Protein 8B6P (pdb70)

Nearest PDB structures (foldseek):
  8b6p-assembly1_A  TM=1.003E+00  e=2.277E-71  Rhodococcus sp. (in: high G+C Gram-positive bacteria)
  8b6p-assembly2_B  TM=1.002E+00  e=4.912E-68  Rhodococcus sp. (in: high G+C Gram-positive bacteria)
  6u2m-assembly2_C  TM=1.001E+00  e=5.600E-60  Rhodococcus sp. (in: high G+C Gram-positive bacteria)
  8b6n-assembly1_A  TM=9.989E-01  e=7.715E-59  Rhodococcus sp. (in: high G+C Gram-positive bacteria)
  8b6o-assembly1_A  TM=9.960E-01  e=7.718E-58  Rhodococcus sp. (in: high G+C Gram-positive bacteria)

Foldseek 3Di:
DFQPLLLCCCLVVVCCLPPVVCVFFPDGDDPLLSCLLCVLCPHSVLRLLQLQQLLLAQAQCPPVVSQVLQVLLVVVQLPDQFAEEEEEEPCEFLAGPVRSVVCQVRGHNYDYDYQYHGYALSCNVRLPVLQQVVQVVVVVFPFCDSDQPADWDWFQFPNWIKIKGKAADDPGAAEEEEEAPPGFLSSCRSNCVSHRPPHIYIGIGFDSHRPTDRDPDSNHLVNRLRRVVRVCVRVVHAAHEYEAGESRQSSVSSVCSVRVVRYRYYYYYSYGHRHNHLVSGDPVCSVVSVSSRD/DFQPLLCCCCLVVVCCLPPVVCVFFPDDDDPLQSCLLCVLCVHSVLRLLQLVQLLLFQAQCPPVVSQVLQVLLVVVQLPDQFAEEEEEEPCEFLAGPVNLVVCCPRGHNYDYHYQYHGYALSCNVRLVVLQQVVQVVVVVLPWWWVDSDQPFDWDWFQFPNWTKIKGKAADDPIAAEEEFEAPPGALSSCRSNCVSHRPIHIYIGIGFASHRPTDRDPDSNHLVNRLRRVVRVCVRVPHAAHEYEAGASRQSSVSSVCSVRVVRYRYYYYYNYRHRHNHLVSGDPVCSVVSVSSRD

Secondary structure (DSSP, 8-state):
-TTHHHHIIIIIS-HIIIIIHHHT-SSPPPHHHHHHHHGGGSSGGGGHHHHHHHHHS-BTTBSHHHHHHHHHHHHHHHH--S-EEEEEEEE-SSS-HHHHHHHHHHSTTEEEEEEEEESS-HHHH-HHHHHHHHHHHHHHS-----------EEEEETTEEEEEEEES-SSS--EEEE--TT--GGGGTTTHHHHTTTS-EEEEPPTTSTTS---S----HHHHHHHHHHHHHHTT--SEEEEEEEHHHHHHHHHHHHSGGGEEEEEEEEE---B-SGGGS-HHHHHHHHHHT-/-TTHHHHIIIIIS-HIIIIIHHHT-SSPPPHHHHHHHHGGGSSGGG-HHHHHHHHHS-BTTBSHHHHHHHHHHHHHHHH--S-EEEEEEEE-SSS-HHHHHHHHHHSTTEEEEEEEEESS-HHHH-HHHHHHHHHHHHTTSSS-----------EEEEETTEEEEEEEES-SSS--EEEE--TT--GGGGTTTHHHHTTTS-EEEEPPTTSTTS---S----HHHHHHHHHHHHHHTT--SEEEEEEEHHHHHHHHHHHHSGGGEEEEEEEEE---B-SGGGS-GGGHHHHHHHT-

InterPro domains:
  IPR000073 Alpha/beta hydrolase fold-1 [PF00561] (34-279)
  IPR000639 Epoxide hydrolase-like [PR00412] (39-57)
  IPR000639 Epoxide hydrolase-like [PR00412] (102-115)
  IPR000639 Epoxide hydrolase-like [PR00412] (116-129)
  IPR000639 Epoxide hydrolase-like [PR00412] (267-289)
  IPR023594 Haloalkane dehalogenase, subfamily 2 [MF_01231] (2-293)
  IPR029058 Alpha/Beta hydrolase fold [G3DSA:3.40.50.1820] (1-291)
  IPR029058 Alpha/Beta hydrolase fold [SSF53474] (8-290)
  IPR050266 AB hydrolase superfamily [PTHR43798] (23-290)

Sequence (590 aa):
GGGDVGRKLIIDQNVFIEGTLPMMGVVRPLTEVEMDHYREPFLNPVDREPLWRFPNELPIAGEPANIVALVEEYMDWLHQSPVPKLLFWGTPGVLIPPAEAARLAKSLPNNCKAVDIGPGLNLLQEDNPDLIGSEIARWLSTLEIIGTGFPFDPHYVEVLGERMHYVDVGPRDGTPVLFLHGNPTSSYVWRNIIPHVAPTHRCIAPDLIGMGKSDKPDLGYFFDDHVRFMDAFIEALGLEEVVLVIHDWGSALGFHWAKRNPERVKGIAFMEFIRPIPTWDEWPEFARETFQAFRTGGGDVGRKLIIDQNVFIEGTLPMMGVVRPLTEVEMDHYREPFLNPVDREPLWRFPNELPIAGEPANIVALVEEYMDWLHQSPVPKLLFWGTPGVLIPPAEAARLAKSLPNNCKAVDIGPGLNLLQEDNPDLIGSEIARWLSTLEIGGIGTGFPFDPHYVEVLGERMHYVDVGPRDGTPVLFLHGNPTSSYVWRNIIPHVAPTHRCIAPDLIGMGKSDKPDLGYFFDDHVRFMDAFIEALGLEEVVLVIHDWGSALGFHWAKRNPERVKKGIAFMEFIRPIPTWDEWPEFARETFQAFRT

Radius of gyration: 25.8 Å; Cα contacts (8 Å, |Δi|>4): 1192; chains: 2; bounding box: 56×44×73 Å

Structure (mmCIF, N/CA/C/O backbone):
data_8B6P
#
_entry.id   8B6P
#
_cell.length_a   68.870
_cell.length_b   94.660
_cell.length_c   100.110
_cell.angle_alpha   90.000
_cell.angle_beta   90.000
_cell.angle_gamma   90.000
#
_symmetry.space_group_name_H-M   'P 21 21 21'
#
loop_
_entity.id
_entity.type
_entity.pdbx_description
1 polymer 'Haloalkane dehalogenase'
2 non-polymer 'CHLORIDE ION'
3 water water
#
loop_
_atom_site.group_PDB
_atom_site.id
_atom_site.type_symbol
_atom_site.label_atom_id
_atom_site.label_alt_id
_atom_site.label_comp_id
_atom_site.label_asym_id
_atom_site.label_entity_id
_atom_site.label_seq_id
_atom_site.pdbx_PDB_ins_code
_atom_site.Cartn_x
_atom_site.Cartn_y
_atom_site.Cartn_z
_atom_site.occupancy
_atom_site.B_iso_or_equiv
_atom_site.auth_seq_id
_atom_site.auth_comp_id
_atom_site.auth_asym_id
_atom_site.auth_atom_id
_atom_site.pdbx_PDB_model_num
ATOM 1 N N . GLY A 1 1 ? 20.93466 29.18187 31.15246 1.000 29.88727 -1 GLY A N 1
ATOM 2 C CA . GLY A 1 1 ? 20.13639 28.022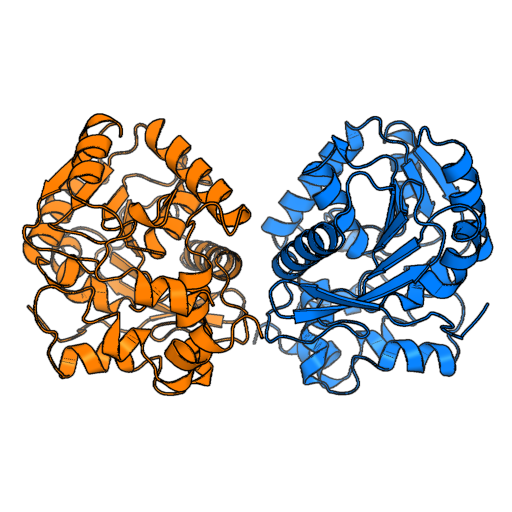80 31.51320 1.000 29.16343 -1 GLY A CA 1
ATOM 3 C C . GLY A 1 1 ? 19.74727 27.16302 30.32587 1.000 27.86053 -1 GLY A C 1
ATOM 4 O O . GLY A 1 1 ? 19.94767 27.55025 29.16755 1.000 27.28975 -1 GLY A O 1
ATOM 5 N N . GLY A 1 2 ? 19.18002 25.99571 30.61703 1.000 26.68697 0 GLY A N 1
ATOM 6 C CA . GLY A 1 2 ? 18.75685 25.07568 29.58423 1.000 25.30964 0 GLY A CA 1
ATOM 7 C C . GLY A 1 2 ? 17.84102 25.72471 28.56620 1.000 23.38998 0 GLY A C 1
ATOM 8 O O . GLY A 1 2 ? 16.89784 26.44172 28.92134 1.000 24.04427 0 GLY A O 1
ATOM 9 N N . GLY A 1 3 ? 18.12246 25.50635 27.28803 1.000 21.22436 1 GLY A N 1
ATOM 10 C CA . GLY A 1 3 ? 17.31133 26.05833 26.23956 1.000 18.94692 1 GLY A CA 1
ATOM 11 C C . GLY A 1 3 ? 17.76644 27.40338 25.71480 1.000 16.66606 1 GLY A C 1
ATOM 12 O O . GLY A 1 3 ? 17.40907 27.75395 24.59837 1.000 15.77306 1 GLY A O 1
ATOM 13 N N . ASP A 1 4 ? 18.57239 28.15463 26.46500 1.000 16.33653 2 ASP A N 1
ATOM 14 C CA . ASP A 1 4 ? 18.93216 29.50378 26.02958 1.000 16.60191 2 ASP A CA 1
ATOM 15 C C . ASP A 1 4 ? 19.64026 29.49023 24.67353 1.000 13.63677 2 ASP A C 1
ATOM 16 O O . ASP A 1 4 ? 19.31057 30.28278 23.78000 1.000 13.79464 2 ASP A O 1
ATOM 21 N N . VAL A 1 5 ? 20.64067 28.62163 24.51369 1.000 13.24783 3 VAL A N 1
ATOM 22 C CA . VAL A 1 5 ? 21.41956 28.60372 23.27727 1.000 12.50652 3 VAL A CA 1
ATOM 23 C C . VAL A 1 5 ? 20.52533 28.30857 22.07631 1.000 11.00148 3 VAL A C 1
ATOM 24 O O . VAL A 1 5 ? 20.55188 29.01810 21.06130 1.000 10.78416 3 VAL A O 1
ATOM 28 N N . GLY A 1 6 ? 19.74449 27.23655 22.16564 1.000 10.59352 4 GLY A N 1
ATOM 29 C CA . GLY A 1 6 ? 18.94310 26.82722 21.03119 1.000 9.62419 4 GLY A CA 1
ATOM 30 C C . GLY A 1 6 ? 17.83097 27.81250 20.73119 1.000 8.85495 4 GLY A C 1
ATOM 31 O O . GLY A 1 6 ? 17.48667 28.02405 19.56179 1.000 8.87686 4 GLY A O 1
ATOM 32 N N . ARG A 1 7 ? 17.23284 28.41080 21.77262 1.000 9.22305 5 ARG A N 1
ATOM 33 C CA . ARG A 1 7 ? 16.19710 29.41698 21.54340 1.000 9.22676 5 ARG A CA 1
ATOM 34 C C . ARG A 1 7 ? 16.77139 30.67582 20.91333 1.000 9.17232 5 ARG A C 1
ATOM 35 O O . ARG A 1 7 ? 16.11255 31.28984 20.06208 1.000 9.24789 5 ARG A O 1
ATOM 43 N N . LYS A 1 8 ? 17.96864 31.11015 21.32759 1.000 10.19005 6 LYS A N 1
ATOM 44 C CA . LYS A 1 8 ? 18.55732 32.27268 20.66683 1.000 11.09468 6 LYS A CA 1
ATOM 45 C C . LYS A 1 8 ? 18.68755 32.02091 19.16480 1.000 9.81928 6 LYS A C 1
ATOM 46 O O . LYS A 1 8 ? 18.36410 32.88796 18.33994 1.000 10.68080 6 LYS A O 1
ATOM 52 N N . LEU A 1 9 ? 19.14535 30.82804 18.79213 1.000 9.52727 7 LEU A N 1
ATOM 53 C CA . LEU A 1 9 ? 19.28878 30.49772 17.37669 1.000 9.41569 7 LEU A CA 1
ATOM 54 C C . LEU A 1 9 ? 17.93472 30.45329 16.66815 1.000 8.38977 7 LEU A C 1
ATOM 55 O O . LEU A 1 9 ? 17.74036 31.09915 15.63108 1.000 8.65335 7 LEU A O 1
ATOM 60 N N . ILE A 1 10 ? 16.98701 29.67576 17.18964 1.000 8.31364 8 ILE A N 1
ATOM 61 C CA . ILE A 1 10 ? 15.78629 29.38503 16.41443 1.000 7.97785 8 ILE A CA 1
ATOM 62 C C . ILE A 1 10 ? 14.72864 30.47015 16.59631 1.000 7.97918 8 ILE A C 1
ATOM 63 O O . ILE A 1 10 ? 14.06746 30.87128 15.61815 1.000 8.16763 8 ILE A O 1
ATOM 68 N N . ILE A 1 11 ? 14.51205 30.91406 17.83998 1.000 8.50529 9 ILE A N 1
ATOM 69 C CA . ILE A 1 11 ? 13.49441 31.92762 18.10528 1.000 8.95260 9 ILE A CA 1
ATOM 70 C C . ILE A 1 11 ? 14.00559 33.30734 17.73378 1.000 9.23787 9 ILE A C 1
ATOM 71 O O . ILE A 1 11 ? 13.35240 34.04951 17.00047 1.000 10.96073 9 ILE A O 1
ATOM 76 N N . ASP A 1 12 ? 15.15969 33.69542 18.27960 1.000 9.31003 10 ASP A N 1
ATOM 77 C CA . ASP A 1 12 ? 15.57889 35.07968 18.06290 1.000 10.99859 10 ASP A CA 1
ATOM 78 C C . ASP A 1 12 ? 16.15732 35.29143 16.66735 1.000 10.97211 10 ASP A C 1
ATOM 79 O O . ASP A 1 12 ? 15.85084 36.28624 16.00155 1.000 13.58856 10 ASP A O 1
ATOM 84 N N . GLN A 1 13 ? 17.01971 34.39289 16.21622 1.000 10.17670 11 GLN A N 1
ATOM 85 C CA . GLN A 1 13 ? 17.72044 34.61142 14.96185 1.000 10.67838 11 GLN A CA 1
ATOM 86 C C . GLN A 1 13 ? 17.05771 33.93047 13.77563 1.000 9.91808 11 GLN A C 1
ATOM 87 O O . GLN A 1 13 ? 17.50885 34.09437 12.63036 1.000 11.68099 11 GLN A O 1
ATOM 93 N N . ASN A 1 14 ? 16.01343 33.15250 14.01604 1.000 8.49120 12 ASN A N 1
ATOM 94 C CA . ASN A 1 14 ? 15.28558 32.46383 12.94998 1.000 7.99637 12 ASN A CA 1
ATOM 95 C C . ASN A 1 14 ? 16.16297 31.51922 12.13422 1.000 8.02155 12 ASN A C 1
ATOM 96 O O . ASN A 1 14 ? 15.93043 31.34062 10.94089 1.000 8.59100 12 ASN A O 1
ATOM 101 N N . VAL A 1 15 ? 17.12205 30.85189 12.78696 1.000 8.36061 13 VAL A N 1
ATOM 102 C CA . VAL A 1 15 ? 18.07449 30.01383 12.05524 1.000 9.26547 13 VAL A CA 1
ATOM 103 C C . VAL A 1 15 ? 17.39882 28.85037 11.33256 1.000 8.55226 13 VAL A C 1
ATOM 104 O O . VAL A 1 15 ? 17.89709 28.40676 10.28918 1.000 8.94843 13 VAL A O 1
ATOM 108 N N . PHE A 1 16 ? 16.32015 28.28297 11.88814 1.000 8.37797 14 PHE A N 1
ATOM 109 C CA . PHE A 1 16 ? 15.74750 27.12716 11.20976 1.000 8.33706 14 PHE A CA 1
ATOM 110 C C . PHE A 1 16 ? 15.25045 27.50100 9.82080 1.000 7.65951 14 PHE A C 1
ATOM 111 O O . PHE A 1 16 ? 15.32444 26.69161 8.88173 1.000 9.34256 14 PHE A O 1
ATOM 119 N N . ILE A 1 17 ? 14.71820 28.71641 9.68893 1.000 7.06246 15 ILE A N 1
ATOM 120 C CA . ILE A 1 17 ? 14.23945 29.19660 8.39307 1.000 7.24305 15 ILE A CA 1
ATOM 121 C C . ILE A 1 17 ? 15.37900 29.73413 7.53193 1.000 7.30145 15 ILE A C 1
ATOM 122 O O . ILE A 1 17 ? 15.47514 29.41749 6.33520 1.000 7.71865 15 ILE A O 1
ATOM 127 N N . GLU A 1 18 ? 16.23549 30.59378 8.11574 1.000 7.72161 16 GLU A N 1
ATOM 128 C CA . GLU A 1 18 ? 17.22385 31.29515 7.31693 1.000 8.17784 16 GLU A CA 1
ATOM 129 C C . GLU A 1 18 ? 18.44186 30.45453 6.99155 1.000 8.71589 16 GLU A C 1
ATOM 130 O O . GLU A 1 18 ? 19.17090 30.79642 6.04626 1.000 10.66065 16 GLU A O 1
ATOM 136 N N . GLY A 1 19 ? 18.69362 29.39520 7.75606 1.000 9.10214 17 GLY A N 1
ATOM 137 C CA . GLY A 1 19 ? 19.87379 28.55533 7.59376 1.000 10.02972 17 GLY A CA 1
ATOM 138 C C . GLY A 1 19 ? 19.58002 27.08266 7.41661 1.000 9.86350 17 GLY A C 1
ATOM 139 O O . GLY A 1 19 ? 20.07205 26.45541 6.46779 1.000 10.85214 17 GLY A O 1
ATOM 140 N N . THR A 1 20 ? 18.79115 26.50192 8.31441 1.000 9.72667 18 THR A N 1
ATOM 141 C CA . THR A 1 20 ? 18.62599 25.05170 8.28649 1.000 9.74355 18 THR A CA 1
ATOM 142 C C . THR A 1 20 ? 17.74002 24.59559 7.14056 1.000 8.33198 18 THR A C 1
ATOM 143 O O . THR A 1 20 ? 17.95059 23.51965 6.58137 1.000 8.87433 18 THR A O 1
ATOM 147 N N . LEU A 1 21 ? 16.74997 25.39474 6.77922 1.000 8.65407 19 LEU A N 1
ATOM 148 C CA . LEU A 1 21 ? 15.91230 25.09503 5.62221 1.000 8.15130 19 LEU A CA 1
ATOM 149 C C . LEU A 1 21 ? 16.76572 24.98224 4.36016 1.000 8.16475 19 LEU A C 1
ATOM 150 O O . LEU A 1 21 ? 16.70230 23.93161 3.69241 1.000 8.41255 19 LEU A O 1
ATOM 155 N N . PRO A 1 22 ? 17.62888 25.95436 4.02307 1.000 8.86459 20 PRO A N 1
ATOM 156 C CA . PRO A 1 22 ? 18.55875 25.74003 2.89440 1.000 10.00716 20 PRO A CA 1
ATOM 157 C C . PRO A 1 22 ? 19.43761 24.52059 3.03649 1.000 8.66569 20 PRO A C 1
ATOM 158 O O . PRO A 1 22 ? 19.73042 23.86107 2.02045 1.000 9.65066 20 PRO A O 1
ATOM 162 N N . MET A 1 23 ? 19.86746 24.19492 4.25493 1.000 9.04423 21 MET A N 1
ATOM 163 C CA A MET A 1 23 ? 20.67930 23.00309 4.47448 0.430 9.68707 21 MET A CA 1
ATOM 164 C CA B MET A 1 23 ? 20.67609 23.00024 4.49632 0.570 9.39069 21 MET A CA 1
ATOM 165 C C . MET A 1 23 ? 19.91717 21.72331 4.13607 1.000 9.64025 21 MET A C 1
ATOM 166 O O . MET A 1 23 ? 20.53350 20.66479 3.96914 1.000 12.85980 21 MET A O 1
ATOM 175 N N . GLY A 1 24 ? 18.59625 21.79584 4.04237 1.000 8.08962 22 GLY A N 1
ATOM 176 C CA . GLY A 1 24 ? 17.79375 20.63580 3.70774 1.000 7.85847 22 GLY A CA 1
ATOM 177 C C . GLY A 1 24 ? 17.45849 20.48557 2.24654 1.000 7.03783 22 GLY A C 1
ATOM 178 O O . GLY A 1 24 ? 16.73276 19.54460 1.91456 1.000 7.37366 22 GLY A O 1
ATOM 179 N N . VAL A 1 25 ? 17.95072 21.37163 1.36879 1.000 7.19217 23 VAL A N 1
ATOM 180 C CA . VAL A 1 25 ? 17.62585 21.34300 -0.05549 1.000 7.22857 23 VAL A CA 1
ATOM 181 C C . VAL A 1 25 ? 18.93006 21.32462 -0.83460 1.000 7.05174 23 VAL A C 1
ATOM 182 O O . VAL A 1 25 ? 19.81001 22.14638 -0.56418 1.000 7.14335 23 VAL A O 1
ATOM 186 N N . VAL A 1 26 ? 19.07080 20.39506 -1.78784 1.000 7.25679 24 VAL A N 1
ATOM 187 C CA . VAL A 1 26 ? 20.30899 20.35432 -2.56867 1.000 7.47894 24 VAL A CA 1
ATOM 188 C C . VAL A 1 26 ? 20.41636 21.57988 -3.46881 1.000 7.32237 24 VAL A C 1
ATOM 189 O O . VAL A 1 26 ? 21.45537 22.25516 -3.48493 1.000 7.53423 24 VAL A O 1
ATOM 193 N N . ARG A 1 27 ? 19.38521 21.85624 -4.25027 1.000 7.49649 25 ARG A N 1
ATOM 194 C CA . ARG A 1 27 ? 19.33099 23.02437 -5.10970 1.000 7.57581 25 ARG A CA 1
ATOM 195 C C . ARG A 1 27 ? 19.16424 24.30689 -4.28425 1.000 7.20063 25 ARG A C 1
ATOM 196 O O . ARG A 1 27 ? 18.76076 24.25150 -3.12043 1.000 7.75001 25 ARG A O 1
ATOM 204 N N . PRO A 1 28 ? 19.40305 25.47092 -4.89102 1.000 7.83820 26 PRO A N 1
ATOM 205 C CA . PRO A 1 28 ? 19.18270 26.73144 -4.15891 1.000 8.63984 26 PRO A CA 1
ATOM 206 C C . PRO A 1 28 ? 17.71944 27.13382 -4.21867 1.000 9.55553 26 PRO A C 1
ATOM 207 O O . PRO A 1 28 ? 17.15873 27.29510 -5.30103 1.000 13.15613 26 PRO A O 1
ATOM 211 N N . LEU A 1 29 ? 17.09995 27.32752 -3.05835 1.000 8.46459 27 LEU A N 1
ATOM 212 C CA . LEU A 1 29 ? 15.73961 27.86403 -3.04700 1.000 8.50594 27 LEU A CA 1
ATOM 213 C C . LEU A 1 29 ? 15.74492 29.28780 -3.59002 1.000 8.55367 27 LEU A C 1
ATOM 214 O O . LEU A 1 29 ? 16.67716 30.05448 -3.33669 1.000 9.25968 27 LEU A O 1
ATOM 219 N N . THR A 1 30 ? 14.71396 29.65503 -4.34017 1.000 8.29225 28 THR A N 1
ATOM 220 C CA . THR A 1 30 ? 14.63019 31.01931 -4.83994 1.000 8.65101 28 THR A CA 1
ATOM 221 C C . THR A 1 30 ? 14.14794 31.95344 -3.73600 1.000 8.12097 28 THR A C 1
ATOM 222 O O . THR A 1 30 ? 13.64962 31.50650 -2.69453 1.000 8.26967 28 THR A O 1
ATOM 226 N N . GLU A 1 31 ? 14.30818 33.26209 -3.96291 1.000 8.27431 29 GLU A N 1
ATOM 227 C CA . GLU A 1 31 ? 13.81556 34.22082 -2.98733 1.000 9.54077 29 GLU A CA 1
ATOM 228 C C . GLU A 1 31 ? 12.30800 34.09439 -2.78338 1.000 8.43863 29 GLU A C 1
ATOM 229 O O . GLU A 1 31 ? 11.82322 34.18401 -1.65013 1.000 8.69364 29 GLU A O 1
ATOM 235 N N . VAL A 1 32 ? 11.55245 33.86688 -3.86378 1.000 8.67184 30 VAL A N 1
ATOM 236 C CA . VAL A 1 32 ? 10.11386 33.66678 -3.73654 1.000 8.78261 30 VAL A CA 1
ATOM 237 C C . VAL A 1 32 ? 9.80947 32.46672 -2.84613 1.000 8.23516 30 VAL A C 1
ATOM 238 O O . VAL A 1 32 ? 8.92104 32.52772 -1.98804 1.000 8.21194 30 VAL A O 1
ATOM 242 N N . GLU A 1 33 ? 10.52083 31.35745 -3.04704 1.000 7.74038 31 GLU A N 1
ATOM 243 C CA . GLU A 1 33 ? 10.29873 30.18252 -2.21850 1.000 7.77311 31 GLU A CA 1
ATOM 244 C C . GLU A 1 33 ? 10.66306 30.46093 -0.76663 1.000 7.41981 31 GLU A C 1
ATOM 245 O O . GLU A 1 33 ? 9.89674 30.10022 0.14373 1.000 7.76651 31 GLU A O 1
ATOM 251 N N . MET A 1 34 ? 11.80272 31.10700 -0.52630 1.000 7.16771 32 MET A N 1
ATOM 252 C CA . MET A 1 34 ? 12.15976 31.47327 0.83830 1.000 7.58516 32 MET A CA 1
ATOM 253 C C . MET A 1 34 ? 11.06914 32.31094 1.48056 1.000 7.18814 32 MET A C 1
ATOM 254 O O . MET A 1 34 ? 10.72020 32.10018 2.64778 1.000 7.63839 32 MET A O 1
ATOM 259 N N . ASP A 1 35 ? 10.50867 33.26408 0.74435 1.000 7.50062 33 ASP A N 1
ATOM 260 C CA . ASP A 1 35 ? 9.47267 34.10893 1.33355 1.000 7.95950 33 ASP A CA 1
ATOM 261 C C . ASP A 1 35 ? 8.20359 33.32425 1.66294 1.000 7.93777 33 ASP A C 1
ATOM 262 O O . ASP A 1 35 ? 7.55801 33.61127 2.68011 1.000 8.14391 33 ASP A O 1
ATOM 267 N N . HIS A 1 36 ? 7.83903 32.32640 0.85097 1.000 7.93525 34 HIS A N 1
ATOM 268 C CA . HIS A 1 36 ? 6.72131 31.46016 1.23577 1.000 8.27972 34 HIS A CA 1
ATOM 269 C C . HIS A 1 36 ? 7.01513 30.69968 2.51915 1.000 7.97839 34 HIS A C 1
ATOM 270 O O . HIS A 1 36 ? 6.13454 30.55978 3.37993 1.000 10.00649 34 HIS A O 1
ATOM 277 N N . TYR A 1 37 ? 8.23483 30.20399 2.67904 1.000 7.16924 35 TYR A N 1
ATOM 278 C CA . TYR A 1 37 ? 8.58657 29.49665 3.91556 1.000 7.08056 35 TYR A CA 1
ATOM 279 C C . TYR A 1 37 ? 8.70002 30.43490 5.11648 1.000 6.74369 35 TYR A C 1
ATOM 280 O O . TYR A 1 37 ? 8.42055 30.02992 6.25366 1.000 7.09798 35 TYR A O 1
ATOM 289 N N . ARG A 1 38 ? 9.10538 31.69165 4.88086 1.000 6.69099 36 ARG A N 1
ATOM 290 C CA . ARG A 1 38 ? 9.24850 32.66299 5.96913 1.000 6.75878 36 ARG A CA 1
ATOM 291 C C . ARG A 1 38 ? 7.90725 33.14801 6.49670 1.000 6.72821 36 ARG A C 1
ATOM 292 O O . ARG A 1 38 ? 7.82198 33.57668 7.65800 1.000 7.10266 36 ARG A O 1
ATOM 300 N N . GLU A 1 39 ? 6.88753 33.18579 5.64165 1.000 7.42684 37 GLU A N 1
ATOM 301 C CA . GLU A 1 39 ? 5.67172 33.93009 5.95688 1.000 8.54547 37 GLU A CA 1
ATOM 302 C C . GLU A 1 39 ? 5.06734 33.58745 7.31538 1.000 7.42558 37 GLU A C 1
ATOM 303 O O . GLU A 1 39 ? 4.61693 34.51742 8.01622 1.000 8.01253 37 GLU A O 1
ATOM 309 N N . PRO A 1 40 ? 4.97525 32.31955 7.74216 1.000 6.43654 38 PRO A N 1
ATOM 310 C CA . PRO A 1 40 ? 4.30613 32.04988 9.02815 1.000 6.36081 38 PRO A CA 1
ATOM 311 C C . PRO A 1 40 ? 5.07419 32.52819 10.23392 1.000 6.77122 38 PRO A C 1
ATOM 312 O O . PRO A 1 40 ? 4.50872 32.54802 11.33134 1.000 7.82370 38 PRO A O 1
ATOM 316 N N . PHE A 1 41 ? 6.34442 32.89869 10.06501 1.000 6.27878 39 PHE A N 1
ATOM 317 C CA . PHE A 1 41 ? 7.25552 33.03596 11.18700 1.000 6.73220 39 PHE A CA 1
ATOM 318 C C . PHE A 1 41 ? 7.87406 34.42547 11.26099 1.000 6.33610 39 PHE A C 1
ATOM 319 O O . PHE A 1 41 ? 8.91721 34.61279 11.89868 1.000 7.32092 39 PHE A O 1
ATOM 327 N N . LEU A 1 42 ? 7.22898 35.41865 10.65106 1.000 7.10548 40 LEU A N 1
ATOM 328 C CA . LEU A 1 42 ? 7.76382 36.78363 10.69308 1.000 7.58237 40 LEU A CA 1
ATOM 329 C C . LEU A 1 42 ? 7.86837 37.30883 12.11548 1.000 8.44346 40 LEU A C 1
ATOM 330 O O . LEU A 1 42 ? 8.74836 38.13733 12.41633 1.000 9.12549 40 LEU A O 1
ATOM 335 N N . ASN A 1 43 ? 6.96035 36.88390 12.99674 1.000 8.55699 41 ASN A N 1
ATOM 336 C CA . ASN A 1 43 ? 6.99094 37.31047 14.38775 1.000 9.26758 41 ASN A CA 1
ATOM 337 C C . ASN A 1 43 ? 7.74476 36.27457 15.21925 1.000 8.68914 41 ASN A C 1
ATOM 338 O O . ASN A 1 43 ? 7.33204 35.10271 15.24211 1.000 8.95545 41 ASN A O 1
ATOM 343 N N . PRO A 1 44 ? 8.80987 36.65168 15.92838 1.000 9.50835 42 PRO A N 1
ATOM 344 C CA . PRO A 1 44 ? 9.59830 35.65665 16.67541 1.000 9.98136 42 PRO A CA 1
ATOM 345 C C . PRO A 1 44 ? 8.79675 34.78273 17.62504 1.000 10.50845 42 PRO A C 1
ATOM 346 O O . PRO A 1 44 ? 9.11831 33.58567 17.76009 1.000 11.74427 42 PRO A O 1
ATOM 350 N N . VAL A 1 45 ? 7.77352 35.32844 18.30181 1.000 11.90533 43 VAL A N 1
ATOM 351 C CA . VAL A 1 45 ? 7.02510 34.50721 19.25072 1.000 14.51851 43 VAL A CA 1
ATOM 352 C C . VAL A 1 45 ? 6.38051 33.31901 18.55994 1.000 14.19767 43 VAL A C 1
ATOM 353 O O . VAL A 1 45 ? 6.15916 32.26851 19.19530 1.000 18.29852 43 VAL A O 1
ATOM 357 N N . ASP A 1 46 ? 6.11215 33.43926 17.26309 1.000 10.13635 44 ASP A N 1
ATOM 358 C CA . ASP A 1 46 ? 5.41791 32.39270 16.54278 1.000 9.66942 44 ASP A CA 1
ATOM 359 C C . ASP A 1 46 ? 6.37910 31.25849 16.15652 1.000 8.57375 44 ASP A C 1
ATOM 360 O O . ASP A 1 46 ? 5.97353 30.30039 15.49458 1.000 9.20505 44 ASP A O 1
ATOM 365 N N . ARG A 1 47 ? 7.62984 31.33625 16.56007 1.000 8.35316 45 ARG A N 1
ATOM 366 C CA . ARG A 1 47 ? 8.61739 30.34125 16.17240 1.000 8.61412 45 ARG A CA 1
ATOM 367 C C . ARG A 1 47 ? 8.71844 29.16217 17.13567 1.000 7.40689 45 ARG A C 1
ATOM 368 O O . ARG A 1 47 ? 9.55638 28.27819 16.92155 1.000 7.20656 45 ARG A O 1
ATOM 376 N N . GLU A 1 48 ? 7.87691 29.09760 18.16259 1.000 7.68549 46 GLU A N 1
ATOM 377 C CA . GLU A 1 48 ? 7.94172 27.98749 19.10471 1.000 7.49739 46 GLU A CA 1
ATOM 378 C C . GLU A 1 48 ? 7.95782 26.61731 18.44666 1.000 6.83127 46 GLU A C 1
ATOM 379 O O . GLU A 1 48 ? 8.77326 25.77782 18.86221 1.000 6.95296 46 GLU A O 1
ATOM 385 N N . PRO A 1 49 ? 7.09458 26.30170 17.46968 1.000 6.44586 47 PRO A N 1
ATOM 386 C CA . PRO A 1 49 ? 7.14858 24.94043 16.88514 1.000 7.00337 47 PRO A CA 1
ATOM 387 C C . PRO A 1 49 ? 8.49300 24.61496 16.26640 1.000 5.95519 47 PRO A C 1
ATOM 388 O O . PRO A 1 49 ? 8.92357 23.45161 16.27941 1.000 6.73692 47 PRO A O 1
ATOM 392 N N . LEU A 1 50 ? 9.14283 25.62318 15.68587 1.000 6.16680 48 LEU A N 1
ATOM 393 C CA . LEU A 1 50 ? 10.42572 25.42225 15.01101 1.000 6.31318 48 LEU A CA 1
ATOM 394 C C . LEU A 1 50 ? 11.50808 24.98652 15.97890 1.000 6.38895 48 LEU A C 1
ATOM 395 O O . LEU A 1 50 ? 12.43991 24.27646 15.58633 1.000 6.71667 48 LEU A O 1
ATOM 400 N N . TRP A 1 51 ? 11.41856 25.42976 17.23285 1.000 5.87429 49 TRP A N 1
ATOM 401 C CA . TRP A 1 51 ? 12.35906 25.08046 18.28597 1.000 6.08535 49 TRP A CA 1
ATOM 402 C C . TRP A 1 51 ? 11.97151 23.81738 19.02614 1.000 6.04580 49 TRP A C 1
ATOM 403 O O . TRP A 1 51 ? 12.82478 22.98695 19.34322 1.000 6.69145 49 TRP A O 1
ATOM 414 N N . ARG A 1 52 ? 10.68071 23.62623 19.30210 1.000 6.24439 50 ARG A N 1
ATOM 415 C CA . ARG A 1 52 ? 10.30571 22.42568 20.03954 1.000 6.42287 50 ARG A CA 1
ATOM 416 C C . ARG A 1 52 ? 10.53764 21.17174 19.20802 1.000 5.81565 50 ARG A C 1
ATOM 417 O O . ARG A 1 52 ? 10.99650 20.15038 19.73939 1.000 6.16145 50 ARG A O 1
ATOM 425 N N . PHE A 1 53 ? 10.28672 21.23432 17.90527 1.000 5.77649 51 PHE A N 1
ATOM 426 C CA . PHE A 1 53 ? 10.48629 20.04397 17.07061 1.000 5.85818 51 PHE A CA 1
ATOM 427 C C . PHE A 1 53 ? 11.88798 19.43225 17.16822 1.000 6.24949 51 PHE A C 1
ATOM 428 O O . PHE A 1 53 ? 11.99301 18.22768 17.43296 1.000 6.58966 51 PHE A O 1
ATOM 436 N N . PRO A 1 54 ? 12.98440 20.18171 16.98822 1.000 6.04004 52 PRO A N 1
ATOM 437 C CA . PRO A 1 54 ? 14.29127 19.52187 17.07595 1.000 6.70343 52 PRO A CA 1
ATOM 438 C C . PRO A 1 54 ? 14.55989 19.01013 18.47237 1.000 6.72521 52 PRO A C 1
ATOM 439 O O . PRO A 1 54 ? 15.34675 18.07221 18.63525 1.000 7.70901 52 PRO A O 1
ATOM 443 N N . ASN A 1 55 ? 13.95051 19.62374 19.48944 1.000 6.66560 53 ASN A N 1
ATOM 444 C CA . ASN A 1 55 ? 14.04383 19.15547 20.86517 1.000 7.00604 53 ASN A CA 1
ATOM 445 C C . ASN A 1 55 ? 13.20085 17.92159 21.14574 1.000 6.64988 53 ASN A C 1
ATOM 446 O O . ASN A 1 55 ? 13.40460 17.29569 22.20303 1.000 8.09512 53 ASN A O 1
ATOM 451 N N . GLU A 1 56 ? 12.32431 17.53034 20.21840 1.000 6.56903 54 GLU A N 1
ATOM 452 C CA . GLU A 1 56 ? 11.56731 16.30210 20.29343 1.000 6.46609 54 GLU A CA 1
ATOM 453 C C . GLU A 1 56 ? 12.21044 15.16762 19.50372 1.000 6.77738 54 GLU A C 1
ATOM 454 O O . GLU A 1 56 ? 11.76074 14.02674 19.64290 1.000 7.06678 54 GLU A O 1
ATOM 460 N N . LEU A 1 57 ? 13.20795 15.44936 18.65902 1.000 6.73982 55 LEU A N 1
ATOM 461 C CA . LEU A 1 57 ? 13.77145 14.39636 17.83658 1.000 7.43898 55 LEU A CA 1
ATOM 462 C C . LEU A 1 57 ? 14.32115 13.28718 18.72765 1.000 7.48810 55 LEU A C 1
ATOM 463 O O . LEU A 1 57 ? 14.97819 13.56615 19.73487 1.000 8.05480 55 LEU A O 1
ATOM 468 N N . PRO A 1 58 ? 14.13572 12.00620 18.33367 1.000 7.92954 56 PRO A N 1
ATOM 469 C CA . PRO A 1 58 ? 14.60204 10.88945 19.16550 1.000 8.72899 56 PRO A CA 1
ATOM 470 C C . PRO A 1 58 ? 16.07370 10.62424 18.88188 1.000 10.11743 56 PRO A C 1
ATOM 471 O O . PRO A 1 58 ? 16.42689 9.84467 17.99543 1.000 12.62690 56 PRO A O 1
ATOM 475 N N . ILE A 1 59 ? 16.94237 11.27511 19.63605 1.000 10.29508 57 ILE A N 1
ATOM 476 C CA . ILE A 1 59 ? 18.38204 11.21228 19.40322 1.000 11.04171 57 ILE A CA 1
ATOM 477 C C . ILE A 1 59 ? 19.04587 10.80923 20.70514 1.000 11.82847 57 ILE A C 1
ATOM 478 O O . ILE A 1 59 ? 18.80958 11.42911 21.75118 1.000 12.10875 57 ILE A O 1
ATOM 483 N N . ALA A 1 60 ? 19.85668 9.75017 20.65296 1.000 12.93724 58 ALA A N 1
ATOM 484 C CA . ALA A 1 60 ? 20.61915 9.31338 21.82148 1.000 13.97940 58 ALA A CA 1
ATOM 485 C C . ALA A 1 60 ? 19.69873 9.00616 23.00098 1.000 13.72510 58 ALA A C 1
ATOM 486 O O . ALA A 1 60 ? 20.02317 9.24982 24.16753 1.000 15.40947 58 ALA A O 1
ATOM 488 N N . GLY A 1 61 ? 18.51823 8.47740 22.69470 1.000 12.72736 59 GLY A N 1
ATOM 489 C CA . GLY A 1 61 ? 17.59864 8.02020 23.71830 1.000 12.29592 59 GLY A CA 1
ATOM 490 C C . GLY A 1 61 ? 16.67054 9.06135 24.31399 1.000 11.36420 59 GLY A C 1
ATOM 491 O O . GLY A 1 61 ? 15.87169 8.71402 25.20640 1.000 12.08274 59 GLY A O 1
ATOM 492 N N . GLU A 1 62 ? 16.73329 10.30645 23.86382 1.000 10.58907 60 GLU A N 1
ATOM 493 C CA . GLU A 1 62 ? 15.95154 11.35789 24.49492 1.000 11.21559 60 GLU A CA 1
ATOM 494 C C . GLU A 1 62 ? 15.26533 12.21013 23.43957 1.000 9.38466 60 GLU A C 1
ATOM 495 O O . GLU A 1 62 ? 15.85480 12.46203 22.37772 1.000 9.97672 60 GLU A O 1
ATOM 501 N N . PRO A 1 63 ? 14.03732 12.69774 23.71351 1.000 8.56365 61 PRO A N 1
ATOM 502 C CA . PRO A 1 63 ? 13.23731 12.38686 24.89932 1.000 8.50763 61 PRO A CA 1
ATOM 503 C C . PRO A 1 63 ? 12.76647 10.93506 24.85434 1.000 7.68291 61 PRO A C 1
ATOM 504 O O . PRO A 1 63 ? 12.36432 10.42970 23.79661 1.000 8.17682 61 PRO A O 1
ATOM 508 N N . ALA A 1 64 ? 12.78332 10.27539 26.00764 1.000 8.40551 62 ALA A N 1
ATOM 509 C CA . ALA A 1 64 ? 12.45957 8.84902 26.05715 1.000 8.72411 62 ALA A CA 1
ATOM 510 C C . ALA A 1 64 ? 11.05273 8.55854 25.56201 1.000 8.08117 62 ALA A C 1
ATOM 511 O O . ALA A 1 64 ? 10.81770 7.51513 24.93440 1.000 8.35024 62 ALA A O 1
ATOM 513 N N . ASN A 1 65 ? 10.09597 9.44916 25.84172 1.000 7.93393 63 ASN A N 1
ATOM 514 C CA . ASN A 1 65 ? 8.73010 9.17739 25.40030 1.000 8.63872 63 ASN A CA 1
ATOM 515 C C . ASN A 1 65 ? 8.60948 9.17297 23.87936 1.000 7.72255 63 ASN A C 1
ATOM 516 O O . ASN A 1 65 ? 7.86919 8.35662 23.31262 1.000 8.46805 63 ASN A O 1
ATOM 521 N N . ILE A 1 66 ? 9.31700 10.07354 23.19321 1.000 7.42964 64 ILE A N 1
ATOM 522 C CA . ILE A 1 66 ? 9.30462 10.06883 21.73013 1.000 7.08926 64 ILE A CA 1
ATOM 523 C C . ILE A 1 66 ? 10.02055 8.83464 21.20571 1.000 7.18633 64 ILE A C 1
ATOM 524 O O . ILE A 1 66 ? 9.55381 8.19389 20.25814 1.000 7.27499 64 ILE A O 1
ATOM 529 N N . VAL A 1 67 ? 11.17384 8.49380 21.78636 1.000 7.30885 65 VAL A N 1
ATOM 530 C CA . VAL A 1 67 ? 11.88037 7.29828 21.33749 1.000 7.82245 65 VAL A CA 1
ATOM 531 C C . VAL A 1 67 ? 10.95547 6.08745 21.38266 1.000 7.65045 65 VAL A C 1
ATOM 532 O O . VAL A 1 67 ? 10.88789 5.30209 20.43126 1.000 8.21767 65 VAL A O 1
ATOM 536 N N . ALA A 1 68 ? 10.21863 5.92845 22.48391 1.000 7.81887 66 ALA A N 1
ATOM 537 C CA . ALA A 1 68 ? 9.32851 4.77508 22.61070 1.000 8.66851 66 ALA A CA 1
ATOM 538 C C . ALA A 1 68 ? 8.21052 4.81107 21.56666 1.000 8.18620 66 ALA A C 1
ATOM 539 O O . ALA A 1 68 ? 7.89401 3.78285 20.94903 1.000 8.76423 66 ALA A O 1
ATOM 541 N N . LEU A 1 69 ? 7.59661 5.98245 21.36587 1.000 7.67248 67 LEU A N 1
ATOM 542 C CA . LEU A 1 69 ? 6.51928 6.11047 20.38979 1.000 8.26687 67 LEU A CA 1
ATOM 543 C C . LEU A 1 69 ? 7.00976 5.77417 18.98454 1.000 7.37732 67 LEU A C 1
ATOM 544 O O . LEU A 1 69 ? 6.31971 5.08582 18.21093 1.000 7.71042 67 LEU A O 1
ATOM 549 N N . VAL A 1 70 ? 8.20751 6.24414 18.63778 1.000 6.79869 68 VAL A N 1
ATOM 550 C CA . VAL A 1 70 ? 8.75404 6.00036 17.30802 1.000 7.17631 68 VAL A CA 1
ATOM 551 C C . VAL A 1 70 ? 9.13653 4.54160 17.14820 1.000 7.48498 68 VAL A C 1
ATOM 552 O O . VAL A 1 70 ? 8.85325 3.93548 16.11514 1.000 7.75540 68 VAL A O 1
ATOM 556 N N . GLU A 1 71 ? 9.76062 3.95131 18.17306 1.000 7.76385 69 GLU A N 1
ATOM 557 C CA . GLU A 1 71 ? 10.03778 2.51632 18.11851 1.000 8.85146 69 GLU A CA 1
ATOM 558 C C . GLU A 1 71 ? 8.75447 1.72603 17.88963 1.000 8.89538 69 GLU A C 1
ATOM 559 O O . GLU A 1 71 ? 8.72693 0.75420 17.12266 1.000 8.95153 69 GLU A O 1
ATOM 565 N N . GLU A 1 72 ? 7.67538 2.12241 18.56395 1.000 8.10839 70 GLU A N 1
ATOM 566 C CA . GLU A 1 72 ? 6.40648 1.41180 18.42667 1.000 8.37681 70 GLU A CA 1
ATOM 567 C C . GLU A 1 72 ? 5.85412 1.50759 17.01111 1.000 7.73214 70 GLU A C 1
ATOM 568 O O . GLU A 1 72 ? 5.37178 0.50164 16.47019 1.000 8.13492 70 GLU A O 1
ATOM 574 N N . TYR A 1 73 ? 5.89050 2.69633 16.38073 1.000 7.21186 71 TYR A N 1
ATOM 575 C CA . TYR A 1 73 ? 5.35620 2.74681 15.02499 1.000 7.05365 71 TYR A CA 1
ATOM 576 C C . TYR A 1 73 ? 6.28050 2.09177 14.02010 1.000 6.69179 71 TYR A C 1
ATOM 577 O O . TYR A 1 73 ? 5.80688 1.59093 12.99551 1.000 7.16472 71 TYR A O 1
ATOM 586 N N . MET A 1 74 ? 7.58997 2.06509 14.28772 1.000 7.46207 72 MET A N 1
ATOM 587 C CA . MET A 1 74 ? 8.47612 1.33318 13.38272 1.000 7.79593 72 MET A CA 1
ATOM 588 C C . MET A 1 74 ? 8.27453 -0.17243 13.48248 1.000 7.64978 72 MET A C 1
ATOM 589 O O . MET A 1 74 ? 8.30825 -0.88236 12.46750 1.000 8.37886 72 MET A O 1
ATOM 594 N N . ASP A 1 75 ? 8.04291 -0.67344 14.69226 1.000 7.86744 73 ASP A N 1
ATOM 595 C CA . ASP A 1 75 ? 7.66787 -2.07167 14.82297 1.000 8.74311 73 ASP A CA 1
ATOM 596 C C . ASP A 1 75 ? 6.36001 -2.34086 14.08289 1.000 7.70053 73 ASP A C 1
ATOM 597 O O . ASP A 1 75 ? 6.22293 -3.35372 13.38878 1.000 8.39006 73 ASP A O 1
ATOM 602 N N . TRP A 1 76 ? 5.38413 -1.43472 14.21664 1.000 7.58362 74 TRP A N 1
ATOM 603 C CA . TRP A 1 76 ? 4.12291 -1.59927 13.50160 1.000 7.71220 74 TRP A CA 1
ATOM 604 C C . TRP A 1 76 ? 4.35682 -1.66551 11.99503 1.000 7.42023 74 TRP A C 1
ATOM 605 O O . TRP A 1 76 ? 3.82064 -2.53635 11.29096 1.000 7.77755 74 TRP A O 1
ATOM 616 N N . LEU A 1 77 ? 5.18626 -0.75865 11.48982 1.000 7.44798 75 LEU A N 1
ATOM 617 C CA . LEU A 1 77 ? 5.44411 -0.71632 10.06190 1.000 7.72278 75 LEU A CA 1
ATOM 618 C C . LEU A 1 77 ? 6.08206 -2.01542 9.56893 1.000 8.15136 75 LEU A C 1
ATOM 619 O O . LEU A 1 77 ? 5.73214 -2.52733 8.49561 1.000 8.54993 75 LEU A O 1
ATOM 624 N N . HIS A 1 78 ? 7.00985 -2.56971 10.36071 1.000 8.25419 76 HIS A N 1
ATOM 625 C CA . HIS A 1 78 ? 7.66079 -3.82309 9.99386 1.000 9.20963 76 HIS A CA 1
ATOM 626 C C . HIS A 1 78 ? 6.70081 -4.99680 9.94528 1.000 8.96920 76 HIS A C 1
ATOM 627 O O . HIS A 1 78 ? 6.99040 -5.97071 9.23919 1.000 10.03640 76 HIS A O 1
ATOM 634 N N . GLN A 1 79 ? 5.61501 -4.97278 10.72602 1.000 8.56800 77 GLN A N 1
ATOM 635 C CA . GLN A 1 79 ? 4.65819 -6.07467 10.75770 1.000 9.24429 77 GLN A CA 1
ATOM 636 C C . GLN A 1 79 ? 3.45208 -5.85152 9.86709 1.000 8.84139 77 GLN A C 1
ATOM 637 O O . GLN A 1 79 ? 2.60981 -6.74141 9.76029 1.000 10.31792 77 GLN A O 1
ATOM 643 N N . SER A 1 80 ? 3.35800 -4.69321 9.19999 1.000 8.04963 78 SER A N 1
ATOM 644 C CA . SER A 1 80 ? 2.16735 -4.38969 8.43587 1.000 8.83403 78 SER A CA 1
ATOM 645 C C . SER A 1 80 ? 2.35502 -4.81196 6.98815 1.000 8.12420 78 SER A C 1
ATOM 646 O O . SER A 1 80 ? 3.37645 -4.49984 6.38937 1.000 8.20019 78 SER A O 1
ATOM 649 N N . PRO A 1 81 ? 1.30815 -5.38857 6.38900 1.000 8.67740 79 PRO A N 1
ATOM 650 C CA . PRO A 1 81 ? 1.34109 -5.70031 4.95615 1.000 9.89832 79 PRO A CA 1
ATOM 651 C C . PRO A 1 81 ? 0.94394 -4.52161 4.07641 1.000 9.29454 79 PRO A C 1
ATOM 652 O O . PRO A 1 81 ? 0.84220 -4.69333 2.85519 1.000 10.33758 79 PRO A O 1
ATOM 656 N N . VAL A 1 82 ? 0.72605 -3.33995 4.65215 1.000 8.87173 80 VAL A N 1
ATOM 657 C CA . VAL A 1 82 ? 0.21059 -2.22199 3.85540 1.000 9.42956 80 VAL A CA 1
ATOM 658 C C . VAL A 1 82 ? 1.18348 -1.88773 2.72478 1.000 8.93361 80 VAL A C 1
ATOM 659 O O . VAL A 1 82 ? 2.41667 -1.91468 2.92306 1.000 8.57899 80 VAL A O 1
ATOM 663 N N . PRO A 1 83 ? 0.71726 -1.50729 1.53717 1.000 9.10715 81 PRO A N 1
ATOM 664 C CA . PRO A 1 83 ? 1.64668 -1.04465 0.50395 1.000 9.14257 81 PRO A CA 1
ATOM 665 C C . PRO A 1 83 ? 2.43805 0.16921 0.95439 1.000 8.55041 81 PRO A C 1
ATOM 666 O O . PRO A 1 83 ? 1.88605 1.10692 1.52955 1.000 8.58349 81 PRO A O 1
ATOM 670 N N . LYS A 1 84 ? 3.74015 0.14706 0.65521 1.000 8.23498 82 LYS A N 1
ATOM 671 C CA . LYS A 1 84 ? 4.68430 1.16699 1.08505 1.000 7.95376 82 LYS A CA 1
ATOM 672 C C . LYS A 1 84 ? 5.51033 1.64281 -0.09572 1.000 7.56193 82 LYS A C 1
ATOM 673 O O . LYS A 1 84 ? 5.95932 0.83061 -0.93091 1.000 8.99813 82 LYS A O 1
ATOM 679 N N . LEU A 1 85 ? 5.78087 2.94710 -0.13408 1.000 7.85218 83 LEU A N 1
ATOM 680 C CA . LEU A 1 85 ? 6.59325 3.56246 -1.18059 1.000 7.82534 83 LEU A CA 1
ATOM 681 C C . LEU A 1 85 ? 7.55498 4.50279 -0.47205 1.000 7.98852 83 LEU A C 1
ATOM 682 O O . LEU A 1 85 ? 7.12142 5.46965 0.16369 1.000 8.43541 83 LEU A O 1
ATOM 687 N N . LEU A 1 86 ? 8.85274 4.19548 -0.53515 1.000 8.17900 84 LEU A N 1
ATOM 688 C CA . LEU A 1 86 ? 9.89249 4.91694 0.18879 1.000 8.70051 84 LEU A CA 1
ATOM 689 C C . LEU A 1 86 ? 10.75347 5.68380 -0.80884 1.000 9.32763 84 LEU A C 1
ATOM 690 O O . LEU A 1 86 ? 11.40084 5.07922 -1.66305 1.000 11.89618 84 LEU A O 1
ATOM 695 N N . PHE A 1 87 ? 10.79713 7.00603 -0.67858 1.000 7.57197 85 PHE A N 1
ATOM 696 C CA . PHE A 1 87 ? 11.67475 7.83671 -1.48041 1.000 7.76519 85 PHE A CA 1
ATOM 697 C C . PHE A 1 87 ? 12.88747 8.20033 -0.65062 1.000 7.87782 85 PHE A C 1
ATOM 698 O O . PHE A 1 87 ? 12.75526 8.51533 0.53413 1.000 8.05917 85 PHE A O 1
ATOM 706 N N . TRP A 1 88 ? 14.05609 8.21383 -1.29040 1.000 7.86980 86 TRP A N 1
ATOM 707 C CA . TRP A 1 88 ? 15.28852 8.53069 -0.59533 1.000 7.94472 86 TRP A CA 1
ATOM 708 C C . TRP A 1 88 ? 16.21808 9.25507 -1.55327 1.000 8.38836 86 TRP A C 1
ATOM 709 O O . TRP A 1 88 ? 16.10689 9.12714 -2.77213 1.000 8.94362 86 TRP A O 1
ATOM 720 N N . GLY A 1 89 ? 17.18359 9.99152 -0.97822 1.000 8.97564 87 GLY A N 1
ATOM 721 C CA . GLY A 1 89 ? 18.21271 10.63926 -1.76118 1.000 9.81851 87 GLY A CA 1
ATOM 722 C C . GLY A 1 89 ? 19.56339 10.50918 -1.09329 1.000 8.69986 87 GLY A C 1
ATOM 723 O O . GLY A 1 89 ? 19.68922 10.01294 0.03014 1.000 9.14267 87 GLY A O 1
ATOM 724 N N . THR A 1 90 ? 20.57489 11.00897 -1.79657 1.000 9.22987 88 THR A N 1
ATOM 725 C CA . THR A 1 90 ? 21.95275 10.95519 -1.30516 1.000 9.42965 88 THR A CA 1
ATOM 726 C C . THR A 1 90 ? 22.43136 12.37272 -1.03155 1.000 9.06747 88 THR A C 1
ATOM 727 O O . THR A 1 90 ? 22.36672 13.20898 -1.94200 1.000 9.36813 88 THR A O 1
ATOM 731 N N . PRO A 1 91 ? 22.95023 12.68996 0.16891 1.000 9.08570 89 PRO A N 1
ATOM 732 C CA . PRO A 1 91 ? 23.20863 11.79230 1.29560 1.000 9.34100 89 PRO A CA 1
ATOM 733 C C . PRO A 1 91 ? 22.05100 11.63494 2.26153 1.000 8.99066 89 PRO A C 1
ATOM 734 O O . PRO A 1 91 ? 22.13515 10.85229 3.19989 1.000 9.38065 89 PRO A O 1
ATOM 738 N N . GLY A 1 92 ? 20.96899 12.37644 2.05337 1.000 8.21293 90 GLY A N 1
ATOM 739 C CA . GLY A 1 92 ? 19.89100 12.39669 3.02749 1.000 8.33578 90 GLY A CA 1
ATOM 740 C C . GLY A 1 92 ? 20.28322 13.19693 4.25910 1.000 8.17305 90 GLY A C 1
ATOM 741 O O . GLY A 1 92 ? 21.37927 13.73583 4.35328 1.000 9.28431 90 GLY A O 1
ATOM 742 N N . VAL A 1 93 ? 19.35678 13.27295 5.21472 1.000 8.35728 91 VAL A N 1
ATOM 743 C CA . VAL A 1 93 ? 19.59823 13.87969 6.52138 1.000 8.89365 91 VAL A CA 1
ATOM 744 C C . VAL A 1 93 ? 19.11470 12.92165 7.60108 1.000 9.09830 91 VAL A C 1
ATOM 745 O O . VAL A 1 93 ? 19.91005 12.34743 8.35085 1.000 11.21612 91 VAL A O 1
ATOM 749 N N . LEU A 1 94 ? 17.79917 12.70767 7.65556 1.000 8.32065 92 LEU A N 1
ATOM 750 C CA . LEU A 1 94 ? 17.21805 11.77519 8.62017 1.000 8.96196 92 LEU A CA 1
ATOM 751 C C . LEU A 1 94 ? 17.45788 10.31981 8.24813 1.000 9.56271 92 LEU A C 1
ATOM 752 O O . LEU A 1 94 ? 17.48680 9.45182 9.14423 1.000 11.20338 92 LEU A O 1
ATOM 757 N N . ILE A 1 95 ? 17.59393 10.03742 6.95265 1.000 9.99594 93 ILE A N 1
ATOM 758 C CA . ILE A 1 95 ? 17.66512 8.67476 6.42433 1.000 11.11296 93 ILE A CA 1
ATOM 759 C C . ILE A 1 95 ? 18.89093 8.56428 5.52750 1.000 11.64910 93 ILE A C 1
ATOM 760 O O . ILE A 1 95 ? 18.83479 9.01858 4.37851 1.000 13.73539 93 ILE A O 1
ATOM 765 N N . PRO A 1 96 ? 19.99025 7.95008 5.96555 1.000 11.35570 94 PRO A N 1
ATOM 766 C CA . PRO A 1 96 ? 21.11503 7.71708 5.05077 1.000 12.02384 94 PRO A CA 1
ATOM 767 C C . PRO A 1 96 ? 20.77154 6.65969 4.02076 1.000 9.78127 94 PRO A C 1
ATOM 768 O O . PRO A 1 96 ? 19.92583 5.78538 4.26801 1.000 9.88734 94 PRO A O 1
ATOM 772 N N . PRO A 1 97 ? 21.44256 6.66407 2.86947 1.000 10.09697 95 PRO A N 1
ATOM 773 C CA . PRO A 1 97 ? 21.10268 5.67669 1.83730 1.000 10.49640 95 PRO A CA 1
ATOM 774 C C . PRO A 1 97 ? 21.14305 4.23399 2.31702 1.000 9.98621 95 PRO A C 1
ATOM 775 O O . PRO A 1 97 ? 20.30521 3.43718 1.89193 1.000 10.22579 95 PRO A O 1
ATOM 779 N N . ALA A 1 98 ? 22.11555 3.85535 3.15447 1.000 10.36271 96 ALA A N 1
ATOM 780 C CA . ALA A 1 98 ? 22.17225 2.46174 3.59414 1.000 11.25289 96 ALA A CA 1
ATOM 781 C C . ALA A 1 98 ? 20.93384 2.07916 4.39475 1.000 11.54188 96 ALA A C 1
ATOM 782 O O . ALA A 1 98 ? 20.48569 0.92422 4.32333 1.000 12.15227 96 ALA A O 1
ATOM 784 N N . GLU A 1 99 ? 20.39122 3.02571 5.17355 1.000 11.02180 97 GLU A N 1
ATOM 785 C CA . GLU A 1 99 ? 19.19804 2.75454 5.96247 1.000 11.63146 97 GLU A CA 1
ATOM 786 C C . GLU A 1 99 ? 17.97835 2.67135 5.06762 1.000 10.23697 97 GLU A C 1
ATOM 787 O O . GLU A 1 99 ? 17.11525 1.81506 5.26849 1.000 10.87502 97 GLU A O 1
ATOM 793 N N . ALA A 1 100 ? 17.88531 3.55907 4.07651 1.000 10.25076 98 ALA A N 1
ATOM 794 C CA . ALA A 1 100 ? 16.78154 3.44569 3.12709 1.000 11.32291 98 ALA A CA 1
ATOM 795 C C . ALA A 1 100 ? 16.79402 2.08661 2.43831 1.000 11.55263 98 ALA A C 1
ATOM 796 O O . ALA A 1 100 ? 15.74709 1.45720 2.25270 1.000 12.57774 98 ALA A O 1
ATOM 798 N N . ALA A 1 101 ? 17.97217 1.63696 2.03000 1.000 12.09054 99 ALA A N 1
ATOM 799 C CA . ALA A 1 101 ? 18.06805 0.38517 1.30008 1.000 13.31469 99 ALA A CA 1
ATOM 800 C C . ALA A 1 101 ? 17.69160 -0.78434 2.19240 1.000 12.91511 99 ALA A C 1
ATOM 801 O O . ALA A 1 101 ? 17.00919 -1.72248 1.75746 1.000 14.69834 99 ALA A O 1
ATOM 803 N N . ARG A 1 102 ? 18.15600 -0.75544 3.43863 1.000 11.31835 100 ARG A N 1
ATOM 804 C CA . ARG A 1 102 ? 17.83734 -1.82227 4.36885 1.000 11.67362 100 ARG A CA 1
ATOM 805 C C . ARG A 1 102 ? 16.34148 -1.88854 4.62477 1.000 11.08646 100 ARG A C 1
ATOM 806 O O . ARG A 1 102 ? 15.73880 -2.95944 4.57735 1.000 12.30622 100 ARG A O 1
ATOM 814 N N . LEU A 1 103 ? 15.71731 -0.74077 4.88169 1.000 10.79901 101 LEU A N 1
ATOM 815 C CA . LEU A 1 103 ? 14.28268 -0.70735 5.13827 1.000 11.88016 101 LEU A CA 1
ATOM 816 C C . LEU A 1 103 ? 13.48574 -1.13894 3.91909 1.000 12.51693 101 LEU A C 1
ATOM 817 O O . LEU A 1 103 ? 12.47629 -1.83761 4.04999 1.000 13.13585 101 LEU A O 1
ATOM 822 N N . ALA A 1 104 ? 13.96669 -0.81668 2.72364 1.000 13.80176 102 ALA A N 1
ATOM 823 C CA . ALA A 1 104 ? 13.28807 -1.27680 1.51681 1.000 15.75361 102 ALA A CA 1
ATOM 824 C C . ALA A 1 104 ? 13.27182 -2.79765 1.42423 1.000 15.60569 102 ALA A C 1
ATOM 825 O O . ALA A 1 104 ? 12.35538 -3.37436 0.82502 1.000 16.95092 102 ALA A O 1
ATOM 827 N N . LYS A 1 105 ? 14.27806 -3.45656 1.99700 1.000 14.39738 103 LYS A N 1
ATOM 828 C CA . LYS A 1 105 ? 14.32946 -4.90849 2.01254 1.000 15.16300 103 LYS A CA 1
ATOM 829 C C . LYS A 1 105 ? 13.56490 -5.49592 3.18663 1.000 15.79591 103 LYS A C 1
ATOM 830 O O . LYS A 1 105 ? 12.90923 -6.52708 3.03397 1.000 19.54793 103 LYS A O 1
ATOM 836 N N . SER A 1 106 ? 13.55674 -4.83832 4.34120 1.000 13.61092 104 SER A N 1
ATOM 837 C CA . SER A 1 106 ? 12.99971 -5.42451 5.54627 1.000 14.23746 104 SER A CA 1
ATOM 838 C C . SER A 1 106 ? 11.52601 -5.10455 5.74982 1.000 13.16296 104 SER A 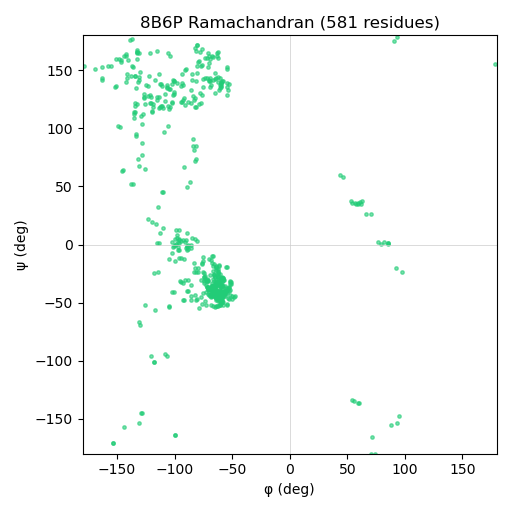C 1
ATOM 839 O O . SER A 1 106 ? 10.81776 -5.91253 6.34925 1.000 14.99052 104 SER A O 1
ATOM 842 N N . LEU A 1 107 ? 11.06032 -3.95595 5.29829 1.000 11.74797 105 LEU A N 1
ATOM 843 C CA . LEU A 1 107 ? 9.63629 -3.64754 5.45222 1.000 10.94663 105 LEU A CA 1
ATOM 844 C C . LEU A 1 107 ? 8.80793 -4.44636 4.44212 1.000 10.61469 105 LEU A C 1
ATOM 845 O O . LEU A 1 107 ? 9.14928 -4.50276 3.24571 1.000 12.05716 105 LEU A O 1
ATOM 850 N N . PRO A 1 108 ? 7.69500 -5.04366 4.86876 1.000 9.64488 106 PRO A N 1
ATOM 851 C CA . PRO A 1 108 ? 6.86858 -5.77182 3.90165 1.000 9.83778 106 PRO A CA 1
ATOM 852 C C . PRO A 1 108 ? 6.32598 -4.85557 2.81021 1.000 9.55981 106 PRO A C 1
ATOM 853 O O . PRO A 1 108 ? 6.00045 -3.69643 3.05485 1.000 9.55292 106 PRO A O 1
ATOM 857 N N . ASN A 1 109 ? 6.23760 -5.38507 1.59444 1.000 10.76456 107 ASN A N 1
ATOM 858 C CA A ASN A 1 109 ? 5.45899 -4.74242 0.53962 0.638 10.83396 107 ASN A CA 1
ATOM 859 C CA B ASN A 1 109 ? 5.48187 -4.75175 0.50382 0.362 11.16483 107 ASN A CA 1
ATOM 860 C C . ASN A 1 109 ? 5.91780 -3.31213 0.26405 1.000 10.55340 107 ASN A C 1
ATOM 861 O O . ASN A 1 109 ? 5.09809 -2.39442 0.14324 1.000 10.73885 107 ASN A O 1
ATOM 870 N N . CYS A 1 110 ? 7.23113 -3.13514 0.14442 1.000 10.79482 108 CYS A N 1
ATOM 871 C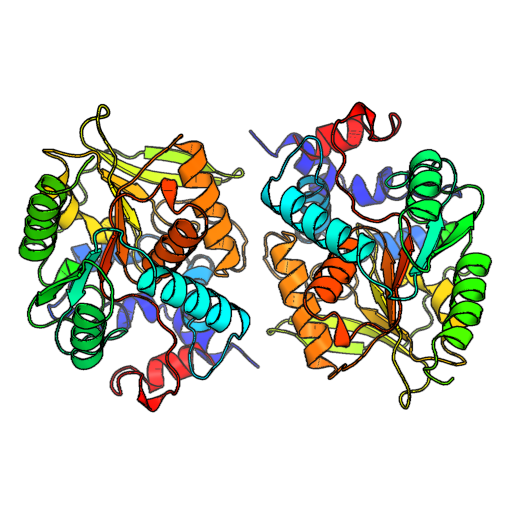 CA . CYS A 1 110 ? 7.83941 -1.81284 0.05357 1.000 11.34995 108 CYS A CA 1
ATOM 872 C C . CYS A 1 110 ? 8.61892 -1.67130 -1.24618 1.000 12.17313 108 CYS A C 1
ATOM 873 O O . CYS A 1 110 ? 9.48239 -2.49799 -1.55461 1.000 14.80850 108 CYS A O 1
ATOM 876 N N . LYS A 1 111 ? 8.31421 -0.61992 -1.99891 1.000 11.13387 109 LYS A N 1
ATOM 877 C CA . LYS A 1 111 ? 9.06315 -0.21285 -3.17911 1.000 12.16609 109 LYS A CA 1
ATOM 878 C C . LYS A 1 111 ? 9.86772 1.01332 -2.78570 1.000 11.96951 109 LYS A C 1
ATOM 879 O O . LYS A 1 111 ? 9.32831 1.92242 -2.15920 1.000 12.34722 109 LYS A O 1
ATOM 885 N N . ALA A 1 112 ? 11.14100 1.05611 -3.14334 1.000 12.44915 110 ALA A N 1
ATOM 886 C CA . ALA A 1 112 ? 11.94593 2.23664 -2.88657 1.000 13.13565 110 ALA A CA 1
ATOM 887 C C . ALA A 1 112 ? 12.35365 2.91265 -4.18193 1.000 11.98146 110 ALA A C 1
ATOM 888 O O . ALA A 1 112 ? 12.61862 2.25021 -5.18702 1.000 13.76100 110 ALA A O 1
ATOM 890 N N . VAL A 1 113 ? 12.45739 4.23751 -4.12440 1.000 11.22785 111 VAL A N 1
ATOM 891 C CA . VAL A 1 113 ? 12.74879 5.07355 -5.28201 1.000 10.76816 111 VAL A CA 1
ATOM 892 C C . VAL A 1 113 ? 13.84757 6.06190 -4.91939 1.000 10.89504 111 VAL A C 1
ATOM 893 O O . VAL A 1 113 ? 13.69083 6.85949 -3.98350 1.000 10.33082 111 VAL A O 1
ATOM 897 N N . ASP A 1 114 ? 14.94664 6.00031 -5.66667 1.000 11.32000 112 ASP A N 1
ATOM 898 C CA . ASP A 1 114 ? 16.07996 6.91278 -5.52441 1.000 12.16781 112 ASP A CA 1
ATOM 899 C C . ASP A 1 114 ? 15.77774 8.19770 -6.27513 1.000 12.01065 112 ASP A C 1
ATOM 900 O O . ASP A 1 114 ? 15.64125 8.17214 -7.49463 1.000 13.31702 112 ASP A O 1
ATOM 905 N N . ILE A 1 115 ? 15.72888 9.33495 -5.57103 1.000 10.90947 113 ILE A N 1
ATOM 906 C CA . ILE A 1 115 ? 15.43506 10.58990 -6.24386 1.000 11.15948 113 ILE A CA 1
ATOM 907 C C . ILE A 1 115 ? 16.67317 11.30035 -6.75382 1.000 11.11379 113 ILE A C 1
ATOM 908 O O . ILE A 1 115 ? 16.53901 12.35704 -7.38451 1.000 12.05875 113 ILE A O 1
ATOM 913 N N . GLY A 1 116 ? 17.85572 10.74004 -6.52924 1.000 11.21831 114 GLY A N 1
ATOM 914 C CA . GLY A 1 116 ? 19.10046 11.40664 -6.85461 1.000 11.57528 114 GLY A CA 1
ATOM 915 C C . GLY A 1 116 ? 19.63466 12.16377 -5.65512 1.000 10.22771 114 GLY A C 1
ATOM 916 O O . GLY A 1 116 ? 19.34594 11.81689 -4.50245 1.000 11.19614 114 GLY A O 1
ATOM 917 N N . PRO A 1 117 ? 20.41320 13.22379 -5.87953 1.000 10.10866 115 PRO A N 1
ATOM 918 C CA . PRO A 1 117 ? 20.91420 14.00742 -4.73914 1.000 9.89649 115 PRO A CA 1
ATOM 919 C C . PRO A 1 117 ? 19.75097 14.59738 -3.95396 1.000 9.57000 115 PRO A C 1
ATOM 920 O O . PRO A 1 117 ? 18.82709 15.18776 -4.51865 1.000 11.30023 115 PRO A O 1
ATOM 924 N N . GLY A 1 118 ? 19.82060 14.44934 -2.63642 1.000 8.62336 116 GLY A N 1
ATOM 925 C CA . GLY A 1 118 ? 18.78258 14.93904 -1.76074 1.000 8.57154 116 GLY A CA 1
ATOM 926 C C . GLY A 1 118 ? 19.28082 15.00739 -0.34197 1.000 7.69157 116 GLY A C 1
ATOM 927 O O . GLY A 1 118 ? 20.18992 14.26681 0.06105 1.000 8.33829 116 GLY A O 1
ATOM 928 N N . LEU A 1 119 ? 18.67180 15.92754 0.42041 1.000 7.15351 117 LEU A N 1
ATOM 929 C CA . LEU A 1 119 ? 19.00046 16.15760 1.81654 1.000 7.13014 117 LEU A CA 1
ATOM 930 C C . LEU A 1 119 ? 17.75416 15.83594 2.62401 1.000 7.03845 117 LEU A C 1
ATOM 931 O O . LEU A 1 119 ? 17.45187 14.65445 2.82599 1.000 7.80146 117 LEU A O 1
ATOM 936 N N . ASN A 1 120 ? 16.98498 16.84590 3.06502 1.000 6.66989 118 ASN A N 1
ATOM 937 C CA . ASN A 1 120 ? 15.74398 16.58575 3.77890 1.000 6.81036 118 ASN A CA 1
ATOM 938 C C . ASN A 1 120 ? 14.50157 16.82066 2.93355 1.000 6.29657 118 ASN A C 1
ATOM 939 O O . ASN A 1 120 ? 13.62171 15.94467 2.86963 1.000 6.56136 118 ASN A O 1
ATOM 944 N N . LEU A 1 121 ? 14.36437 17.99929 2.31226 1.000 6.40156 119 LEU A N 1
ATOM 945 C CA . LEU A 1 121 ? 13.16608 18.34368 1.53255 1.000 6.46578 119 LEU A CA 1
ATOM 946 C C . LEU A 1 121 ? 13.27904 17.75064 0.12874 1.000 6.49283 119 LEU A C 1
ATOM 947 O O . LEU A 1 121 ? 13.48220 18.44477 -0.86981 1.000 6.61401 119 LEU A O 1
ATOM 952 N N . LEU A 1 122 ? 13.14091 16.42037 0.05184 1.000 6.52199 120 LEU A N 1
ATOM 953 C CA . LEU A 1 122 ? 13.29749 15.73814 -1.22901 1.000 6.80124 120 LEU A CA 1
ATOM 954 C C . LEU A 1 122 ? 12.32614 16.27344 -2.26710 1.000 6.71504 120 LEU A C 1
ATOM 955 O O . LEU A 1 122 ? 12.62217 16.28073 -3.47057 1.000 7.14860 120 LEU A O 1
ATOM 960 N N . GLN A 1 123 ? 11.15243 16.72758 -1.80330 1.000 6.72606 121 GLN A N 1
ATOM 961 C CA . GLN A 1 123 ? 10.14291 17.28608 -2.69636 1.000 7.34149 121 GLN A CA 1
ATOM 962 C C . GLN A 1 123 ? 10.65099 18.48928 -3.46055 1.000 7.29630 121 GLN A C 1
ATOM 963 O O . GLN A 1 123 ? 10.11434 18.79776 -4.52917 1.000 8.04761 121 GLN A O 1
ATOM 969 N N . GLU A 1 124 ? 11.60178 19.23048 -2.89043 1.000 7.23357 122 GLU A N 1
ATOM 970 C CA . GLU A 1 124 ? 12.14942 20.39189 -3.58115 1.000 7.76550 122 GLU A CA 1
ATOM 971 C C . GLU A 1 124 ? 13.18816 20.01675 -4.62207 1.000 8.34128 122 GLU A C 1
ATOM 972 O O . GLU A 1 124 ? 13.39181 20.77164 -5.57157 1.000 10.40183 122 GLU A O 1
ATOM 978 N N . ASP A 1 125 ? 13.83121 18.85525 -4.49343 1.000 7.65091 123 ASP A N 1
ATOM 979 C CA . ASP A 1 125 ? 14.87737 18.46868 -5.42252 1.000 8.22736 123 ASP A CA 1
ATOM 980 C C . ASP A 1 125 ? 14.36745 17.60977 -6.56184 1.000 9.35075 123 ASP A C 1
ATOM 981 O O . ASP A 1 125 ? 14.91787 17.70998 -7.65938 1.000 12.00810 123 ASP A O 1
ATOM 986 N N . ASN A 1 126 ? 13.34952 16.78144 -6.36432 1.000 9.06551 124 ASN A N 1
ATOM 987 C CA . ASN A 1 126 ? 12.84092 15.98664 -7.48518 1.000 9.63446 124 ASN A CA 1
ATOM 988 C C . ASN A 1 126 ? 11.32557 15.80156 -7.38046 1.000 9.49402 124 ASN A C 1
ATOM 989 O O . ASN A 1 126 ? 10.82363 14.67146 -7.24000 1.000 9.78383 124 ASN A O 1
ATOM 994 N N . PRO A 1 127 ? 10.56196 16.89738 -7.45756 1.000 9.44817 125 PRO A N 1
ATOM 995 C CA . PRO A 1 127 ? 9.10331 16.77773 -7.33560 1.000 10.82363 125 PRO A CA 1
ATOM 996 C C . PRO A 1 127 ? 8.49302 15.97455 -8.44292 1.000 12.09177 125 PRO A C 1
ATOM 997 O O . PRO A 1 127 ? 7.48877 15.28810 -8.21941 1.000 12.64894 125 PRO A O 1
ATOM 1001 N N . ASP A 1 128 ? 9.04541 16.02614 -9.65064 1.000 13.48234 126 ASP A N 1
ATOM 1002 C CA . ASP A 1 128 ? 8.37237 15.31336 -10.72770 1.000 14.59249 126 ASP A CA 1
ATOM 1003 C C . ASP A 1 128 ? 8.50575 13.80640 -10.58992 1.000 12.92894 126 ASP A C 1
ATOM 1004 O O . ASP A 1 128 ? 7.55316 13.07473 -10.88534 1.000 13.59942 126 ASP A O 1
ATOM 1009 N N . LEU A 1 129 ? 9.65719 13.31262 -10.12046 1.000 11.74120 127 LEU A N 1
ATOM 1010 C CA . LEU A 1 129 ? 9.75568 11.87850 -9.88613 1.000 11.39747 127 LEU A CA 1
ATOM 1011 C C . LEU A 1 129 ? 8.87323 11.46251 -8.72179 1.000 10.97489 127 LEU A C 1
ATOM 1012 O O . LEU A 1 129 ? 8.19170 10.43491 -8.78364 1.000 10.70775 127 LEU A O 1
ATOM 1017 N N . ILE A 1 130 ? 8.90570 12.21806 -7.63105 1.000 10.08005 128 ILE A N 1
ATOM 1018 C CA . ILE A 1 130 ? 8.10827 11.84098 -6.47575 1.000 9.75558 128 ILE A CA 1
ATOM 1019 C C . ILE A 1 130 ? 6.62305 11.85235 -6.83598 1.000 10.00014 128 ILE A C 1
ATOM 1020 O O . ILE A 1 130 ? 5.88341 10.90299 -6.54823 1.000 9.99696 128 ILE A O 1
ATOM 1025 N N . GLY A 1 131 ? 6.16375 12.92938 -7.46884 1.000 10.40942 129 GLY A N 1
ATOM 1026 C CA . GLY A 1 131 ? 4.75724 13.00206 -7.81705 1.000 11.28233 129 GLY A CA 1
ATOM 1027 C C . GLY A 1 131 ? 4.35112 11.93579 -8.81771 1.000 11.44933 129 GLY A C 1
ATOM 1028 O O . GLY A 1 131 ? 3.30075 11.30681 -8.67871 1.000 11.79446 129 GLY A O 1
ATOM 1029 N N . SER A 1 132 ? 5.14234 11.76036 -9.86913 1.000 11.90974 130 SER A N 1
ATOM 1030 C CA . SER A 1 132 ? 4.75261 10.80343 -10.89830 1.000 12.19158 130 SER A CA 1
ATOM 1031 C C . SER A 1 132 ? 4.78010 9.38373 -10.35160 1.000 11.82431 130 SER A C 1
ATOM 1032 O O . SER A 1 132 ? 3.91938 8.57067 -10.69834 1.000 12.10694 130 SER A O 1
ATOM 1035 N N . GLU A 1 133 ? 5.74258 9.07258 -9.48116 1.000 11.27546 131 GLU A N 1
ATOM 1036 C CA . GLU A 1 133 ? 5.77822 7.73220 -8.90561 1.000 11.20621 131 GLU A CA 1
ATOM 1037 C C . GLU A 1 133 ? 4.63306 7.52075 -7.92203 1.000 10.69396 131 GLU A C 1
ATOM 1038 O O . GLU A 1 133 ? 4.07390 6.41992 -7.86475 1.000 10.51105 131 GLU A O 1
ATOM 1044 N N . ILE A 1 134 ? 4.27183 8.53387 -7.12544 1.000 9.70598 132 ILE A N 1
ATOM 1045 C CA . ILE A 1 134 ? 3.09760 8.37956 -6.27431 1.000 9.51532 132 ILE A CA 1
ATOM 1046 C C . ILE A 1 134 ? 1.86262 8.11546 -7.11809 1.000 9.97701 132 ILE A C 1
ATOM 1047 O O . ILE A 1 134 ? 1.06548 7.22145 -6.80755 1.000 10.00754 132 ILE A O 1
ATOM 1052 N N . ALA A 1 135 ? 1.69294 8.86190 -8.21214 1.000 10.51453 133 ALA A N 1
ATOM 1053 C CA . ALA A 1 135 ? 0.50224 8.68623 -9.03810 1.000 11.72002 133 ALA A CA 1
ATOM 1054 C C . ALA A 1 135 ? 0.44205 7.27671 -9.61547 1.000 11.55346 133 ALA A C 1
ATOM 1055 O O . ALA A 1 135 ? -0.62323 6.64532 -9.63563 1.000 12.00932 133 ALA A O 1
ATOM 1057 N N . ARG A 1 136 ? 1.57789 6.76393 -10.09137 1.000 12.13593 134 ARG A N 1
ATOM 1058 C CA . ARG A 1 136 ? 1.60248 5.41266 -10.64921 1.000 14.00565 134 ARG A CA 1
ATOM 1059 C C . ARG A 1 136 ? 1.29320 4.38746 -9.57159 1.000 11.95589 134 ARG A C 1
ATOM 1060 O O . ARG A 1 136 ? 0.51490 3.45173 -9.79315 1.000 12.94562 134 ARG A O 1
ATOM 1068 N N . TRP A 1 137 ? 1.88496 4.55942 -8.38894 1.000 11.33243 135 TRP A N 1
ATOM 1069 C CA . TRP A 1 137 ? 1.66656 3.63418 -7.28649 1.000 11.07830 135 TRP A CA 1
ATOM 1070 C C . TRP A 1 137 ? 0.21020 3.64343 -6.83507 1.000 10.54666 135 TRP A C 1
ATOM 1071 O O . TRP A 1 137 ? -0.36574 2.57419 -6.58588 1.000 11.38273 135 TRP A O 1
ATOM 1082 N N . LEU A 1 138 ? -0.42055 4.82740 -6.76214 1.000 10.58304 136 LEU A N 1
ATOM 1083 C CA . LEU A 1 138 ? -1.82829 4.88213 -6.38165 1.000 11.30383 136 LEU A CA 1
ATOM 1084 C C . LEU A 1 138 ? -2.66723 4.07999 -7.33889 1.000 13.23476 136 LEU A C 1
ATOM 1085 O O . LEU A 1 138 ? -3.65869 3.47005 -6.93513 1.000 13.16496 136 LEU A O 1
ATOM 1090 N N . SER A 1 139 ? -2.30551 4.09151 -8.62337 1.000 15.11953 137 SER A N 1
ATOM 1091 C CA . SER A 1 139 ? -3.10500 3.38782 -9.61363 1.000 17.96218 137 SER A CA 1
ATOM 1092 C C . SER A 1 139 ? -3.09008 1.87615 -9.39461 1.000 19.56349 137 SER A C 1
ATOM 1093 O O . SER A 1 139 ? -3.96800 1.19267 -9.92321 1.000 20.54328 137 SER A O 1
ATOM 1096 N N . THR A 1 140 ? -2.13134 1.34856 -8.61327 1.000 20.25899 138 THR A N 1
ATOM 1097 C CA . THR A 1 140 ? -1.97984 -0.07067 -8.27411 1.000 21.79323 138 THR A CA 1
ATOM 1098 C C . THR A 1 140 ? -2.68251 -0.48098 -6.98514 1.000 21.81545 138 THR A C 1
ATOM 1099 O O . THR A 1 140 ? -2.81331 -1.68228 -6.73715 1.000 23.81821 138 THR A O 1
ATOM 1103 N N . LEU A 1 141 ? -3.13433 0.46491 -6.16484 1.000 19.40902 139 LEU A N 1
ATOM 1104 C CA . LEU A 1 141 ? -3.69165 0.13802 -4.85775 1.000 20.10080 139 LEU A CA 1
ATOM 1105 C C . LEU A 1 141 ? -5.14591 -0.32477 -4.97202 1.000 24.28878 139 LEU A C 1
ATOM 1106 O O . LEU A 1 141 ? -5.87919 0.05887 -5.88378 1.000 24.35385 139 LEU A O 1
ATOM 1111 N N . GLU A 1 142 ? -5.57529 -1.12957 -4.00538 1.000 28.27205 140 GLU A N 1
ATOM 1112 C CA . GLU A 1 142 ? -6.94179 -1.65850 -4.02801 1.000 33.35949 140 GLU A CA 1
ATOM 1113 C C . GLU A 1 142 ? -7.87106 -0.72438 -3.24517 1.000 32.97118 140 GLU A C 1
ATOM 1114 O O . GLU A 1 142 ? -8.41040 -1.05160 -2.18556 1.000 33.82941 140 GLU A O 1
ATOM 1120 N N . ILE A 1 143 ? -8.03403 0.47723 -3.80214 1.000 31.21771 141 ILE A N 1
ATOM 1121 C CA . ILE A 1 143 ? -8.84683 1.54024 -3.21761 1.000 30.01779 141 ILE A CA 1
ATOM 1122 C C . ILE A 1 143 ? -9.94593 1.91421 -4.21354 1.000 32.15524 141 ILE A C 1
ATOM 1123 O O . ILE A 1 143 ? -9.93445 1.43802 -5.35016 1.000 32.72942 141 ILE A O 1
ATOM 1128 N N . ILE A 1 159 ? 10.78777 24.15737 -11.62599 1.000 19.24289 157 ILE A N 1
ATOM 1129 C CA . ILE A 1 159 ? 10.07256 23.82618 -10.40425 1.000 16.69272 157 ILE A CA 1
ATOM 1130 C C . ILE A 1 159 ? 9.21179 25.01947 -9.97566 1.000 14.51342 157 ILE A C 1
ATOM 1131 O O . ILE A 1 159 ? 9.70847 26.13983 -9.80557 1.000 15.03420 157 ILE A O 1
ATOM 1136 N N . GLY A 1 160 ? 7.90631 24.79639 -9.85590 1.000 13.94347 158 GLY A N 1
ATOM 1137 C CA . GLY A 1 160 ? 6.99819 25.91063 -9.60262 1.000 13.34973 158 GLY A CA 1
ATOM 1138 C C . GLY A 1 160 ? 7.19531 26.56057 -8.23739 1.000 11.44781 158 GLY A C 1
ATOM 1139 O O . GLY A 1 160 ? 7.41027 25.89255 -7.22269 1.000 12.94333 158 GLY A O 1
ATOM 1140 N N . THR A 1 161 ? 7.07193 27.88961 -8.21204 1.000 12.03871 159 THR A N 1
ATOM 1141 C CA . THR A 1 161 ? 7.16203 28.61298 -6.95199 1.000 11.71296 159 THR A CA 1
ATOM 1142 C C . THR A 1 161 ? 5.82287 29.09266 -6.41923 1.000 11.84394 159 THR A C 1
ATOM 1143 O O . THR A 1 161 ? 5.76339 29.53446 -5.26503 1.000 11.16367 159 THR A O 1
ATOM 1147 N N . GLY A 1 162 ? 4.77121 29.04159 -7.22431 1.000 13.19984 160 GLY A N 1
ATOM 1148 C CA . GLY A 1 162 ? 3.48004 29.49421 -6.76664 1.000 13.01360 160 GLY A CA 1
ATOM 1149 C C . GLY A 1 162 ? 2.73596 28.44621 -5.95737 1.000 12.81611 160 GLY A C 1
ATOM 1150 O O . GLY A 1 162 ? 3.11421 27.26978 -5.82545 1.000 12.94751 160 GLY A O 1
ATOM 1151 N N . PHE A 1 163 ? 1.65866 28.91166 -5.34752 1.000 13.13184 161 PHE A N 1
ATOM 1152 C CA . PHE A 1 163 ? 0.79742 28.09887 -4.49587 1.000 12.78280 161 PHE A CA 1
ATOM 1153 C C . PHE A 1 163 ? -0.64634 28.34648 -4.92992 1.000 13.35666 161 PHE A C 1
ATOM 1154 O O . PHE A 1 163 ? -1.41201 29.06582 -4.26636 1.000 14.30482 161 PHE A O 1
ATOM 1162 N N . PRO A 1 164 ? -1.04490 27.80097 -6.08242 1.000 13.94926 162 PRO A N 1
ATOM 1163 C CA . PRO A 1 164 ? -2.30104 28.21608 -6.71581 1.000 14.03823 162 PRO A CA 1
ATOM 1164 C C . PRO A 1 164 ? -3.48248 27.40307 -6.23601 1.000 13.74489 162 PRO A C 1
ATOM 1165 O O . PRO A 1 164 ? -4.25779 26.86482 -7.03779 1.000 15.91231 162 PRO A O 1
ATOM 1169 N N . PHE A 1 165 ? -3.63381 27.26501 -4.92218 1.000 12.26702 163 PHE A N 1
ATOM 1170 C CA . PHE A 1 165 ? -4.71436 26.45621 -4.40297 1.000 12.03972 163 PHE A CA 1
ATOM 1171 C C . PHE A 1 165 ? -5.73342 27.32090 -3.69406 1.000 12.50272 163 PHE A C 1
ATOM 1172 O O . PHE A 1 165 ? -5.37067 28.22105 -2.93674 1.000 14.83261 163 PHE A O 1
ATOM 1180 N N . ASP A 1 166 ? -7.00103 27.01007 -3.93147 1.000 12.73907 164 ASP A N 1
ATOM 1181 C CA . ASP A 1 166 ? -8.08031 27.57077 -3.13495 1.000 13.16396 164 ASP A CA 1
ATOM 1182 C C . ASP A 1 166 ? -7.85597 27.31519 -1.64926 1.000 11.38162 164 ASP A C 1
ATOM 1183 O O . ASP A 1 166 ? -7.46880 26.20410 -1.25834 1.000 10.14271 164 ASP A O 1
ATOM 1188 N N . PRO A 1 167 ? -8.07005 28.31037 -0.80146 1.000 12.34553 165 PRO A N 1
ATOM 1189 C CA . PRO A 1 167 ? -7.91828 28.08505 0.63515 1.000 11.38770 165 PRO A CA 1
ATOM 1190 C C . PRO A 1 167 ? -9.06798 27.26481 1.18694 1.000 9.37054 165 PRO A C 1
ATOM 1191 O O . PRO A 1 167 ? -10.22531 27.46270 0.81376 1.000 10.70299 165 PRO A O 1
ATOM 1195 N N . HIS A 1 168 ? -8.73809 26.39721 2.13856 1.000 7.47565 166 HIS A N 1
ATOM 1196 C CA . HIS A 1 168 ? -9.74233 25.72769 2.94618 1.000 7.23072 166 HIS A CA 1
ATOM 1197 C C . HIS A 1 168 ? -9.36048 25.84878 4.39938 1.000 7.39745 166 HIS A C 1
ATOM 1198 O O . HIS A 1 168 ? -8.17714 25.85902 4.73870 1.000 7.65870 166 HIS A O 1
ATOM 1205 N N . TYR A 1 169 ? -10.36585 25.98930 5.24723 1.000 7.44358 167 TYR A N 1
ATOM 1206 C CA . TYR A 1 169 ? -10.16795 26.13981 6.67001 1.000 7.20491 167 TYR A CA 1
ATOM 1207 C C . TYR A 1 169 ? -11.21252 25.29844 7.37973 1.000 7.37696 167 TYR A C 1
ATOM 1208 O O . TYR A 1 169 ? -12.36371 25.21128 6.93345 1.000 7.83701 167 TYR A O 1
ATOM 1217 N N . VAL A 1 170 ? -10.82752 24.72868 8.51993 1.000 7.20973 168 VAL A N 1
ATOM 1218 C CA . VAL A 1 170 ? -11.72946 23.91859 9.32071 1.000 7.09374 168 VAL A CA 1
ATOM 1219 C C . VAL A 1 170 ? -11.43521 24.18968 10.79152 1.000 7.15973 168 VAL A C 1
ATOM 1220 O O . VAL A 1 170 ? -10.26814 24.33127 11.18082 1.000 6.98407 168 VAL A O 1
ATOM 1224 N N . GLU A 1 171 ? -12.48879 24.28109 11.60962 1.000 7.38192 169 GLU A N 1
ATOM 1225 C CA . GLU A 1 171 ? -12.30315 24.42829 13.03819 1.000 7.96666 169 GLU A CA 1
ATOM 1226 C C . GLU A 1 171 ? -11.95166 23.08116 13.64569 1.000 7.80848 169 GLU A C 1
ATOM 1227 O O . GLU A 1 171 ? -12.64084 22.08161 13.40154 1.000 9.28978 169 GLU A O 1
ATOM 1233 N N . VAL A 1 172 ? -10.88758 23.06261 14.44451 1.000 7.51309 170 VAL A N 1
ATOM 1234 C CA . VAL A 1 172 ? -10.33924 21.84342 15.02374 1.000 7.51058 170 VAL A CA 1
ATOM 1235 C C . VAL A 1 172 ? -10.04034 22.14710 16.48715 1.000 7.40350 170 VAL A C 1
ATOM 1236 O O . VAL A 1 172 ? -9.14608 22.94597 16.78743 1.000 7.67422 170 VAL A O 1
ATOM 1240 N N . LEU A 1 173 ? -10.82783 21.57224 17.39571 1.000 8.36848 171 LEU A N 1
ATOM 1241 C CA . LEU A 1 173 ? -10.60259 21.81795 18.82148 1.000 9.35025 171 LEU A CA 1
ATOM 1242 C C . LEU A 1 173 ? -10.59165 23.30433 19.13117 1.000 9.65438 171 LEU A C 1
ATOM 1243 O O . LEU A 1 173 ? -9.86688 23.76745 20.00766 1.000 11.43845 171 LEU A O 1
ATOM 1248 N N . GLY A 1 174 ? -11.42702 24.06103 18.42215 1.000 9.78213 172 GLY A N 1
ATOM 1249 C CA . GLY A 1 174 ? -11.52843 25.49346 18.66073 1.000 10.90053 172 GLY A CA 1
ATOM 1250 C C . GLY A 1 174 ? -10.52022 26.36179 17.93388 1.000 10.15275 172 GLY A C 1
ATOM 1251 O O . GLY A 1 174 ? -10.54070 27.58366 18.10042 1.000 11.85844 172 GLY A O 1
ATOM 1252 N N . GLU A 1 175 ? -9.63470 25.76945 17.14649 1.000 8.66342 173 GLU A N 1
ATOM 1253 C CA . GLU A 1 175 ? -8.59762 26.48153 16.40513 1.000 8.58294 173 GLU A CA 1
ATOM 1254 C C . GLU A 1 175 ? -8.81768 26.27926 14.91182 1.000 8.22274 173 GLU A C 1
ATOM 1255 O O . GLU A 1 175 ? -9.11756 25.16636 14.45705 1.000 10.08034 173 GLU A O 1
ATOM 1261 N N . ARG A 1 176 ? -8.57864 27.31148 14.12988 1.000 7.72639 174 ARG A N 1
ATOM 1262 C CA . ARG A 1 176 ? -8.74316 27.18557 12.69988 1.000 7.72113 174 ARG A CA 1
ATOM 1263 C C . ARG A 1 176 ? -7.48507 26.59152 12.08023 1.000 7.27751 174 ARG A C 1
ATOM 1264 O O . ARG A 1 176 ? -6.37067 27.07028 12.32813 1.000 8.57341 174 ARG A O 1
ATOM 1272 N N . MET A 1 177 ? -7.64229 25.53326 11.29689 1.000 6.64193 175 MET A N 1
ATOM 1273 C CA . MET A 1 177 ? -6.55676 24.94623 10.52544 1.000 6.41941 175 MET A CA 1
ATOM 1274 C C . MET A 1 177 ? -6.77515 25.13721 9.04181 1.000 6.21050 175 MET A C 1
ATOM 1275 O O . MET A 1 177 ? -7.89674 24.98678 8.54174 1.000 7.43315 175 MET A O 1
ATOM 1280 N N . HIS A 1 178 ? -5.68708 25.47169 8.33507 1.000 6.06237 176 HIS A N 1
ATOM 1281 C CA . HIS A 1 178 ? -5.68389 25.64334 6.89590 1.000 6.14696 176 HIS A CA 1
ATOM 1282 C C . HIS A 1 178 ? -5.26853 24.35177 6.21789 1.000 5.90890 176 HIS A C 1
ATOM 1283 O O . HIS A 1 178 ? -4.41363 23.61102 6.73690 1.000 6.42353 176 HIS A O 1
ATOM 1290 N N . TYR A 1 179 ? -5.82948 24.10498 5.03034 1.000 6.09331 177 TYR A N 1
ATOM 1291 C CA . TYR A 1 179 ? -5.42226 22.93609 4.26180 1.000 6.37262 177 TYR A CA 1
ATOM 1292 C C . TYR A 1 179 ? -5.69964 23.16968 2.78662 1.000 6.56503 177 TYR A C 1
ATOM 1293 O O . TYR A 1 179 ? -6.60999 23.92965 2.41339 1.000 7.90961 177 TYR A O 1
ATOM 1302 N N . VAL A 1 180 ? -4.92174 22.49158 1.95215 1.000 6.32846 178 VAL A N 1
ATOM 1303 C CA . VAL A 1 180 ? -5.25413 22.29436 0.55267 1.000 6.96848 178 VAL A CA 1
ATOM 1304 C C . VAL A 1 180 ? -6.23140 21.14350 0.44177 1.000 6.95859 178 VAL A C 1
ATOM 1305 O O . VAL A 1 180 ? -6.09764 20.13126 1.13367 1.000 7.40691 178 VAL A O 1
ATOM 1309 N N . ASP A 1 181 ? -7.21551 21.28191 -0.44986 1.000 7.80176 179 ASP A N 1
ATOM 1310 C CA . ASP A 1 181 ? -8.17943 20.20053 -0.72911 1.000 8.59222 179 ASP A CA 1
ATOM 1311 C C . ASP A 1 181 ? -8.56371 20.31505 -2.19612 1.000 8.85976 179 ASP A C 1
ATOM 1312 O O . ASP A 1 181 ? -9.32675 21.21608 -2.55337 1.000 10.33536 179 ASP A O 1
ATOM 1317 N N . VAL A 1 182 ? -7.97639 19.46490 -3.03867 1.000 9.03418 180 VAL A N 1
ATOM 1318 C CA . VAL A 1 182 ? -8.23142 19.49610 -4.47010 1.000 9.65728 180 VAL A CA 1
ATOM 1319 C C . VAL A 1 182 ? -8.49494 18.08198 -4.95230 1.000 10.16613 180 VAL A C 1
ATOM 1320 O O . VAL A 1 182 ? -8.09794 17.11264 -4.32603 1.000 11.29474 180 VAL A O 1
ATOM 1324 N N . GLY A 1 183 ? -9.13140 17.96831 -6.10334 1.000 11.52515 181 GLY A N 1
ATOM 1325 C CA . GLY A 1 183 ? -9.43271 16.67399 -6.67350 1.000 11.62530 181 GLY A CA 1
ATOM 1326 C C . GLY A 1 183 ? -10.80555 16.14639 -6.29282 1.000 12.26052 181 GLY A C 1
ATOM 1327 O O . GLY A 1 183 ? -11.57179 16.78869 -5.56494 1.000 13.47474 181 GLY A O 1
ATOM 1328 N N . PRO A 1 184 ? -11.14928 14.97021 -6.81150 1.000 11.77864 182 PRO A N 1
ATOM 1329 C CA . PRO A 1 184 ? -12.53435 14.49529 -6.75499 1.000 11.30442 182 PRO A CA 1
ATOM 1330 C C . PRO A 1 184 ? -12.90010 13.88905 -5.40682 1.000 9.98140 182 PRO A C 1
ATOM 1331 O O . PRO A 1 184 ? -12.08762 13.21845 -4.76361 1.000 10.11019 182 PRO A O 1
ATOM 1335 N N . ARG A 1 185 ? -14.17205 14.05942 -5.02019 1.000 10.29180 183 ARG A N 1
ATOM 1336 C CA . ARG A 1 185 ? -14.70367 13.57073 -3.74744 1.000 11.24544 183 ARG A CA 1
ATOM 1337 C C . ARG A 1 185 ? -15.25676 12.15189 -3.79002 1.000 11.59341 183 ARG A C 1
ATOM 1338 O O . ARG A 1 185 ? -15.86805 11.71801 -2.80443 1.000 14.61530 183 ARG A O 1
ATOM 1346 N N . ASP A 1 186 ? -15.04656 11.40394 -4.86014 1.000 10.70431 184 ASP A N 1
ATOM 1347 C CA . ASP A 1 186 ? -15.71706 10.11695 -4.95721 1.000 11.85521 184 ASP A CA 1
ATOM 1348 C C . ASP A 1 186 ? -14.73237 8.95387 -4.91940 1.000 10.95292 184 ASP A C 1
ATOM 1349 O O . ASP A 1 186 ? -14.97578 7.89537 -5.51258 1.000 12.38880 184 ASP A O 1
ATOM 1354 N N . GLY A 1 187 ? -13.63019 9.10447 -4.19045 1.000 9.93964 185 GLY A N 1
ATOM 1355 C CA . GLY A 1 187 ? -12.67698 8.02684 -4.04974 1.000 9.95579 185 GLY A CA 1
ATOM 1356 C C . GLY A 1 187 ? -12.05585 7.99514 -2.67122 1.000 9.79702 185 GLY A C 1
ATOM 1357 O O . GLY A 1 187 ? -12.63548 8.48145 -1.69834 1.000 10.54331 185 GLY A O 1
ATOM 1358 N N . THR A 1 188 ? -10.88389 7.38787 -2.58200 1.000 9.29960 186 THR A N 1
ATOM 1359 C CA . THR A 1 188 ? -10.10995 7.37422 -1.35763 1.000 9.11045 186 THR A CA 1
ATOM 1360 C C . THR A 1 188 ? -9.14874 8.55751 -1.39151 1.000 8.51408 186 THR A C 1
ATOM 1361 O O . THR A 1 188 ? -8.37035 8.69337 -2.35673 1.000 8.65691 186 THR A O 1
ATOM 1365 N N . PRO A 1 189 ? -9.16810 9.43135 -0.39280 1.000 8.05258 187 PRO A N 1
ATOM 1366 C CA . PRO A 1 189 ? -8.29821 10.60601 -0.41421 1.000 8.39485 187 PRO A CA 1
ATOM 1367 C C . PRO A 1 189 ? -6.86934 10.28070 -0.01109 1.000 7.40961 187 PRO A C 1
ATOM 1368 O O . PRO A 1 189 ? -6.58605 9.30888 0.68516 1.000 7.93119 187 PRO A O 1
ATOM 1372 N N . VAL A 1 190 ? -5.98928 11.16984 -0.45719 1.000 7.23194 188 VAL A N 1
ATOM 1373 C CA . VAL A 1 190 ? -4.55690 11.10636 -0.19362 1.000 6.99543 188 VAL A CA 1
ATOM 1374 C C . VAL A 1 190 ? -4.21999 12.27679 0.72814 1.000 6.74647 188 VAL A C 1
ATOM 1375 O O . VAL A 1 190 ? -4.43822 13.43597 0.36356 1.000 7.52036 188 VAL A O 1
ATOM 1379 N N . LEU A 1 191 ? -3.71186 11.96426 1.92182 1.000 6.52587 189 LEU A N 1
ATOM 1380 C CA . LEU A 1 191 ? -3.42965 12.93275 2.97654 1.000 6.16430 189 LEU A CA 1
ATOM 1381 C C . LEU A 1 191 ? -1.92492 13.15982 3.03899 1.000 5.62191 189 LEU A C 1
ATOM 1382 O O . LEU A 1 191 ? -1.16596 12.21474 3.32450 1.000 6.46392 189 LEU A O 1
ATOM 1387 N N . PHE A 1 192 ? -1.50142 14.39879 2.75783 1.000 5.90584 190 PHE A N 1
ATOM 1388 C CA . PHE A 1 192 ? -0.09371 14.78193 2.68497 1.000 5.68667 190 PHE A CA 1
ATOM 1389 C C . PHE A 1 192 ? 0.27818 15.52082 3.96181 1.000 5.70698 190 PHE A C 1
ATOM 1390 O O . PHE A 1 192 ? -0.34437 16.54935 4.27362 1.000 6.31027 190 PHE A O 1
ATOM 1398 N N . LEU A 1 193 ? 1.29259 15.03528 4.69558 1.000 5.65338 191 LEU A N 1
ATOM 1399 C CA . LEU A 1 193 ? 1.66894 15.62190 5.99372 1.000 5.49960 191 LEU A CA 1
ATOM 1400 C C . LEU A 1 193 ? 3.10702 16.11937 5.94147 1.000 5.24312 191 LEU A C 1
ATOM 1401 O O . LEU A 1 193 ? 4.05341 15.33364 5.80013 1.000 5.65758 191 LEU A O 1
ATOM 1406 N N . HIS A 1 194 ? 3.27229 17.43592 6.06263 1.000 5.61957 192 HIS A N 1
ATOM 1407 C CA . HIS A 1 194 ? 4.56551 18.10291 6.11607 1.000 5.53129 192 HIS A CA 1
ATOM 1408 C C . HIS A 1 194 ? 5.16950 18.01518 7.51641 1.000 5.19771 192 HIS A C 1
ATOM 1409 O O . HIS A 1 194 ? 4.51267 17.64197 8.48405 1.000 6.00096 192 HIS A O 1
ATOM 1416 N N . GLY A 1 195 ? 6.44399 18.45806 7.61942 1.000 5.56756 193 GLY A N 1
ATOM 1417 C CA . GLY A 1 195 ? 7.15454 18.51334 8.87407 1.000 5.98020 193 GLY A CA 1
ATOM 1418 C C . GLY A 1 195 ? 7.78745 19.87183 9.11945 1.000 5.59129 193 GLY A C 1
ATOM 1419 O O . GLY A 1 195 ? 7.21362 20.93058 8.79330 1.000 5.84132 193 GLY A O 1
ATOM 1420 N N . ASN A 1 196 ? 8.95540 19.86111 9.76204 1.000 5.73753 194 ASN A N 1
ATOM 1421 C CA . ASN A 1 196 ? 9.58396 21.09741 10.24435 1.000 5.72524 194 ASN A CA 1
ATOM 1422 C C . ASN A 1 196 ? 10.68016 21.51885 9.27529 1.000 6.52562 194 ASN A C 1
ATOM 1423 O O . ASN A 1 196 ? 11.51757 20.68161 8.93158 1.000 7.57385 194 ASN A O 1
ATOM 1428 N N . PRO A 1 197 ? 10.74750 22.78880 8.81619 1.000 6.60915 195 PRO A N 1
ATOM 1429 C CA . PRO A 1 197 ? 9.95866 23.96474 9.18445 1.000 7.04045 195 PRO A CA 1
ATOM 1430 C C . PRO A 1 197 ? 9.03171 24.37674 8.04034 1.000 6.82402 195 PRO A C 1
ATOM 1431 O O . PRO A 1 197 ? 8.94298 25.55976 7.69276 1.000 7.45817 195 PRO A O 1
ATOM 1435 N N . THR A 1 198 ? 8.35140 23.40358 7.43368 1.000 6.18956 196 THR A N 1
ATOM 1436 C CA . THR A 1 198 ? 7.62932 23.62597 6.19937 1.000 6.08327 196 THR A CA 1
ATOM 1437 C C . THR A 1 198 ? 6.13322 23.82412 6.46401 1.000 5.72015 196 THR A C 1
ATOM 1438 O O . THR A 1 198 ? 5.72191 24.14606 7.58230 1.000 6.18861 196 THR A O 1
ATOM 1442 N N . SER A 1 199 ? 5.32848 23.70622 5.41850 1.000 6.26504 197 SER A N 1
ATOM 1443 C CA . SER A 1 199 ? 3.87783 23.75262 5.45996 1.000 6.05073 197 SER A CA 1
ATOM 1444 C C . SER A 1 199 ? 3.40270 22.95481 4.26722 1.000 6.13395 197 SER A C 1
ATOM 1445 O O . SER A 1 199 ? 4.20325 22.31355 3.57635 1.000 6.10272 197 SER A O 1
ATOM 1448 N N . SER A 1 200 ? 2.10085 23.01123 3.99254 1.000 5.72559 198 SER A N 1
ATOM 1449 C CA . SER A 1 200 ? 1.59196 22.41570 2.76303 1.000 6.73482 198 SER A CA 1
ATOM 1450 C C . SER A 1 200 ? 2.27887 22.92659 1.50169 1.000 5.85157 198 SER A C 1
ATOM 1451 O O . SER A 1 200 ? 2.22645 22.24290 0.46911 1.000 6.58591 198 SER A O 1
ATOM 1454 N N . TYR A 1 201 ? 2.94067 24.08831 1.56907 1.000 6.04328 199 TYR A N 1
ATOM 1455 C CA . TYR A 1 201 ? 3.73398 24.58248 0.44534 1.000 6.16000 199 TYR A CA 1
ATOM 1456 C C . TYR A 1 201 ? 4.71664 23.53387 -0.07409 1.000 5.83297 199 TYR A C 1
ATOM 1457 O O . TYR A 1 201 ? 5.00588 23.50260 -1.27634 1.000 6.49476 199 TYR A O 1
ATOM 1466 N N . VAL A 1 202 ? 5.26706 22.69114 0.81189 1.000 6.11915 200 VAL A N 1
ATOM 1467 C CA . VAL A 1 202 ? 6.26355 21.70907 0.39305 1.000 6.45763 200 VAL A CA 1
ATOM 1468 C C . VAL A 1 202 ? 5.69509 20.68636 -0.57461 1.000 6.24203 200 VAL A C 1
ATOM 1469 O O . VAL A 1 202 ? 6.46639 20.02529 -1.29288 1.000 7.09590 200 VAL A O 1
ATOM 1473 N N . TRP A 1 203 ? 4.36342 20.54368 -0.62053 1.000 6.07569 201 TRP A N 1
ATOM 1474 C CA . TRP A 1 203 ? 3.70150 19.58218 -1.48616 1.000 6.63019 201 TRP A CA 1
ATOM 1475 C C . TRP A 1 203 ? 3.20491 20.19416 -2.78908 1.000 7.01923 201 TRP A C 1
ATOM 1476 O O . TRP A 1 203 ? 2.58808 19.49563 -3.59992 1.000 7.91609 201 TRP A O 1
ATOM 1487 N N . ARG A 1 204 ? 3.45663 21.47945 -3.01711 1.000 6.86276 202 ARG A N 1
ATOM 1488 C CA . ARG A 1 204 ? 2.79968 22.20711 -4.10862 1.000 7.41902 202 ARG A CA 1
ATOM 1489 C C . ARG A 1 204 ? 3.07799 21.62536 -5.48221 1.000 7.80541 202 ARG A C 1
ATOM 1490 O O . ARG A 1 204 ? 2.23722 21.75622 -6.37271 1.000 8.49490 202 ARG A O 1
ATOM 1498 N N . ASN A 1 205 ? 4.24125 21.01936 -5.69220 1.000 7.85657 203 ASN A N 1
ATOM 1499 C CA . ASN A 1 205 ? 4.59303 20.46544 -7.00060 1.000 8.46479 203 ASN A CA 1
ATOM 1500 C C . ASN A 1 205 ? 4.40832 18.96237 -7.06622 1.000 8.68112 203 ASN A C 1
ATOM 1501 O O . ASN A 1 205 ? 4.62329 18.36467 -8.12671 1.000 11.05633 203 ASN A O 1
ATOM 1506 N N . ILE A 1 206 ? 4.00012 18.35526 -5.95632 1.000 8.52800 204 ILE A N 1
ATOM 1507 C CA . ILE A 1 206 ? 3.65888 16.93630 -5.91403 1.000 8.53377 204 ILE A CA 1
ATOM 1508 C C . ILE A 1 206 ? 2.16546 16.72839 -6.17813 1.000 8.22229 204 ILE A C 1
ATOM 1509 O O . ILE A 1 206 ? 1.77548 15.89350 -6.99922 1.000 8.89051 204 ILE A O 1
ATOM 1514 N N . ILE A 1 207 ? 1.33050 17.50759 -5.49881 1.000 8.34551 205 ILE A N 1
ATOM 1515 C CA . ILE A 1 207 ? -0.13173 17.45093 -5.60577 1.000 8.49372 205 ILE A CA 1
ATOM 1516 C C . ILE A 1 207 ? -0.62244 17.44271 -7.05027 1.000 9.13509 205 ILE A C 1
ATOM 1517 O O . ILE A 1 207 ? -1.50597 16.63874 -7.36655 1.000 9.23358 205 ILE A O 1
ATOM 1522 N N . PRO A 1 208 ? -0.11020 18.27967 -7.96305 1.000 9.46259 206 PRO A N 1
ATOM 1523 C CA . PRO A 1 208 ? -0.66628 18.27979 -9.32743 1.000 10.75853 206 PRO A CA 1
ATOM 1524 C C . PRO A 1 208 ? -0.49971 16.96420 -10.06687 1.000 10.77934 206 PRO A C 1
ATOM 1525 O O . PRO A 1 208 ? -1.24688 16.72643 -11.02406 1.000 11.96368 206 PRO A O 1
ATOM 1529 N N . HIS A 1 209 ? 0.44356 16.09589 -9.67944 1.000 10.28574 207 HIS A N 1
ATOM 1530 C CA . HIS A 1 209 ? 0.51859 14.78114 -10.30379 1.000 10.88805 207 HIS A CA 1
ATOM 1531 C C . HIS A 1 209 ? -0.58129 13.84163 -9.84292 1.000 10.94234 207 HIS A C 1
ATOM 1532 O O . HIS A 1 209 ? -0.87377 12.85684 -10.54091 1.000 11.63619 207 HIS A O 1
ATOM 1539 N N . VAL A 1 210 ? -1.12653 14.08222 -8.65647 1.000 10.03502 208 VAL A N 1
ATOM 1540 C CA . VAL A 1 210 ? -2.05240 13.17215 -7.99637 1.000 9.99721 208 VAL A CA 1
ATOM 1541 C C . VAL A 1 210 ? -3.49924 13.60955 -8.16021 1.000 10.31729 208 VAL A C 1
ATOM 1542 O O . VAL A 1 210 ? -4.37605 12.77301 -8.39840 1.000 11.12584 208 VAL A O 1
ATOM 1546 N N . ALA A 1 211 ? -3.74653 14.92043 -8.05964 1.000 9.87634 209 ALA A N 1
ATOM 1547 C CA . ALA A 1 211 ? -5.07850 15.50216 -8.11837 1.000 11.05243 209 ALA A CA 1
ATOM 1548 C C . ALA A 1 211 ? -5.91253 15.06533 -9.32315 1.000 11.83369 209 ALA A C 1
ATOM 1549 O O . ALA A 1 211 ? -7.13454 14.98526 -9.18615 1.000 12.35117 209 ALA A O 1
ATOM 1551 N N . PRO A 1 212 ? -5.34347 14.78989 -10.50713 1.000 12.76124 210 PRO A N 1
ATOM 1552 C CA . PRO A 1 212 ? -6.19610 14.33458 -11.61860 1.000 13.79389 210 PRO A CA 1
ATOM 1553 C C . PRO A 1 212 ? -6.97322 13.06087 -11.31497 1.000 14.09942 210 PRO A C 1
ATOM 1554 O O . PRO A 1 212 ? -8.04284 12.85516 -11.90334 1.000 15.54253 210 PRO A O 1
ATOM 1558 N N . THR A 1 213 ? -6.45742 12.18561 -10.45733 1.000 13.41023 211 THR A N 1
ATOM 1559 C CA . THR A 1 213 ? -7.09366 10.91417 -10.15926 1.000 12.99302 211 THR A CA 1
ATOM 1560 C C . THR A 1 213 ? -7.58603 10.77732 -8.72481 1.000 11.93388 211 THR A C 1
ATOM 1561 O O . THR A 1 213 ? -8.48178 9.95740 -8.48870 1.000 12.61593 211 THR A O 1
ATOM 1565 N N . HIS A 1 214 ? -7.01694 11.52508 -7.76396 1.000 10.68995 212 HIS A N 1
ATOM 1566 C CA . HIS A 1 214 ? -7.32151 11.33073 -6.35194 1.000 10.29169 212 HIS A CA 1
ATOM 1567 C C . HIS A 1 214 ? -7.39749 12.66752 -5.62997 1.000 9.67383 212 HIS A C 1
ATOM 1568 O O . HIS A 1 214 ? -6.59812 13.56303 -5.91210 1.000 11.04030 212 HIS A O 1
ATOM 1575 N N . ARG A 1 215 ? -8.31599 12.76617 -4.67642 1.000 9.57192 213 ARG A N 1
ATOM 1576 C CA . ARG A 1 215 ? -8.37522 13.91453 -3.79057 1.000 8.82120 213 ARG A CA 1
ATOM 1577 C C . ARG A 1 215 ? -7.07409 14.02433 -3.01349 1.000 8.27720 213 ARG A C 1
ATOM 1578 O O . ARG A 1 215 ? -6.55826 13.02507 -2.50041 1.000 9.03345 213 ARG A O 1
ATOM 1586 N N . CYS A 1 216 ? -6.55034 15.25130 -2.94554 1.000 7.85806 214 CYS A N 1
ATOM 1587 C CA . CYS A 1 216 ? -5.33289 15.57629 -2.21212 1.000 7.37630 214 CYS A CA 1
ATOM 1588 C C . CYS A 1 216 ? -5.72230 16.51474 -1.08836 1.000 6.99335 214 CYS A C 1
ATOM 1589 O O . CYS A 1 216 ? -6.27415 17.59483 -1.33550 1.000 7.94079 214 CYS A O 1
ATOM 1592 N N . ILE A 1 217 ? -5.37497 16.13438 0.14142 1.000 6.79098 215 ILE A N 1
ATOM 1593 C CA . ILE A 1 217 ? -5.64178 16.93537 1.32561 1.000 6.58222 215 ILE A CA 1
ATOM 1594 C C . ILE A 1 217 ? -4.29225 17.19827 1.97341 1.000 6.34433 215 ILE A C 1
ATOM 1595 O O . ILE A 1 217 ? -3.57394 16.24926 2.29977 1.000 6.81067 215 ILE A O 1
ATOM 1600 N N . ALA A 1 218 ? -3.92328 18.47113 2.14789 1.000 6.58938 216 ALA A N 1
ATOM 1601 C CA . ALA A 1 218 ? -2.60487 18.80952 2.69045 1.000 6.22209 216 ALA A CA 1
ATOM 1602 C C . ALA A 1 218 ? -2.77424 19.86750 3.76528 1.000 6.19737 216 ALA A C 1
ATOM 1603 O O . ALA A 1 218 ? -2.80016 21.06909 3.46117 1.000 6.05608 216 ALA A O 1
ATOM 1605 N N . PRO A 1 219 ? -2.89109 19.46162 5.02994 1.000 5.69352 217 PRO A N 1
ATOM 1606 C CA . PRO A 1 219 ? -3.04160 20.44097 6.10463 1.000 5.88090 217 PRO A CA 1
ATOM 1607 C C . PRO A 1 219 ? -1.73097 21.11266 6.46144 1.000 5.54994 217 PRO A C 1
ATOM 1608 O O . PRO A 1 219 ? -0.64180 20.54599 6.34185 1.000 6.48039 217 PRO A O 1
ATOM 1612 N N . ASP A 1 220 ? -1.85770 22.32176 6.98964 1.000 5.39470 218 ASP A N 1
ATOM 1613 C CA . ASP A 1 220 ? -0.79197 23.00027 7.72190 1.000 5.39454 218 ASP A CA 1
ATOM 1614 C C . ASP A 1 220 ? -0.90577 22.59963 9.18709 1.000 5.53319 218 ASP A C 1
ATOM 1615 O O . ASP A 1 220 ? -1.96601 22.78098 9.80197 1.000 5.73043 218 ASP A O 1
ATOM 1620 N N . LEU A 1 221 ? 0.16911 22.03803 9.74292 1.000 5.20964 219 LEU A N 1
ATOM 1621 C CA . LEU A 1 221 ? 0.17642 21.66141 11.15125 1.000 5.45441 219 LEU A CA 1
ATOM 1622 C C . LEU A 1 221 ? -0.18768 22.85546 12.02463 1.000 5.50246 219 LEU A C 1
ATOM 1623 O O . LEU A 1 221 ? 0.04875 24.01523 11.67084 1.000 5.61708 219 LEU A O 1
ATOM 1628 N N . ILE A 1 222 ? -0.78264 22.56606 13.18639 1.000 5.58198 220 ILE A N 1
ATOM 1629 C CA . ILE A 1 222 ? -1.09372 23.63646 14.11906 1.000 5.64332 220 ILE A CA 1
ATOM 1630 C C . ILE A 1 222 ? 0.15664 24.47178 14.39510 1.000 6.06986 220 ILE A C 1
ATOM 1631 O O . ILE A 1 222 ? 1.25521 23.93741 14.56127 1.000 6.04691 220 ILE A O 1
ATOM 1636 N N . GLY A 1 223 ? -0.01054 25.79677 14.44791 1.000 5.85371 221 GLY A N 1
ATOM 1637 C CA . GLY A 1 223 ? 1.10263 26.68801 14.63947 1.000 6.40935 221 GLY A CA 1
ATOM 1638 C C . GLY A 1 223 ? 1.97169 26.91490 13.43147 1.000 6.07560 221 GLY A C 1
ATOM 1639 O O . GLY A 1 223 ? 2.97121 27.64418 13.54160 1.000 6.92008 221 GLY A O 1
ATOM 1640 N N . MET A 1 224 ? 1.63171 26.33476 12.28607 1.000 5.79749 222 MET A N 1
ATOM 1641 C CA . MET A 1 224 ? 2.44892 26.40187 11.10452 1.000 6.01382 222 MET A CA 1
ATOM 1642 C C . MET A 1 224 ? 1.63172 26.81132 9.88756 1.000 5.87222 222 MET A C 1
ATOM 1643 O O . MET A 1 224 ? 0.38954 26.78874 9.90679 1.000 6.18619 222 MET A O 1
ATOM 1648 N N . GLY A 1 225 ? 2.32819 27.20607 8.81652 1.000 5.94246 223 GLY A N 1
ATOM 1649 C CA . GLY A 1 225 ? 1.60712 27.60792 7.62729 1.000 6.49463 223 GLY A CA 1
ATOM 1650 C C . GLY A 1 225 ? 0.58180 28.68227 7.91334 1.000 6.09791 223 GLY A C 1
ATOM 1651 O O . GLY A 1 225 ? 0.86461 29.66528 8.61647 1.000 6.42008 223 GLY A O 1
ATOM 1652 N N . LYS A 1 226 ? -0.62639 28.49758 7.37615 1.000 6.14079 224 LYS A N 1
ATOM 1653 C CA . LYS A 1 226 ? -1.74007 29.41706 7.56767 1.000 6.60612 224 LYS A CA 1
ATOM 1654 C C . LYS A 1 226 ? -2.67855 28.95028 8.67294 1.000 6.16694 224 LYS A C 1
ATOM 1655 O O . LYS A 1 226 ? -3.75024 29.54510 8.85055 1.000 6.81684 224 LYS A O 1
ATOM 1661 N N . SER A 1 227 ? -2.31978 27.90852 9.42427 1.000 5.60321 225 SER A N 1
ATOM 1662 C CA . SER A 1 227 ? -3.12026 27.48585 10.55862 1.000 6.27211 225 SER A CA 1
ATOM 1663 C C . SER A 1 227 ? -2.95708 28.46121 11.71480 1.000 6.07917 225 SER A C 1
ATOM 1664 O O . SER A 1 227 ? -1.99971 29.23277 11.79362 1.000 6.48994 225 SER A O 1
ATOM 1667 N N . ASP A 1 228 ? -3.91333 28.42115 12.63771 1.000 6.07226 226 ASP A N 1
ATOM 1668 C CA . ASP A 1 228 ? -3.86491 29.25141 13.82114 1.000 6.45250 226 ASP A CA 1
ATOM 1669 C C . ASP A 1 228 ? -2.65771 28.89650 14.69209 1.000 6.35260 226 ASP A C 1
ATOM 1670 O O . ASP A 1 228 ? -2.03975 27.83266 14.56927 1.000 6.61277 226 ASP A O 1
ATOM 1675 N N . LYS A 1 229 ? -2.36129 29.81707 15.61139 1.000 6.52129 227 LYS A N 1
ATOM 1676 C CA . LYS A 1 229 ? -1.15448 29.81487 16.43853 1.000 7.35805 227 LYS A CA 1
ATOM 1677 C C . LYS A 1 229 ? -1.51651 29.89105 17.91657 1.000 8.06632 227 LYS A C 1
ATOM 1678 O O . LYS A 1 229 ? -1.21028 30.86992 18.60659 1.000 10.46149 227 LYS A O 1
ATOM 1684 N N . PRO A 1 230 ? -2.18149 28.87873 18.44628 1.000 7.68129 228 PRO A N 1
ATOM 1685 C CA . PRO A 1 230 ? -2.51457 28.88097 19.87362 1.000 8.99930 228 PRO A CA 1
ATOM 1686 C C . PRO A 1 230 ? -1.26064 28.86719 20.74456 1.000 8.70241 228 PRO A C 1
ATOM 1687 O O . PRO A 1 230 ? -0.15207 28.52216 20.32245 1.000 8.98925 228 PRO A O 1
ATOM 1691 N N . ASP A 1 231 ? -1.46001 29.23972 22.00266 1.000 9.54276 229 ASP A N 1
ATOM 1692 C CA . ASP A 1 231 ? -0.38552 29.24007 22.99580 1.000 11.46175 229 ASP A CA 1
ATOM 1693 C C . ASP A 1 231 ? -0.19299 27.82285 23.52834 1.000 11.86237 229 ASP A C 1
ATOM 1694 O O . ASP A 1 231 ? -0.67847 27.45320 24.60290 1.000 15.47066 229 ASP A O 1
ATOM 1699 N N . LEU A 1 232 ? 0.59262 27.04266 22.79357 1.000 9.05706 230 LEU A N 1
ATOM 1700 C CA . LEU A 1 232 ? 0.92632 25.67204 23.14193 1.000 8.58405 230 LEU A CA 1
ATOM 1701 C C . LEU A 1 232 ? 2.43755 25.56953 23.26966 1.000 8.39834 230 LEU A C 1
ATOM 1702 O O . LEU A 1 232 ? 3.18711 26.41693 22.76770 1.000 9.22639 230 LEU A O 1
ATOM 1707 N N . GLY A 1 233 ? 2.89656 24.47046 23.88156 1.000 7.97106 231 GLY A N 1
ATOM 1708 C CA . GLY A 1 233 ? 4.31706 24.16821 23.81208 1.000 8.39950 231 GLY A CA 1
ATOM 1709 C C . GLY A 1 233 ? 4.75044 23.59396 22.47534 1.000 6.99447 231 GLY A C 1
ATOM 1710 O O . GLY A 1 233 ? 5.95277 23.55671 22.18077 1.000 7.67174 231 GLY A O 1
ATOM 1711 N N . TYR A 1 234 ? 3.79499 23.13044 21.65434 1.000 6.67142 232 TYR A N 1
ATOM 1712 C CA . TYR A 1 234 ? 4.08583 22.53433 20.35817 1.000 6.53603 232 TYR A CA 1
ATOM 1713 C C . TYR A 1 234 ? 4.95773 21.28634 20.49503 1.000 5.92524 232 TYR A C 1
ATOM 1714 O O . TYR A 1 234 ? 5.77447 20.96010 19.62595 1.000 6.40610 232 TYR A O 1
ATOM 1723 N N . PHE A 1 235 ? 4.70109 20.53121 21.56430 1.000 6.33755 233 PHE A N 1
ATOM 1724 C CA . PHE A 1 235 ? 5.23175 19.18356 21.66514 1.000 6.29804 233 PHE A CA 1
ATOM 1725 C C . PHE A 1 235 ? 4.57933 18.29607 20.61479 1.000 5.90592 233 PHE A C 1
ATOM 1726 O O . PHE A 1 235 ? 3.50333 18.59810 20.08465 1.000 6.35618 233 PHE A O 1
ATOM 1734 N N . PHE A 1 236 ? 5.20729 17.15573 20.34020 1.000 6.27317 234 PHE A N 1
ATOM 1735 C CA . PHE A 1 236 ? 4.57823 16.18672 19.44789 1.000 6.19574 234 PHE A CA 1
ATOM 1736 C C . PHE A 1 236 ? 3.16009 15.84488 19.90113 1.000 5.87129 234 PHE A C 1
ATOM 1737 O O . PHE A 1 236 ? 2.26648 15.72257 19.06816 1.000 5.95188 234 PHE A O 1
ATOM 1745 N N . ASP A 1 237 ? 2.92427 15.74596 21.22225 1.000 6.33316 235 ASP A N 1
ATOM 1746 C CA . ASP A 1 237 ? 1.56518 15.47344 21.70098 1.000 6.32260 235 ASP A CA 1
ATOM 1747 C C . ASP A 1 237 ? 0.55624 16.48148 21.15848 1.000 5.79810 235 ASP A C 1
ATOM 1748 O O . ASP A 1 237 ? -0.60135 16.12405 20.89293 1.000 6.06359 235 ASP A O 1
ATOM 1753 N N . ASP A 1 238 ? 0.93265 17.76005 21.08819 1.000 5.61987 236 ASP A N 1
ATOM 1754 C CA . ASP A 1 238 ? 0.02506 18.76798 20.55012 1.000 5.81376 236 ASP A CA 1
ATOM 1755 C C . ASP A 1 238 ? -0.29177 18.48548 19.08778 1.000 5.41646 236 ASP A C 1
ATOM 1756 O O . ASP A 1 238 ? -1.44561 18.55675 18.65082 1.000 5.79587 236 ASP A O 1
ATOM 1761 N N . HIS A 1 239 ? 0.73000 18.18058 18.29502 1.000 5.36054 237 HIS A N 1
ATOM 1762 C CA . HIS A 1 239 ? 0.50319 17.88496 16.88992 1.000 5.41278 237 HIS A CA 1
ATOM 1763 C C . HIS A 1 239 ? -0.34606 16.65195 16.69769 1.000 5.49986 237 HIS A C 1
ATOM 1764 O O . HIS A 1 239 ? -1.19964 16.62580 15.80657 1.000 5.87396 237 HIS A O 1
ATOM 1771 N N . VAL A 1 240 ? -0.11841 15.60973 17.51015 1.000 5.64814 238 VAL A N 1
ATOM 1772 C CA . VAL A 1 240 ? -0.93816 14.40639 17.43203 1.000 5.96949 238 VAL A CA 1
ATOM 1773 C C . VAL A 1 240 ? -2.40317 14.75288 17.65599 1.000 5.77716 238 VAL A C 1
ATOM 1774 O O . VAL A 1 240 ? -3.29412 14.31447 16.91476 1.000 6.20163 238 VAL A O 1
ATOM 1778 N N . ARG A 1 241 ? -2.66007 15.50027 18.71814 1.000 5.96848 239 ARG A N 1
ATOM 1779 C CA . ARG A 1 241 ? -4.02253 15.83164 19.09332 1.000 6.65973 239 ARG A CA 1
ATOM 1780 C C . ARG A 1 241 ? -4.72458 16.61109 17.98332 1.000 6.03179 239 ARG A C 1
ATOM 1781 O O . ARG A 1 241 ? -5.87127 16.29731 17.59912 1.000 6.26773 239 ARG A O 1
ATOM 1789 N N . PHE A 1 242 ? -4.06268 17.63965 17.45475 1.000 5.87700 240 PHE A N 1
ATOM 1790 C CA . PHE A 1 242 ? -4.67879 18.44541 16.41303 1.000 5.65706 240 PHE A CA 1
ATOM 1791 C C . PHE A 1 242 ? -4.81619 17.69202 15.09935 1.000 6.12310 240 PHE A C 1
ATOM 1792 O O . PHE A 1 242 ? -5.81835 17.86876 14.39837 1.000 6.30293 240 PHE A O 1
ATOM 1800 N N . MET A 1 243 ? -3.83181 16.86589 14.72414 1.000 5.97589 241 MET A N 1
ATOM 1801 C CA . MET A 1 243 ? -3.98287 16.13734 13.47364 1.000 6.31577 241 MET A CA 1
ATOM 1802 C C . MET A 1 243 ? -5.05271 15.05818 13.58235 1.000 5.84887 241 MET A C 1
ATOM 1803 O O . MET A 1 243 ? -5.81966 14.84656 12.63409 1.000 6.18572 241 MET A O 1
ATOM 1808 N N . ASP A 1 244 ? -5.14926 14.37386 14.73460 1.000 6.31537 242 ASP A N 1
ATOM 1809 C CA . ASP A 1 244 ? -6.22757 13.40180 14.89095 1.000 6.47766 242 ASP A CA 1
ATOM 1810 C C . ASP A 1 244 ? -7.56298 14.10468 14.69210 1.000 6.48272 242 ASP A C 1
ATOM 1811 O O . ASP A 1 244 ? -8.47172 13.59757 14.01350 1.000 6.65180 242 ASP A O 1
ATOM 1816 N N . ALA A 1 245 ? -7.70832 15.28089 15.31324 1.000 6.56590 243 ALA A N 1
ATOM 1817 C CA . ALA A 1 245 ? -8.96529 16.00668 15.25775 1.000 6.81999 243 ALA A CA 1
ATOM 1818 C C . ALA A 1 245 ? -9.21769 16.61455 13.88090 1.000 6.94415 243 ALA A C 1
ATOM 1819 O O . ALA A 1 245 ? -10.37802 16.73714 13.47663 1.000 7.23488 243 ALA A O 1
ATOM 1821 N N . PHE A 1 246 ? -8.16839 17.00669 13.15385 1.000 6.33647 244 PHE A N 1
ATOM 1822 C CA . PHE A 1 246 ? -8.32684 17.47415 11.78280 1.000 6.41177 244 PHE A CA 1
ATOM 1823 C C . PHE A 1 246 ? -8.92831 16.37344 10.91234 1.000 6.42219 244 PHE A C 1
ATOM 1824 O O . PHE A 1 246 ? -9.88877 16.59660 10.15484 1.000 6.65116 244 PHE A O 1
ATOM 1832 N N . ILE A 1 247 ? -8.35514 15.16988 11.01111 1.000 6.09443 245 ILE A N 1
ATOM 1833 C CA . ILE A 1 247 ? -8.83223 14.04592 10.21458 1.000 6.67625 245 ILE A CA 1
ATOM 1834 C C . ILE A 1 247 ? -10.29583 13.76881 10.50373 1.000 6.69739 245 ILE A C 1
ATOM 1835 O O . ILE A 1 247 ? -11.09510 13.55328 9.58357 1.000 7.42416 245 ILE A O 1
ATOM 1840 N N . GLU A 1 248 ? -10.67189 13.77993 11.78306 1.000 6.71516 246 GLU A N 1
ATOM 1841 C CA . GLU A 1 248 ? -12.06766 13.55147 12.12559 1.000 7.84988 246 GLU A CA 1
ATOM 1842 C C . GLU A 1 248 ? -12.96653 14.70763 11.66910 1.000 7.48627 246 GLU A C 1
ATOM 1843 O O . GLU A 1 248 ? -14.11491 14.47600 11.27708 1.000 8.78841 246 GLU A O 1
ATOM 1849 N N . ALA A 1 249 ? -12.48397 15.94860 11.72663 1.000 7.92822 247 ALA A N 1
ATOM 1850 C CA . ALA A 1 249 ? -13.30344 17.08391 11.31676 1.000 8.51721 247 ALA A CA 1
ATOM 1851 C C . ALA A 1 249 ? -13.61058 17.04820 9.83399 1.000 8.42128 247 ALA A C 1
ATOM 1852 O O . ALA A 1 249 ? -14.62610 17.60273 9.40963 1.000 9.55978 247 ALA A O 1
ATOM 1854 N N . LEU A 1 250 ? -12.75888 16.42382 9.03559 1.000 7.84445 248 LEU A N 1
ATOM 1855 C CA . LEU A 1 250 ? -13.00158 16.21602 7.61519 1.000 8.36545 248 LEU A CA 1
ATOM 1856 C C . LEU A 1 250 ? -13.81347 14.95168 7.35711 1.000 8.67353 248 LEU A C 1
ATOM 1857 O O . LEU A 1 250 ? -14.15008 14.66721 6.19817 1.000 9.98255 248 LEU A O 1
ATOM 1862 N N . GLY A 1 251 ? -14.13964 14.19128 8.40037 1.000 8.78834 249 GLY A N 1
ATOM 1863 C CA . GLY A 1 251 ? -14.93403 12.98454 8.20748 1.000 9.69134 249 GLY A CA 1
ATOM 1864 C C . GLY A 1 251 ? -14.21826 11.91867 7.41323 1.000 9.72151 249 GLY A C 1
ATOM 1865 O O . GLY A 1 251 ? -14.87321 11.08900 6.78581 1.000 10.75360 249 GLY A O 1
ATOM 1866 N N . LEU A 1 252 ? -12.89399 11.89886 7.43838 1.000 9.13273 250 LEU A N 1
ATOM 1867 C CA . LEU A 1 252 ? -12.18614 10.90771 6.65528 1.000 9.39563 250 LEU A CA 1
ATOM 1868 C C . LEU A 1 252 ? -12.40278 9.52162 7.24477 1.000 9.33906 250 LEU A C 1
ATOM 1869 O O . LEU A 1 252 ? -12.45554 9.33840 8.46164 1.000 10.19818 250 LEU A O 1
ATOM 1874 N N . GLU A 1 253 ? -12.50444 8.54654 6.35285 1.000 9.82298 251 GLU A N 1
ATOM 1875 C CA . GLU A 1 253 ? -12.62663 7.14694 6.72987 1.000 10.70007 251 GLU A CA 1
ATOM 1876 C C . GLU A 1 253 ? -11.29380 6.49474 6.41254 1.000 9.73711 251 GLU A C 1
ATOM 1877 O O . GLU A 1 253 ? -10.35725 6.60035 7.21904 1.000 10.90215 251 GLU A O 1
ATOM 1883 N N . GLU A 1 254 ? -11.13878 5.86564 5.26554 1.000 9.82003 252 GLU A N 1
ATOM 1884 C CA . GLU A 1 254 ? -9.86994 5.31196 4.83577 1.000 10.09497 252 GLU A CA 1
ATOM 1885 C C . GLU A 1 254 ? -9.10901 6.34988 4.02228 1.000 8.97169 252 GLU A C 1
ATOM 1886 O O . GLU A 1 254 ? -9.69509 7.21842 3.37138 1.000 9.41223 252 GLU A O 1
ATOM 1892 N N . VAL A 1 255 ? -7.78600 6.26127 4.08360 1.000 8.43554 253 VAL A N 1
ATOM 1893 C CA . VAL A 1 255 ? -6.90341 7.222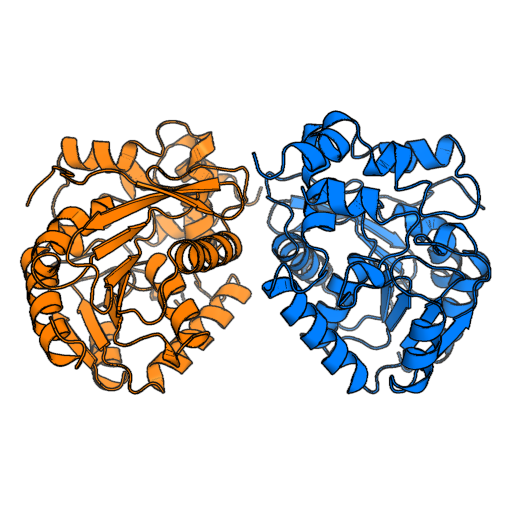66 3.43678 1.000 8.12169 253 VAL A CA 1
ATOM 1894 C C . VAL A 1 255 ? -5.66991 6.50770 2.89661 1.000 7.73109 253 VAL A C 1
ATOM 1895 O O . VAL A 1 255 ? -5.31526 5.40180 3.32541 1.000 8.43399 253 VAL A O 1
ATOM 1899 N N . VAL A 1 256 ? -4.98305 7.18582 1.97920 1.000 7.26016 254 VAL A N 1
ATOM 1900 C CA . VAL A 1 256 ? -3.58377 6.90097 1.65764 1.000 7.03030 254 VAL A CA 1
ATOM 1901 C C . VAL A 1 256 ? -2.75971 8.03525 2.25688 1.000 6.80308 254 VAL A C 1
ATOM 1902 O O . VAL A 1 256 ? -3.16428 9.19844 2.14767 1.000 7.91801 254 VAL A O 1
ATOM 1906 N N . LEU A 1 257 ? -1.64067 7.70928 2.91117 1.000 6.34827 255 LEU A N 1
ATOM 1907 C CA . LEU A 1 257 ? -0.77752 8.72046 3.52395 1.000 6.61538 255 LEU A CA 1
ATOM 1908 C C . LEU A 1 257 ? 0.42339 8.99754 2.63371 1.000 6.10872 255 LEU A C 1
ATOM 1909 O O . LEU A 1 257 ? 1.02825 8.06677 2.08717 1.000 7.14120 255 LEU A O 1
ATOM 1914 N N . VAL A 1 258 ? 0.80847 10.27270 2.54390 1.000 5.88535 256 VAL A N 1
ATOM 1915 C CA . VAL A 1 258 ? 2.06649 10.71572 1.91373 1.000 5.84722 256 VAL A CA 1
ATOM 1916 C C . VAL A 1 258 ? 2.73305 11.63294 2.92401 1.000 5.79092 256 VAL A C 1
ATOM 1917 O O . VAL A 1 258 ? 2.18490 12.69818 3.24249 1.000 6.15276 256 VAL A O 1
ATOM 1921 N N . ILE A 1 259 ? 3.85372 11.18898 3.50689 1.000 5.71214 257 ILE A N 1
ATOM 1922 C CA . ILE A 1 259 ? 4.32980 11.80791 4.73635 1.000 5.48122 257 ILE A CA 1
ATOM 1923 C C . ILE A 1 259 ? 5.84162 12.04765 4.70478 1.000 5.61094 257 ILE A C 1
ATOM 1924 O O . ILE A 1 259 ? 6.60384 11.31526 4.06208 1.000 6.48023 257 ILE A O 1
ATOM 1929 N N . HIS A 1 260 ? 6.26764 13.06330 5.46911 1.000 5.51793 258 HIS A N 1
ATOM 1930 C CA . HIS A 1 260 ? 7.63796 13.54769 5.43743 1.000 5.88220 258 HIS A CA 1
ATOM 1931 C C . HIS A 1 260 ? 8.00905 14.12010 6.79734 1.000 5.39037 258 HIS A C 1
ATOM 1932 O O . HIS A 1 260 ? 7.23322 14.88830 7.37983 1.000 5.57209 258 HIS A O 1
ATOM 1939 N N . ASP A 1 261 ? 9.21538 13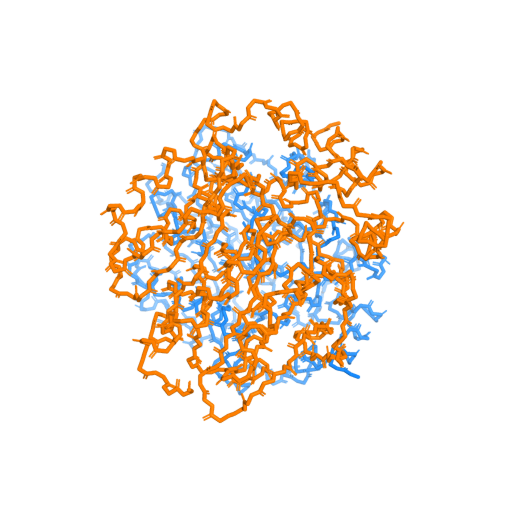.80498 7.28438 1.000 6.00104 259 ASP A N 1
ATOM 1940 C CA . ASP A 1 261 ? 9.80899 14.55108 8.41593 1.000 5.87121 259 ASP A CA 1
ATOM 1941 C C . ASP A 1 261 ? 8.86012 14.39894 9.61167 1.000 5.48517 259 ASP A C 1
ATOM 1942 O O . ASP A 1 261 ? 8.35731 13.28399 9.84655 1.000 5.81571 259 ASP A O 1
ATOM 1947 N N . TRP A 1 262 ? 8.56869 15.44368 10.37529 1.000 5.48604 260 TRP A N 1
ATOM 1948 C CA . TRP A 1 262 ? 7.65733 15.26118 11.49504 1.000 5.40998 260 TRP A CA 1
ATOM 1949 C C . TRP A 1 262 ? 6.26124 14.82541 11.05468 1.000 5.17996 260 TRP A C 1
ATOM 1950 O O . TRP A 1 262 ? 5.54337 14.19523 11.83734 1.000 5.87756 260 TRP A O 1
ATOM 1961 N N . GLY A 1 263 ? 5.86066 15.12875 9.81326 1.000 5.41408 261 GLY A N 1
ATOM 1962 C CA . GLY A 1 263 ? 4.62321 14.59457 9.28524 1.000 5.79488 261 GLY A CA 1
ATOM 1963 C C . GLY A 1 263 ? 4.61167 13.08565 9.19830 1.000 5.34481 261 GLY A C 1
ATOM 1964 O O . GLY A 1 263 ? 3.55024 12.45390 9.27577 1.000 6.27735 261 GLY A O 1
ATOM 1965 N N . SER A 1 264 ? 5.77632 12.48372 8.99847 1.000 5.69509 262 SER A N 1
ATOM 1966 C CA . SER A 1 264 ? 5.87696 11.03199 9.01703 1.000 6.03325 262 SER A CA 1
ATOM 1967 C C . SER A 1 264 ? 5.65598 10.45835 10.40034 1.000 5.82686 262 SER A C 1
ATOM 1968 O O . SER A 1 264 ? 5.04671 9.39196 10.52817 1.000 5.88473 262 SER A O 1
ATOM 1971 N N . ALA A 1 265 ? 6.16278 11.11317 11.45014 1.000 5.74017 263 ALA A N 1
ATOM 1972 C CA . ALA A 1 265 ? 5.86085 10.63880 12.79134 1.000 5.86347 263 ALA A CA 1
ATOM 1973 C C . ALA A 1 265 ? 4.35836 10.69618 13.03133 1.000 5.53588 263 ALA A C 1
ATOM 1974 O O . ALA A 1 265 ? 3.76975 9.74829 13.55955 1.000 6.04237 263 ALA A O 1
ATOM 1976 N N . LEU A 1 266 ? 3.71216 11.79101 12.61825 1.000 5.40861 264 LEU A N 1
ATOM 1977 C CA . LEU A 1 266 ? 2.25660 11.86783 12.74271 1.000 5.97993 264 LEU A CA 1
ATOM 1978 C C . LEU A 1 266 ? 1.58762 10.75027 11.95421 1.000 5.63469 264 LEU A C 1
ATOM 1979 O O . LEU A 1 266 ? 0.66828 10.08515 12.45141 1.000 5.84108 264 LEU A O 1
ATOM 1984 N N . GLY A 1 267 ? 1.99100 10.55751 10.69969 1.000 5.71896 265 GLY A N 1
ATOM 1985 C CA . GLY A 1 267 ? 1.29834 9.58279 9.87213 1.000 6.25741 265 GLY A CA 1
ATOM 1986 C C . GLY A 1 267 ? 1.49250 8.15235 10.33750 1.000 5.48032 265 GLY A C 1
ATOM 1987 O O . GLY A 1 267 ? 0.52735 7.37721 10.38986 1.000 6.11714 265 GLY A O 1
ATOM 1988 N N . PHE A 1 268 ? 2.72280 7.78164 10.68395 1.000 5.82393 266 PHE A N 1
ATOM 1989 C CA . PHE A 1 268 ? 2.96768 6.42202 11.15196 1.000 5.79618 266 PHE A CA 1
ATOM 1990 C C . PHE A 1 268 ? 2.27480 6.16839 12.48960 1.000 5.85101 266 PHE A C 1
ATOM 1991 O O . PHE A 1 268 ? 1.74634 5.07737 12.72774 1.000 6.36401 266 PHE A O 1
ATOM 1999 N N . HIS A 1 269 ? 2.29189 7.14445 13.39650 1.000 5.77392 267 HIS A N 1
ATOM 2000 C CA . HIS A 1 269 ? 1.62250 6.98080 14.67505 1.000 6.16508 267 HIS A CA 1
ATOM 2001 C C . HIS A 1 269 ? 0.11143 6.85867 14.49278 1.000 6.18151 267 HIS A C 1
ATOM 2002 O O . HIS A 1 269 ? -0.55059 6.07499 15.19428 1.000 6.83642 267 HIS A O 1
ATOM 2009 N N . TRP A 1 270 ? -0.44548 7.61271 13.54902 1.000 5.82000 268 TRP A N 1
ATOM 2010 C CA . TRP A 1 270 ? -1.87600 7.50481 13.26539 1.000 6.60448 268 TRP A CA 1
ATOM 2011 C C . TRP A 1 270 ? -2.18983 6.15289 12.64361 1.000 6.22330 268 TRP A C 1
ATOM 2012 O O . TRP A 1 270 ? -3.19402 5.52219 12.99795 1.000 6.58938 268 TRP A O 1
ATOM 2023 N N . ALA A 1 271 ? -1.33703 5.69068 11.71856 1.000 6.25729 269 ALA A N 1
ATOM 2024 C CA . ALA A 1 271 ? -1.54794 4.38544 11.08428 1.000 7.00980 269 ALA A CA 1
ATOM 2025 C C . ALA A 1 271 ? -1.51175 3.25301 12.10717 1.000 6.84380 269 ALA A C 1
ATOM 2026 O O . ALA A 1 271 ? -2.36305 2.35430 12.07008 1.000 7.75838 269 ALA A O 1
ATOM 2028 N N . LYS A 1 272 ? -0.55873 3.28636 13.04150 1.000 6.80471 270 LYS A N 1
ATOM 2029 C CA . LYS A 1 272 ? -0.48125 2.25707 14.07348 1.000 7.64751 270 LYS A CA 1
ATOM 2030 C C . LYS A 1 272 ? -1.79049 2.18485 14.84848 1.000 7.66712 270 LYS A C 1
ATOM 2031 O O . LYS A 1 272 ? -2.26848 1.10179 15.20845 1.000 8.48596 270 LYS A O 1
ATOM 2037 N N . ARG A 1 273 ? -2.38297 3.34981 15.14363 1.000 7.29971 271 ARG A N 1
ATOM 2038 C CA . ARG A 1 273 ? -3.59555 3.42624 15.93726 1.000 8.38753 271 ARG A CA 1
ATOM 2039 C C . ARG A 1 273 ? -4.86653 3.20834 15.12625 1.000 8.76355 271 ARG A C 1
ATOM 2040 O O . ARG A 1 273 ? -5.91943 2.95659 15.71998 1.000 11.12772 271 ARG A O 1
ATOM 2048 N N . ASN A 1 274 ? -4.78750 3.29208 13.80900 1.000 8.06643 272 ASN A N 1
ATOM 2049 C CA . ASN A 1 274 ? -5.93503 3.21038 12.91717 1.000 8.48276 272 ASN A CA 1
ATOM 2050 C C . ASN A 1 274 ? -5.61841 2.35413 11.70427 1.000 8.17560 272 ASN A C 1
ATOM 2051 O O . ASN A 1 274 ? -5.77461 2.80363 10.56009 1.000 8.61431 272 ASN A O 1
ATOM 2056 N N . PRO A 1 275 ? -5.12393 1.13155 11.90791 1.000 8.97002 273 PRO A N 1
ATOM 2057 C CA . PRO A 1 275 ? -4.50784 0.40936 10.78444 1.000 9.06490 273 PRO A CA 1
ATOM 2058 C C . PRO A 1 275 ? -5.50114 0.06095 9.69334 1.000 9.14249 273 PRO A C 1
ATOM 2059 O O . PRO A 1 275 ? -5.12947 0.00557 8.51735 1.000 10.36324 273 PRO A O 1
ATOM 2063 N N . GLU A 1 276 ? -6.76195 -0.17662 10.05157 1.000 9.95259 274 GLU A N 1
ATOM 2064 C CA . GLU A 1 276 ? -7.77098 -0.52178 9.06558 1.000 10.98278 274 GLU A CA 1
ATOM 2065 C C . GLU A 1 276 ? -8.09204 0.62563 8.12849 1.000 10.72126 274 GLU A C 1
ATOM 2066 O O . GLU A 1 276 ? -8.71048 0.41755 7.07409 1.000 13.10481 274 GLU A O 1
ATOM 2072 N N . ARG A 1 277 ? -7.70240 1.84171 8.49101 1.000 9.28016 275 ARG A N 1
ATOM 2073 C CA . ARG A 1 277 ? -8.02398 3.02063 7.71154 1.000 9.40542 275 ARG A CA 1
ATOM 2074 C C . ARG A 1 277 ? -6.88842 3.46919 6.81895 1.000 10.02754 275 ARG A C 1
ATOM 2075 O O . ARG A 1 277 ? -7.02932 4.48670 6.13571 1.000 13.59474 275 ARG A O 1
ATOM 2083 N N . VAL A 1 278 ? -5.75327 2.77346 6.81964 1.000 9.01581 276 VAL A N 1
ATOM 2084 C CA . VAL A 1 278 ? -4.61983 3.16799 6.00583 1.000 8.71266 276 VAL A CA 1
ATOM 2085 C C . VAL A 1 278 ? -4.43866 2.16059 4.88047 1.000 8.78210 276 VAL A C 1
ATOM 2086 O O . VAL A 1 278 ? -4.15183 0.98639 5.13167 1.000 10.05002 276 VAL A O 1
ATOM 2090 N N . LYS A 1 279 ? -4.57232 2.63692 3.63550 1.000 8.21239 277 LYS A N 1
ATOM 2091 C CA . LYS A 1 279 ? -4.54042 1.78435 2.44674 1.000 9.03424 277 LYS A CA 1
ATOM 2092 C C . LYS A 1 279 ? -3.20889 1.84341 1.70615 1.000 8.17083 277 LYS A C 1
ATOM 2093 O O . LYS A 1 279 ? -2.97950 1.07011 0.77097 1.000 9.49250 277 LYS A O 1
ATOM 2099 N N . GLY A 1 280 ? -2.31749 2.73032 2.11515 1.000 7.76238 278 GLY A N 1
ATOM 2100 C CA . GLY A 1 280 ? -0.98078 2.82478 1.54923 1.000 7.97134 278 GLY A CA 1
ATOM 2101 C C . GLY A 1 280 ? -0.23815 3.92013 2.27916 1.000 7.14266 278 GLY A C 1
ATOM 2102 O O . GLY A 1 280 ? -0.86349 4.86497 2.79377 1.000 7.40752 278 GLY A O 1
ATOM 2103 N N . ILE A 1 281 ? 1.08801 3.83026 2.32399 1.000 7.06703 279 ILE A N 1
ATOM 2104 C CA . ILE A 1 281 ? 1.92686 4.87609 2.89494 1.000 6.82448 279 ILE A CA 1
ATOM 2105 C C . ILE A 1 281 ? 3.09439 5.13204 1.96486 1.000 6.87597 279 ILE A C 1
ATOM 2106 O O . ILE A 1 281 ? 3.90477 4.22647 1.72801 1.000 7.45054 279 ILE A O 1
ATOM 2111 N N . ALA A 1 282 ? 3.19247 6.36941 1.46442 1.000 6.74333 280 ALA A N 1
ATOM 2112 C CA . ALA A 1 282 ? 4.38992 6.84253 0.78156 1.000 7.26068 280 ALA A CA 1
ATOM 2113 C C . ALA A 1 282 ? 5.10662 7.76013 1.75899 1.000 6.37665 280 ALA A C 1
ATOM 2114 O O . ALA A 1 282 ? 4.48040 8.60905 2.39905 1.000 7.30638 280 ALA A O 1
ATOM 2116 N N . PHE A 1 283 ? 6.42313 7.58411 1.89524 1.000 6.52959 281 PHE A N 1
ATOM 2117 C CA . PHE A 1 283 ? 7.14828 8.27854 2.94808 1.000 6.67973 281 PHE A CA 1
ATOM 2118 C C . PHE A 1 283 ? 8.56564 8.57128 2.47321 1.000 6.43147 281 PHE A C 1
ATOM 2119 O O . PHE A 1 283 ? 9.08966 7.93967 1.55182 1.000 7.28495 281 PHE A O 1
ATOM 2127 N N . MET A 1 284 ? 9.17219 9.54271 3.13542 1.000 6.45540 282 MET A N 1
ATOM 2128 C CA . MET A 1 284 ? 10.45622 10.07151 2.73668 1.000 6.95675 282 MET A CA 1
ATOM 2129 C C . MET A 1 284 ? 11.04974 10.83242 3.89681 1.000 6.30154 282 MET A C 1
ATOM 2130 O O . MET A 1 284 ? 10.31192 11.53325 4.58358 1.000 6.37428 282 MET A O 1
ATOM 2135 N N . GLU A 1 285 ? 12.37056 10.73386 4.08986 1.000 6.69035 283 GLU A N 1
ATOM 2136 C CA . GLU A 1 285 ? 13.06207 11.55781 5.07254 1.000 6.66198 283 GLU A CA 1
ATOM 2137 C C . GLU A 1 285 ? 12.25768 11.60474 6.36934 1.000 6.44961 283 GLU A C 1
ATOM 2138 O O . GLU A 1 285 ? 11.81214 12.65560 6.83561 1.000 6.36785 283 GLU A O 1
ATOM 2144 N N . PHE A 1 286 ? 12.06267 10.40998 6.93685 1.000 7.09426 284 PHE A N 1
ATOM 2145 C CA . PHE A 1 286 ? 11.11089 10.17299 7.99332 1.000 7.15506 284 PHE A CA 1
ATOM 2146 C C . PHE A 1 286 ? 11.82026 10.00538 9.32136 1.000 7.86947 284 PHE A C 1
ATOM 2147 O O . PHE A 1 286 ? 13.03096 9.80969 9.38739 1.000 9.25310 284 PHE A O 1
ATOM 2155 N N . ILE A 1 287 ? 11.04804 10.09818 10.40069 1.000 8.60335 285 ILE A N 1
ATOM 2156 C CA . ILE A 1 287 ? 11.57748 10.03412 11.76015 1.000 9.87986 285 ILE A CA 1
ATOM 2157 C C . ILE A 1 287 ? 11.70041 8.58429 12.20912 1.000 9.41716 285 ILE A C 1
ATOM 2158 O O . ILE A 1 287 ? 10.70781 7.84579 12.27505 1.000 8.45869 285 ILE A O 1
ATOM 2163 N N . ARG A 1 288 ? 12.91874 8.20596 12.55367 1.000 10.95324 286 ARG A N 1
ATOM 2164 C CA . ARG A 1 288 ? 13.25545 6.94001 13.18713 1.000 11.91210 286 ARG A CA 1
ATOM 2165 C C . ARG A 1 288 ? 14.17522 7.25920 14.35155 1.000 11.00779 286 ARG A C 1
ATOM 2166 O O . ARG A 1 288 ? 14.71631 8.36244 14.44173 1.000 11.65670 286 ARG A O 1
ATOM 2174 N N . PRO A 1 289 ? 14.40413 6.32336 15.26780 1.000 10.76318 287 PRO A N 1
ATOM 2175 C CA . PRO A 1 289 ? 15.31645 6.63272 16.37876 1.000 11.35832 287 PRO A CA 1
ATOM 2176 C C . PRO A 1 289 ? 16.75253 6.74472 15.86990 1.000 11.91081 287 PRO A C 1
ATOM 2177 O O . PRO A 1 289 ? 17.20770 5.93921 15.06172 1.000 13.50081 287 PRO A O 1
ATOM 2181 N N . ILE A 1 290 ? 17.45611 7.77151 16.33024 1.000 12.17742 288 ILE A N 1
ATOM 2182 C CA . ILE A 1 290 ? 18.85145 7.99861 15.96432 1.000 13.81409 288 ILE A CA 1
ATOM 2183 C C . ILE A 1 290 ? 19.64487 7.61130 17.19890 1.000 14.49711 288 ILE A C 1
ATOM 2184 O O . ILE A 1 290 ? 19.65790 8.35813 18.18268 1.000 15.17233 288 ILE A O 1
ATOM 2189 N N . PRO A 1 291 ? 20.26072 6.43613 17.22013 1.000 17.00883 289 PRO A N 1
ATOM 2190 C CA . PRO A 1 291 ? 20.81699 5.92516 18.48897 1.000 18.37277 289 PRO A CA 1
ATOM 2191 C C . PRO A 1 291 ? 21.94683 6.75946 19.08355 1.000 16.97008 289 PRO A C 1
ATOM 2192 O O . PRO A 1 291 ? 22.07641 6.81518 20.31268 1.000 17.44469 289 PRO A O 1
ATOM 2196 N N . THR A 1 292 ? 22.78879 7.38354 18.26326 1.000 16.15564 290 THR A N 1
ATOM 2197 C CA . THR A 1 292 ? 23.88120 8.20840 18.76470 1.000 16.91635 290 THR A CA 1
ATOM 2198 C C . THR A 1 292 ? 24.03759 9.42947 17.86470 1.000 15.74732 290 THR A C 1
ATOM 2199 O O . THR A 1 292 ? 23.55466 9.44826 16.73026 1.000 15.69088 290 THR A O 1
ATOM 2203 N N . TRP A 1 293 ? 24.72349 10.46029 18.37125 1.000 15.88441 291 TRP A N 1
ATOM 2204 C CA . TRP A 1 293 ? 24.99816 11.62825 17.53517 1.000 16.46925 291 TRP A CA 1
ATOM 2205 C C . TRP A 1 293 ? 25.85496 11.29576 16.31905 1.000 18.36714 291 TRP A C 1
ATOM 2206 O O . TRP A 1 293 ? 25.80608 12.03590 15.32859 1.000 18.19364 291 TRP A O 1
ATOM 2217 N N . ASP A 1 294 ? 26.62520 10.20315 16.37023 1.000 21.38713 292 ASP A N 1
ATOM 2218 C CA . ASP A 1 294 ? 27.41933 9.78967 15.21354 1.000 26.12240 292 ASP A CA 1
ATOM 2219 C C . ASP A 1 294 ? 26.54493 9.45730 14.01307 1.000 26.07373 292 ASP A C 1
ATOM 2220 O O . ASP A 1 294 ? 27.00400 9.56637 12.86952 1.000 27.01421 292 ASP A O 1
ATOM 2225 N N . GLU A 1 295 ? 25.29687 9.04038 14.24746 1.000 25.49831 293 GLU A N 1
ATOM 2226 C CA . GLU A 1 295 ? 24.34936 8.68294 13.19448 1.000 26.32483 293 GLU A CA 1
ATOM 2227 C C . GLU A 1 295 ? 23.58961 9.88160 12.64708 1.000 23.35368 293 GLU A C 1
ATOM 2228 O O . GLU A 1 295 ? 22.75214 9.70901 11.75415 1.000 24.71382 293 GLU A O 1
ATOM 2234 N N . TRP A 1 296 ? 23.84843 11.07707 13.16226 1.000 18.79677 294 TRP A N 1
ATOM 2235 C CA . TRP A 1 296 ? 23.38034 12.34519 12.62341 1.000 16.78978 294 TRP A CA 1
ATOM 2236 C C . TRP A 1 296 ? 24.46206 12.92573 11.70866 1.000 16.56074 294 TRP A C 1
ATOM 2237 O O . TRP A 1 296 ? 25.64509 12.87100 12.04298 1.000 17.48854 294 TRP A O 1
ATOM 2248 N N . PRO A 1 297 ? 24.13805 13.45356 10.52902 1.000 16.58219 295 PRO A N 1
ATOM 2249 C CA . PRO A 1 297 ? 25.20175 13.88489 9.60154 1.000 16.76618 295 PRO A CA 1
ATOM 2250 C C . PRO A 1 297 ? 26.11301 14.95018 10.18833 1.000 16.04864 295 PRO A C 1
ATOM 2251 O O . PRO A 1 297 ? 25.66374 15.90661 10.80492 1.000 15.67381 295 PRO A O 1
ATOM 2255 N N . GLU A 1 298 ? 27.41399 14.81046 9.92806 1.000 17.15259 296 GLU A N 1
ATOM 2256 C CA . GLU A 1 298 ? 28.37644 15.75068 10.49320 1.000 18.19324 296 GLU A CA 1
ATOM 2257 C C . GLU A 1 298 ? 28.08042 17.20433 10.12178 1.000 16.50778 296 GLU A C 1
ATOM 2258 O O . GLU A 1 298 ? 28.19020 18.09540 10.97488 1.000 17.41737 296 GLU A O 1
ATOM 2264 N N . PHE A 1 299 ? 27.68582 17.47396 8.86459 1.000 14.60129 297 PHE A N 1
ATOM 2265 C CA . PHE A 1 299 ? 27.44838 18.86417 8.46764 1.000 14.18204 297 PHE A CA 1
ATOM 2266 C C . PHE A 1 299 ? 26.33323 19.50662 9.27975 1.000 14.23223 297 PHE A C 1
ATOM 2267 O O . PHE A 1 299 ? 26.21788 20.73447 9.29275 1.000 15.70254 297 PHE A O 1
ATOM 2275 N N . ALA A 1 300 ? 25.48631 18.70133 9.93276 1.000 14.12783 298 ALA A N 1
ATOM 2276 C CA . ALA A 1 300 ? 24.34167 19.19084 10.69217 1.000 14.33079 298 ALA A CA 1
ATOM 2277 C C . ALA A 1 300 ? 24.46518 18.91093 12.18589 1.000 13.51102 298 ALA A C 1
ATOM 2278 O O . ALA A 1 300 ? 23.55347 19.24041 12.94902 1.000 13.63034 298 ALA A O 1
ATOM 2280 N N . ARG A 1 301 ?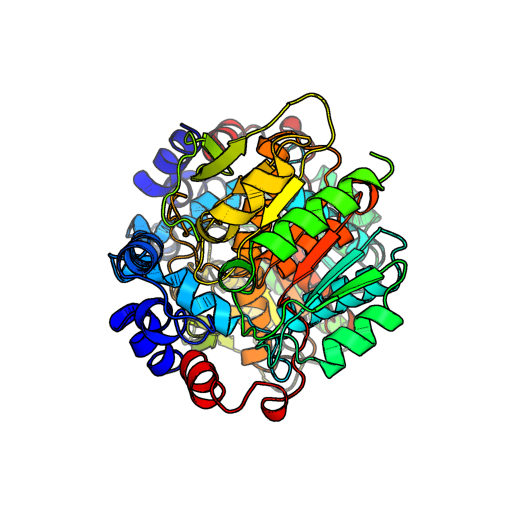 25.56255 18.30113 12.63431 1.000 13.29984 299 ARG A N 1
ATOM 2281 C CA . ARG A 1 301 ? 25.63322 17.82210 14.00445 1.000 14.00999 299 ARG A CA 1
ATOM 2282 C C . ARG A 1 301 ? 25.76484 18.96531 15.00205 1.000 14.74651 299 ARG A C 1
ATOM 2283 O O . ARG A 1 301 ? 24.99582 19.04299 15.96364 1.000 14.38375 299 ARG A O 1
ATOM 2291 N N . GLU A 1 302 ? 26.72716 19.86595 14.80648 1.000 16.91715 300 GLU A N 1
ATOM 2292 C CA . GLU A 1 302 ? 26.86049 20.94977 15.77488 1.000 19.65962 300 GLU A CA 1
ATOM 2293 C C . GLU A 1 302 ? 25.61045 21.81363 15.79873 1.000 17.24571 300 GLU A C 1
ATOM 2294 O O . GLU A 1 302 ? 25.20573 22.29284 16.86252 1.000 17.66873 300 GLU A O 1
ATOM 2300 N N . THR A 1 303 ? 24.95740 21.98118 14.64618 1.000 16.67765 301 THR A N 1
ATOM 2301 C CA . THR A 1 303 ? 23.74257 22.78211 14.58960 1.000 15.92248 301 THR A CA 1
ATOM 2302 C C . THR A 1 303 ? 22.64662 22.16100 15.45898 1.000 12.73197 301 THR A C 1
ATOM 2303 O O . THR A 1 303 ? 22.05649 22.83478 16.31653 1.000 12.33872 301 THR A O 1
ATOM 2307 N N . PHE A 1 304 ? 22.35721 20.86825 15.24778 1.000 11.53499 302 PHE A N 1
ATOM 2308 C CA . PHE A 1 304 ? 21.26242 20.25047 15.99397 1.000 10.40728 302 PHE A CA 1
ATOM 2309 C C . PHE A 1 304 ? 21.60834 20.04131 17.46311 1.000 10.28073 302 PHE A C 1
ATOM 2310 O O . PHE A 1 304 ? 20.71855 20.10192 18.32428 1.000 10.01705 302 PHE A O 1
ATOM 2318 N N . GLN A 1 305 ? 22.88616 19.83111 17.78294 1.000 10.77623 303 GLN A N 1
ATOM 2319 C CA . GLN A 1 305 ? 23.29204 19.81455 19.18222 1.000 11.40591 303 GLN A CA 1
ATOM 2320 C C . GLN A 1 305 ? 23.03072 21.16362 19.84209 1.000 11.14149 303 GLN A C 1
ATOM 2321 O O . GLN A 1 305 ? 22.52515 21.20766 20.96765 1.000 11.35744 303 GLN A O 1
ATOM 2327 N N . ALA A 1 306 ? 23.32902 22.26724 19.13878 1.000 11.49904 304 ALA A N 1
ATOM 2328 C CA . ALA A 1 306 ? 23.08452 23.60097 19.69221 1.000 11.60017 304 ALA A CA 1
ATOM 2329 C C . ALA A 1 306 ? 21.58973 23.86317 19.83800 1.000 10.22980 304 ALA A C 1
ATOM 2330 O O . ALA A 1 306 ? 21.14531 24.45046 20.82928 1.000 10.39272 304 ALA A O 1
ATOM 2332 N N . PHE A 1 307 ? 20.79278 23.40316 18.86936 1.000 9.34893 305 PHE A N 1
ATOM 2333 C CA . PHE A 1 307 ? 19.34711 23.57631 18.97124 1.000 9.08829 305 PHE A CA 1
ATOM 2334 C C . PHE A 1 307 ? 18.78940 22.95490 20.24977 1.000 8.84389 305 PHE A C 1
ATOM 2335 O O . PHE A 1 307 ? 17.76823 23.42088 20.78595 1.000 8.69105 305 PHE A O 1
ATOM 2343 N N . ARG A 1 308 ? 19.43160 21.88803 20.73484 1.000 8.86249 306 ARG A N 1
ATOM 2344 C CA . ARG A 1 308 ? 18.99306 21.11674 21.88642 1.000 9.42039 306 ARG A CA 1
ATOM 2345 C C . ARG A 1 308 ? 19.73096 21.50968 23.16067 1.000 10.46379 306 ARG A C 1
ATOM 2346 O O . ARG A 1 308 ? 19.60818 20.81412 24.16986 1.000 12.46867 306 ARG A O 1
ATOM 2354 N N . THR A 1 309 ? 20.44974 22.63181 23.13876 1.000 10.98654 307 THR A N 1
ATOM 2355 C CA . THR A 1 309 ? 21.16671 23.16246 24.29183 1.000 12.45084 307 THR A CA 1
ATOM 2356 C C . THR A 1 309 ? 20.44351 24.32782 24.93762 1.000 13.33550 307 THR A C 1
ATOM 2357 O O . THR A 1 309 ? 19.79978 25.13278 24.23167 1.000 12.69311 307 THR A O 1
ATOM 2362 N N . GLY B 1 1 ? -18.12979 31.69729 19.17927 1.000 30.64961 -1 GLY B N 1
ATOM 2363 C CA . GLY B 1 1 ? -17.86668 30.32357 18.78791 1.000 29.87870 -1 GLY B CA 1
ATOM 2364 C C . GLY B 1 1 ? -17.57350 29.40395 19.95869 1.000 28.23247 -1 GLY B C 1
ATOM 2365 O O . GLY B 1 1 ? -17.71246 29.80125 21.12207 1.000 27.55413 -1 GLY B O 1
ATOM 2366 N N . GLY B 1 2 ? -17.16319 28.17424 19.64157 1.000 26.68736 0 GLY B N 1
ATOM 2367 C CA . GLY B 1 2 ? -16.82750 27.17299 20.63645 1.000 25.34392 0 GLY B CA 1
ATOM 2368 C C . GLY B 1 2 ? -15.79626 27.66009 21.62963 1.000 23.29007 0 GLY B C 1
ATOM 2369 O O . GLY B 1 2 ? -14.73490 28.17805 21.25785 1.000 24.48366 0 GLY B O 1
ATOM 2370 N N . GLY B 1 3 ? -16.10674 27.50443 22.90587 1.000 19.93034 1 GLY B N 1
ATOM 2371 C CA . GLY B 1 3 ? -15.23380 27.93167 23.96891 1.000 17.48875 1 GLY B CA 1
ATOM 2372 C C . GLY B 1 3 ? -15.55564 29.29300 24.56783 1.000 15.35102 1 GLY B C 1
ATOM 2373 O O . GLY B 1 3 ? -15.20461 29.53381 25.71691 1.000 14.03524 1 GLY B O 1
ATOM 2374 N N . ASP B 1 4 ? -16.23944 30.17873 23.83907 1.000 15.54265 2 ASP B N 1
ATOM 2375 C CA . ASP B 1 4 ? -16.45016 31.54346 24.34889 1.000 15.60314 2 ASP B CA 1
ATOM 2376 C C . ASP B 1 4 ? -17.18834 31.57555 25.69286 1.000 13.55538 2 ASP B C 1
ATOM 2377 O O . ASP B 1 4 ? -16.78161 32.28918 26.62314 1.000 13.10311 2 ASP B O 1
ATOM 2382 N N . VAL B 1 5 ? -18.28932 30.82317 25.81038 1.000 13.33372 3 VAL B N 1
ATOM 2383 C CA . VAL B 1 5 ? -19.08994 30.84251 27.03570 1.000 12.66952 3 VAL B CA 1
ATOM 2384 C C . VAL B 1 5 ? -18.26819 30.37766 28.23707 1.000 10.78271 3 VAL B C 1
ATOM 2385 O O . VAL B 1 5 ? -18.22361 31.03024 29.29130 1.000 11.14671 3 VAL B O 1
ATOM 2389 N N . GLY B 1 6 ? -17.63246 29.21681 28.10802 1.000 10.09425 4 GLY B N 1
ATOM 2390 C CA . GLY B 1 6 ? -16.88299 28.67939 29.23088 1.000 9.58300 4 GLY B CA 1
ATOM 2391 C C . GLY B 1 6 ? -15.66108 29.51719 29.57991 1.000 8.90058 4 GLY B C 1
ATOM 2392 O O . GLY B 1 6 ? -15.29548 29.63800 30.75166 1.000 9.01830 4 GLY B O 1
ATOM 2393 N N . ARG B 1 7 ? -14.99076 30.07767 28.56812 1.000 8.99546 5 ARG B N 1
ATOM 2394 C CA . ARG B 1 7 ? -13.83157 30.92009 28.84366 1.000 9.18846 5 ARG B CA 1
ATOM 2395 C C . ARG B 1 7 ? -14.23221 32.21447 29.53452 1.000 9.29480 5 ARG B C 1
ATOM 2396 O O . ARG B 1 7 ? -13.52752 32.68426 30.43577 1.000 9.25129 5 ARG B O 1
ATOM 2404 N N . LYS B 1 8 ? -15.36646 32.79676 29.14733 1.000 9.39779 6 LYS B N 1
ATOM 2405 C CA . LYS B 1 8 ? -15.80159 33.99697 29.85533 1.000 10.66167 6 LYS B CA 1
ATOM 2406 C C . LYS B 1 8 ? -16.00729 33.69952 31.33938 1.000 9.77460 6 LYS B C 1
ATOM 2407 O O . LYS B 1 8 ? -15.59761 34.48537 32.20341 1.000 10.80365 6 LYS B O 1
ATOM 2413 N N . LEU B 1 9 ? -16.62562 32.55545 31.65387 1.000 9.28147 7 LEU B N 1
ATOM 2414 C CA . LEU B 1 9 ? -16.83210 32.20455 33.04895 1.000 9.04922 7 LEU B CA 1
ATOM 2415 C C . LEU B 1 9 ? -15.50628 31.98234 33.77670 1.000 8.30509 7 LEU B C 1
ATOM 2416 O O . LEU B 1 9 ? -15.27166 32.55241 34.84854 1.000 8.52672 7 LEU B O 1
ATOM 2421 N N . ILE B 1 10 ? -14.64799 31.12205 33.22979 1.000 8.04451 8 ILE B N 1
ATOM 2422 C CA . ILE B 1 10 ? -13.48785 30.65486 33.98048 1.000 7.99166 8 ILE B CA 1
ATOM 2423 C C . ILE B 1 10 ? -12.30720 31.61065 33.85721 1.000 8.08504 8 ILE B C 1
ATOM 2424 O O . ILE B 1 10 ? -11.64545 31.91525 34.85755 1.000 8.47614 8 ILE B O 1
ATOM 2429 N N . ILE B 1 11 ? -11.98654 32.03565 32.63071 1.000 8.40408 9 ILE B N 1
ATOM 2430 C CA . ILE B 1 11 ? -10.83405 32.90980 32.42350 1.000 8.68686 9 ILE B CA 1
ATOM 2431 C C . ILE B 1 11 ? -11.14152 34.33386 32.85806 1.000 9.09252 9 ILE B C 1
ATOM 2432 O O . ILE B 1 11 ? -10.37731 34.94285 33.61057 1.000 10.60576 9 ILE B O 1
ATOM 2437 N N . ASP B 1 12 ? -12.25227 34.89797 32.36733 1.000 9.34416 10 ASP B N 1
ATOM 2438 C CA . ASP B 1 12 ? -12.48217 36.32151 32.63044 1.000 10.61854 10 ASP B CA 1
ATOM 2439 C C . ASP B 1 12 ? -13.09405 36.55518 34.00355 1.000 10.92303 10 ASP B C 1
ATOM 2440 O O . ASP B 1 12 ? -12.66437 37.45475 34.72219 1.000 13.24270 10 ASP B O 1
ATOM 2445 N N . GLN B 1 13 ? -14.07886 35.74855 34.39750 1.000 10.14302 11 GLN B N 1
ATOM 2446 C CA . GLN B 1 13 ? -14.80587 35.98489 35.63239 1.000 10.62096 11 GLN B CA 1
ATOM 2447 C C . GLN B 1 13 ? -14.30709 35.18298 36.82134 1.000 9.88592 11 GLN B C 1
ATOM 2448 O O . GLN B 1 13 ? -14.79732 35.37751 37.93565 1.000 11.41259 11 GLN B O 1
ATOM 2454 N N . ASN B 1 14 ? -13.34685 34.29107 36.60908 1.000 8.44876 12 ASN B N 1
ATOM 2455 C CA . ASN B 1 14 ? -12.74465 33.47133 37.66883 1.000 8.74185 12 ASN B CA 1
ATOM 2456 C C . ASN B 1 14 ? -13.74398 32.59399 38.41151 1.000 8.13296 12 ASN B C 1
ATOM 2457 O O . ASN B 1 14 ? -13.58591 32.33851 39.61513 1.000 8.71471 12 ASN B O 1
ATOM 2462 N N . VAL B 1 15 ? -14.76073 32.09732 37.70086 1.000 8.78656 13 VAL B N 1
ATOM 2463 C CA . VAL B 1 15 ? -15.80099 31.30095 38.35303 1.000 9.12810 13 VAL B CA 1
ATOM 2464 C C . VAL B 1 15 ? -15.26912 30.01192 38.97369 1.000 8.82883 13 VAL B C 1
ATOM 2465 O O . VAL B 1 15 ? -15.82826 29.54971 39.97077 1.000 9.00326 13 VAL B O 1
ATOM 2469 N N . PHE B 1 16 ? -14.23420 29.38301 38.40323 1.000 8.62497 14 PHE B N 1
ATOM 2470 C CA . PHE B 1 16 ? -13.79472 28.12735 39.01013 1.000 8.16016 14 PHE B CA 1
ATOM 2471 C C . PHE B 1 16 ? -13.25688 28.34974 40.41152 1.000 7.85852 14 PHE B C 1
ATOM 2472 O O . PHE B 1 16 ? -13.42372 27.50340 41.29060 1.000 8.45761 14 PHE B O 1
ATOM 2480 N N . ILE B 1 17 ? -12.58305 29.48529 40.63979 1.000 7.17512 15 ILE B N 1
ATOM 2481 C CA . ILE B 1 17 ? -12.06156 29.80934 41.96321 1.000 7.15678 15 ILE B CA 1
ATOM 2482 C C . ILE B 1 17 ? -13.15437 30.38561 42.86983 1.000 7.13857 15 ILE B C 1
ATOM 2483 O O . ILE B 1 17 ? -13.26880 30.00359 44.04142 1.000 7.50052 15 ILE B O 1
ATOM 2488 N N . GLU B 1 18 ? -13.94103 31.32986 42.36823 1.000 7.50041 16 GLU B N 1
ATOM 2489 C CA . GLU B 1 18 ? -14.87454 32.03107 43.23879 1.000 7.92942 16 GLU B CA 1
ATOM 2490 C C . GLU B 1 18 ? -16.16658 31.26457 43.45189 1.000 8.06072 16 GLU B C 1
ATOM 2491 O O . GLU B 1 18 ? -16.84169 31.48992 44.45759 1.000 8.84574 16 GLU B O 1
ATOM 2497 N N . GLY B 1 19 ? -16.52780 30.38218 42.53717 1.000 7.84664 17 GLY B N 1
ATOM 2498 C CA . GLY B 1 19 ? -17.78948 29.66779 42.56246 1.000 8.57194 17 GLY B CA 1
ATOM 2499 C C . GLY B 1 19 ? -17.62596 28.17358 42.71255 1.000 8.09811 17 GLY B C 1
ATOM 2500 O O . GLY B 1 19 ? -18.17520 27.55635 43.64089 1.000 8.43487 17 GLY B O 1
ATOM 2501 N N . THR B 1 20 ? -16.86386 27.56475 41.80078 1.000 7.70481 18 THR B N 1
ATOM 2502 C CA . THR B 1 20 ? -16.80887 26.10452 41.78783 1.000 8.18705 18 THR B CA 1
ATOM 2503 C C . THR B 1 20 ? -16.01470 25.54817 42.96250 1.000 7.49858 18 THR B C 1
ATOM 2504 O O . THR B 1 20 ? -16.37501 24.49864 43.50612 1.000 7.77996 18 THR B O 1
ATOM 2508 N N . LEU B 1 21 ? -14.95716 26.25758 43.38557 1.000 7.26419 19 LEU B N 1
ATOM 2509 C CA . LEU B 1 21 ? -14.18271 25.83537 44.54719 1.000 7.29682 19 LEU B CA 1
ATOM 2510 C C . LEU B 1 21 ? -15.06660 25.78764 45.80001 1.000 6.79629 19 LEU B C 1
ATOM 2511 O O . LEU B 1 21 ? -15.15118 24.72628 46.44795 1.000 7.35486 19 LEU B O 1
ATOM 2516 N N . PRO B 1 22 ? -15.81482 26.84415 46.14679 1.000 6.86625 20 PRO B N 1
ATOM 2517 C CA . PRO B 1 22 ? -16.75532 26.71234 47.26869 1.000 7.74838 20 PRO B CA 1
ATOM 2518 C C . PRO B 1 22 ? -17.79252 25.61182 47.06608 1.000 7.44848 20 PRO B C 1
ATOM 2519 O O . PRO B 1 22 ? -18.17757 24.93358 48.03905 1.000 7.78972 20 PRO B O 1
ATOM 2523 N N . MET B 1 23 ? -18.23840 25.40152 45.82679 1.000 7.37216 21 MET B N 1
ATOM 2524 C CA A MET B 1 23 ? -19.17443 24.32809 45.53632 0.475 8.44170 21 MET B CA 1
ATOM 2525 C CA B MET B 1 23 ? -19.17575 24.32714 45.53125 0.525 8.60908 21 MET B CA 1
ATOM 2526 C C . MET B 1 23 ? -18.59441 22.95020 45.82171 1.000 8.79601 21 MET B C 1
ATOM 2527 O O . MET B 1 23 ? -19.34752 21.97842 45.94694 1.000 10.95295 21 MET B O 1
ATOM 2536 N N . GLY B 1 24 ? -17.27787 22.83876 45.91821 1.000 7.70223 22 GLY B N 1
ATOM 2537 C CA . GLY B 1 24 ? -16.62846 21.58812 46.23396 1.000 8.31998 22 GLY B CA 1
ATOM 2538 C C . GLY B 1 24 ? -16.25623 21.36671 47.68330 1.000 7.43792 22 GLY B C 1
ATOM 2539 O O . GLY B 1 24 ? -15.63604 20.33694 47.99126 1.000 7.77366 22 GLY B O 1
ATOM 2540 N N . VAL B 1 25 ? -16.63215 22.27459 48.57528 1.000 6.97386 23 VAL B N 1
ATOM 2541 C CA . VAL B 1 25 ? -16.31533 22.19606 49.99671 1.000 7.86507 23 VAL B CA 1
ATOM 2542 C C . VAL B 1 25 ? -17.61536 22.32238 50.77202 1.000 7.37990 23 VAL B C 1
ATOM 2543 O O . VAL B 1 25 ? -18.38505 23.25954 50.53288 1.000 7.34261 23 VAL B O 1
ATOM 2547 N N . VAL B 1 26 ? -17.90619 21.37639 51.68121 1.000 7.41640 24 VAL B N 1
ATOM 2548 C CA . VAL B 1 26 ? -19.14010 21.47060 52.45124 1.000 8.36732 24 VAL B CA 1
ATOM 2549 C C . VAL B 1 26 ? -19.10412 22.67857 53.38772 1.000 7.92778 24 VAL B C 1
ATOM 2550 O O . VAL B 1 26 ? -20.03917 23.49426 53.40842 1.000 8.19633 24 VAL B O 1
ATOM 2554 N N . ARG B 1 27 ? -18.05603 22.78905 54.20283 1.000 8.28764 25 ARG B N 1
ATOM 2555 C CA . ARG B 1 27 ? -17.92203 23.93981 55.07613 1.000 8.69125 25 ARG B CA 1
ATOM 2556 C C . ARG B 1 27 ? -17.56069 25.18946 54.27486 1.000 8.23215 25 ARG B C 1
ATOM 2557 O O . ARG B 1 27 ? -17.05519 25.10093 53.15147 1.000 8.05935 25 ARG B O 1
ATOM 2565 N N . PRO B 1 28 ? -17.79626 26.37505 54.84416 1.000 8.31189 26 PRO B N 1
ATOM 2566 C CA . PRO B 1 28 ? -17.32451 27.60827 54.17975 1.000 8.44347 26 PRO B CA 1
ATOM 2567 C C . PRO B 1 28 ? -15.82550 27.80423 54.38522 1.000 8.35174 26 PRO B C 1
ATOM 2568 O O . PRO B 1 28 ? -15.35300 27.93716 55.51099 1.000 10.23587 26 PRO B O 1
ATOM 2572 N N . LEU B 1 29 ? -15.07066 27.88913 53.29507 1.000 7.72913 27 LEU B N 1
ATOM 2573 C CA . LEU B 1 29 ? -13.66316 28.27206 53.40979 1.000 8.04096 27 LEU B CA 1
ATOM 2574 C C . LEU B 1 29 ? -13.56522 29.69546 53.94244 1.000 8.22585 27 LEU B C 1
ATOM 2575 O O . LEU B 1 29 ? -14.37376 30.56117 53.58362 1.000 8.94827 27 LEU B O 1
ATOM 2580 N N . THR B 1 30 ? -12.54887 29.93727 54.77788 1.000 8.00245 28 THR B N 1
ATOM 2581 C CA . THR B 1 30 ? -12.33203 31.26393 55.31285 1.000 8.40755 28 THR B CA 1
ATOM 2582 C C . THR B 1 30 ? -11.70324 32.15841 54.25151 1.000 7.82076 28 THR B C 1
ATOM 2583 O O . THR B 1 30 ? -11.21568 31.70029 53.21096 1.000 8.19001 28 THR B O 1
ATOM 2587 N N . GLU B 1 31 ? -11.67116 33.46170 54.53199 1.000 8.71990 29 GLU B N 1
ATOM 2588 C CA . GLU B 1 31 ? -11.03074 34.36917 53.59062 1.000 9.67939 29 GLU B CA 1
ATOM 2589 C C . GLU B 1 31 ? -9.54391 34.05009 53.42732 1.000 9.03955 29 GLU B C 1
ATOM 2590 O O . GLU B 1 31 ? -9.01817 34.12784 52.31052 1.000 9.66809 29 GLU B O 1
ATOM 2596 N N . VAL B 1 32 ? -8.84875 33.71121 54.52312 1.000 9.50620 30 VAL B N 1
ATOM 2597 C CA . VAL B 1 32 ? -7.43639 33.32018 54.40610 1.000 9.39969 30 VAL B CA 1
ATOM 2598 C C . VAL B 1 32 ? -7.28839 32.10716 53.48740 1.000 8.12579 30 VAL B C 1
ATOM 2599 O O . VAL B 1 32 ? -6.38269 32.05948 52.63697 1.000 8.80583 30 VAL B O 1
ATOM 2603 N N . GLU B 1 33 ? -8.15246 31.10569 53.65418 1.000 8.22907 31 GLU B N 1
ATOM 2604 C CA . GLU B 1 33 ? -8.08584 29.91989 52.80565 1.000 7.96101 31 GLU B CA 1
ATOM 2605 C C . GLU B 1 33 ? -8.36496 30.27528 51.35802 1.000 7.41939 31 GLU B C 1
ATOM 2606 O O . GLU B 1 33 ? -7.64209 29.85233 50.44980 1.000 7.41823 31 GLU B O 1
ATOM 2612 N N . MET B 1 34 ? -9.43471 31.04180 51.11785 1.000 7.58373 32 MET B N 1
ATOM 2613 C CA . MET B 1 34 ? -9.73679 31.46520 49.75437 1.000 8.12954 32 MET B CA 1
ATOM 2614 C C . MET B 1 34 ? -8.56278 32.21326 49.13620 1.000 7.89911 32 MET B C 1
ATOM 2615 O O . MET B 1 34 ? -8.25264 32.01906 47.95986 1.000 7.70358 32 MET B O 1
ATOM 2620 N N . ASP B 1 35 ? -7.90846 33.08305 49.90931 1.000 8.19579 33 ASP B N 1
ATOM 2621 C CA . ASP B 1 35 ? -6.78273 33.82405 49.35650 1.000 8.06760 33 ASP B CA 1
ATOM 2622 C C . ASP B 1 35 ? -5.62698 32.90408 48.97940 1.000 7.99641 33 ASP B C 1
ATOM 2623 O O . ASP B 1 35 ? -4.94590 33.16180 47.98097 1.000 8.35360 33 ASP B O 1
ATOM 2628 N N . HIS B 1 36 ? -5.37934 31.84841 49.75711 1.000 7.51987 34 HIS B N 1
ATOM 2629 C CA . HIS B 1 36 ? -4.37765 30.86342 49.34163 1.000 7.38114 34 HIS B CA 1
ATOM 2630 C C . HIS B 1 36 ? -4.74061 30.20298 48.01790 1.000 7.43982 34 HIS B C 1
ATOM 2631 O O . HIS B 1 36 ? -3.85470 29.94965 47.18790 1.000 9.19484 34 HIS B O 1
ATOM 2638 N N . TYR B 1 37 ? -6.02469 29.89701 47.80338 1.000 6.89714 35 TYR B N 1
ATOM 2639 C CA . TYR B 1 37 ? -6.43793 29.28696 46.55031 1.000 6.75368 35 TYR B CA 1
ATOM 2640 C C . TYR B 1 37 ? -6.45291 30.29944 45.40236 1.000 6.18474 35 TYR B C 1
ATOM 2641 O O . TYR B 1 37 ? -6.23562 29.92018 44.24244 1.000 6.73201 35 TYR B O 1
ATOM 2650 N N . ARG B 1 38 ? -6.74313 31.56152 45.69157 1.000 6.75451 36 ARG B N 1
ATOM 2651 C CA . ARG B 1 38 ? -6.77961 32.59396 44.65730 1.000 7.13348 36 ARG B CA 1
ATOM 2652 C C . ARG B 1 38 ? -5.38576 32.95533 44.14965 1.000 6.83565 36 ARG B C 1
ATOM 2653 O O . ARG B 1 38 ? -5.25543 33.39692 42.99967 1.000 7.25549 36 ARG B O 1
ATOM 2661 N N . GLU B 1 39 ? -4.37468 32.86153 45.00649 1.000 7.39052 37 GLU B N 1
ATOM 2662 C CA . GLU B 1 39 ? -3.09516 33.51986 44.74236 1.000 7.98064 37 GLU B CA 1
ATOM 2663 C C . GLU B 1 39 ? -2.49138 33.14387 43.38821 1.000 7.38299 37 GLU B C 1
ATOM 2664 O O . GLU B 1 39 ? -1.98694 34.03513 42.69698 1.000 8.19910 37 GLU B O 1
ATOM 2670 N N . PRO B 1 40 ? -2.52281 31.88234 42.93184 1.000 7.01365 38 PRO B N 1
ATOM 2671 C CA . PRO B 1 40 ? -1.87889 31.56842 41.64209 1.000 7.19249 38 PRO B CA 1
ATOM 2672 C C . PRO B 1 40 ? -2.55564 32.20331 40.45165 1.000 7.25289 38 PRO B C 1
ATOM 2673 O O . PRO B 1 40 ? -1.94560 32.27648 39.37703 1.000 8.01754 38 PRO B O 1
ATOM 2677 N N . PHE B 1 41 ? -3.80078 32.63100 40.60728 1.000 6.91600 39 PHE B N 1
ATOM 2678 C CA . PHE B 1 41 ? -4.67328 32.93809 39.48036 1.000 7.04461 39 PHE B CA 1
ATOM 2679 C C . PHE B 1 41 ? -5.13662 34.38839 39.49063 1.000 7.24738 39 PHE B C 1
ATOM 2680 O O . PHE B 1 41 ? -6.11831 34.71966 38.82394 1.000 7.56305 39 PHE B O 1
ATOM 2688 N N . LEU B 1 42 ? -4.43312 35.26181 40.20429 1.000 7.70840 40 LEU B N 1
ATOM 2689 C CA . LEU B 1 42 ? -4.82100 36.66253 40.19831 1.000 7.98369 40 LEU B CA 1
ATOM 2690 C C . LEU B 1 42 ? -4.89165 37.23515 38.78876 1.000 7.98704 40 LEU B C 1
ATOM 2691 O O . LEU B 1 42 ? -5.75078 38.07942 38.50452 1.000 8.66716 40 LEU B O 1
ATOM 2696 N N . ASN B 1 43 ? -3.98265 36.82804 37.90577 1.000 8.67487 41 ASN B N 1
ATOM 2697 C CA . ASN B 1 43 ? -3.94967 37.31046 36.53606 1.000 9.28022 41 ASN B CA 1
ATOM 2698 C C . ASN B 1 43 ? -4.71862 36.37231 35.61500 1.000 8.91104 41 ASN B C 1
ATOM 2699 O O . ASN B 1 43 ? -4.39322 35.17876 35.55279 1.000 8.98635 41 ASN B O 1
ATOM 2704 N N . PRO B 1 44 ? -5.73440 36.85308 34.89583 1.000 9.47481 42 PRO B N 1
ATOM 2705 C CA . PRO B 1 44 ? -6.49774 35.96944 33.99352 1.000 10.75831 42 PRO B CA 1
ATOM 2706 C C . PRO B 1 44 ? -5.65358 35.15922 33.01873 1.000 12.17241 42 PRO B C 1
ATOM 2707 O O . PRO B 1 44 ? -6.05140 34.03910 32.66546 1.000 13.72646 42 PRO B O 1
ATOM 2711 N N . VAL B 1 45 ? -4.50667 35.67239 32.56132 1.000 14.18511 43 VAL B N 1
ATOM 2712 C CA . VAL B 1 45 ? -3.70380 34.90229 31.61342 1.000 17.48500 43 VAL B CA 1
ATOM 2713 C C . VAL B 1 45 ? -3.11726 33.64618 32.22206 1.000 16.39945 43 VAL B C 1
ATOM 2714 O O . VAL B 1 45 ? -2.55759 32.81899 31.49988 1.000 18.66643 43 VAL B O 1
ATOM 2718 N N . ASP B 1 46 ? -3.21243 33.48995 33.53076 1.000 12.45984 44 ASP B N 1
ATOM 2719 C CA . ASP B 1 46 ? -2.73603 32.29540 34.20384 1.000 11.14461 44 ASP B CA 1
ATOM 2720 C C . ASP B 1 46 ? -3.85066 31.30214 34.48169 1.000 9.77059 44 ASP B C 1
ATOM 2721 O O . ASP B 1 46 ? -3.59771 30.26268 35.10382 1.000 10.23164 44 ASP B O 1
ATOM 2726 N N . ARG B 1 47 ? -5.06053 31.55933 33.99371 1.000 9.65942 45 ARG B N 1
ATOM 2727 C CA . ARG B 1 47 ? -6.17124 30.68583 34.31784 1.000 8.58065 45 ARG B CA 1
ATOM 2728 C C . ARG B 1 47 ? -6.42094 29.57346 33.30867 1.000 7.76895 45 ARG B C 1
ATOM 2729 O O . ARG B 1 47 ? -7.38750 28.81230 33.48083 1.000 7.72534 45 ARG B O 1
ATOM 2737 N N . GLU B 1 48 ? -5.58534 29.44344 32.28169 1.000 7.85806 46 GLU B N 1
ATOM 2738 C CA . GLU B 1 48 ? -5.80605 28.38430 31.29846 1.000 7.53875 46 GLU B CA 1
ATOM 2739 C C . GLU B 1 48 ? -6.02253 26.98985 31.90178 1.000 6.66682 46 GLU B C 1
ATOM 2740 O O . GLU B 1 48 ? -6.93552 26.28176 31.43199 1.000 6.94285 46 GLU B O 1
ATOM 2746 N N . PRO B 1 49 ? -5.24274 26.52522 32.89861 1.000 6.88676 47 PRO B N 1
ATOM 2747 C CA . PRO B 1 49 ? -5.48239 25.15652 33.39753 1.000 6.90550 47 PRO B CA 1
ATOM 2748 C C . PRO B 1 49 ? -6.86228 25.00348 33.99397 1.000 6.02856 47 PRO B C 1
ATOM 2749 O O . PRO B 1 49 ? -7.45056 23.91503 33.93968 1.000 6.74884 47 PRO B O 1
ATOM 2753 N N . LEU B 1 50 ? -7.38630 26.07281 34.60290 1.000 6.09413 48 LEU B N 1
ATOM 2754 C CA . LEU B 1 50 ? -8.68689 26.01159 35.25410 1.000 6.76562 48 LEU B CA 1
ATOM 2755 C C . LEU B 1 50 ? -9.80229 25.73709 34.26510 1.000 6.36654 48 LEU B C 1
ATOM 2756 O O . LEU B 1 50 ? -10.81924 25.14845 34.63916 1.000 7.13761 48 LEU B O 1
ATOM 2761 N N . TRP B 1 51 ? -9.64751 26.22201 33.03031 1.000 6.37055 49 TRP B N 1
ATOM 2762 C CA . TRP B 1 51 ? -10.60955 26.03143 31.96027 1.000 7.02330 49 TRP B CA 1
ATOM 2763 C C . TRP B 1 51 ? -10.33852 24.75448 31.15831 1.000 6.82256 49 TRP B C 1
ATOM 2764 O O . TRP B 1 51 ? -11.28732 24.04302 30.79494 1.000 6.90335 49 TRP B O 1
ATOM 2775 N N . ARG B 1 52 ? -9.07579 24.43080 30.88293 1.000 6.11668 50 ARG B N 1
ATOM 2776 C CA . ARG B 1 52 ? -8.84027 23.22952 30.10671 1.000 6.41507 50 ARG B CA 1
ATOM 2777 C C . ARG B 1 52 ? -9.24058 21.98077 30.88402 1.000 5.89810 50 ARG B C 1
ATOM 2778 O O . ARG B 1 52 ? -9.79425 21.04177 30.30154 1.000 6.22872 50 ARG B O 1
ATOM 2786 N N . PHE B 1 53 ? -8.97675 21.94317 32.19209 1.000 5.68529 51 PHE B N 1
ATOM 2787 C CA . PHE B 1 53 ? -9.30841 20.74366 32.96529 1.000 5.92954 51 PHE B CA 1
ATOM 2788 C C . PHE B 1 53 ? -10.77834 20.32500 32.84076 1.000 6.17096 51 PHE B C 1
ATOM 2789 O O . PHE B 1 53 ? -11.03310 19.14624 32.53351 1.000 6.32318 51 PHE B O 1
ATOM 2797 N N . PRO B 1 54 ? -11.78237 21.20161 33.04390 1.000 6.15789 52 PRO B N 1
ATOM 2798 C CA . PRO B 1 54 ? -13.15951 20.71191 32.91065 1.000 7.01068 52 PRO B CA 1
ATOM 2799 C C . PRO B 1 54 ? -13.49428 20.29452 31.49861 1.000 6.94230 52 PRO B C 1
ATOM 2800 O O . PRO B 1 54 ? -14.37442 19.44742 31.29699 1.000 7.75318 52 PRO B O 1
ATOM 2804 N N . ASN B 1 55 ? -12.79761 20.85658 30.51184 1.000 6.78734 53 ASN B N 1
ATOM 2805 C CA . ASN B 1 55 ? -12.92813 20.44473 29.12195 1.000 7.42611 53 ASN B CA 1
ATOM 2806 C C . ASN B 1 55 ? -12.24554 19.12112 28.81113 1.000 6.72319 53 ASN B C 1
ATOM 2807 O O . ASN B 1 55 ? -12.50749 18.56298 27.73779 1.000 8.14174 53 ASN B O 1
ATOM 2812 N N . GLU B 1 56 ? -11.38697 18.62376 29.69466 1.000 6.65330 54 GLU B N 1
ATOM 2813 C CA . GLU B 1 56 ? -10.76958 17.31198 29.57266 1.000 6.68434 54 GLU B CA 1
ATOM 2814 C C . GLU B 1 56 ? -11.54055 16.23417 30.32682 1.000 6.80063 54 GLU B C 1
ATOM 2815 O O . GLU B 1 56 ? -11.23109 15.05068 30.15434 1.000 7.24622 54 GLU B O 1
ATOM 2821 N N . LEU B 1 57 ? -12.50322 16.59151 31.16930 1.000 7.08912 55 LEU B N 1
ATOM 2822 C CA . LEU B 1 57 ? -13.19737 15.57356 31.95419 1.000 7.17901 55 LEU B CA 1
ATOM 2823 C C . LEU B 1 57 ? -13.87039 14.58024 31.01795 1.000 7.16970 55 LEU B C 1
ATOM 2824 O O . LEU B 1 57 ? -14.49420 14.97899 30.01929 1.000 7.95395 55 LEU B O 1
ATOM 2829 N N . PRO B 1 58 ? -13.82483 13.27937 31.34389 1.000 7.50426 56 PRO B N 1
ATOM 2830 C CA . PRO B 1 58 ? -14.39225 12.26267 30.44971 1.000 8.52111 56 PRO B CA 1
ATOM 2831 C C . PRO B 1 58 ? -15.88458 12.12551 30.69238 1.000 9.78189 56 PRO B C 1
ATOM 2832 O O . PRO B 1 58 ? -16.32416 11.28212 31.46900 1.000 12.06305 56 PRO B O 1
ATOM 2836 N N . ILE B 1 59 ? -16.66592 12.97817 30.05022 1.000 9.53265 57 ILE B N 1
ATOM 2837 C CA . ILE B 1 59 ? -18.11213 13.03922 30.26150 1.000 10.45864 57 ILE B CA 1
ATOM 2838 C C . ILE B 1 59 ? -18.83432 12.79115 28.94048 1.000 11.12240 57 ILE B C 1
ATOM 2839 O O . ILE B 1 59 ? -18.52037 13.43215 27.92846 1.000 11.65974 57 ILE B O 1
ATOM 2844 N N . ALA B 1 60 ? -19.78182 11.85277 28.94169 1.000 12.22193 58 ALA B N 1
ATOM 2845 C CA . ALA B 1 60 ? -20.58966 11.57152 27.75872 1.000 14.12021 58 ALA B CA 1
ATOM 2846 C C . ALA B 1 60 ? -19.69620 11.21815 26.57202 1.000 14.03938 58 ALA B C 1
ATOM 2847 O O . ALA B 1 60 ? -19.96625 11.58180 25.42550 1.000 15.56511 58 ALA B O 1
ATOM 2849 N N . GLY B 1 61 ? -18.59461 10.52432 26.86081 1.000 13.12554 59 GLY B N 1
ATOM 2850 C CA . GLY B 1 61 ? -17.74248 9.98667 25.82300 1.000 12.41006 59 GLY B CA 1
ATOM 2851 C C . GLY B 1 61 ? -16.69298 10.92443 25.26326 1.000 11.31755 59 GLY B C 1
ATOM 2852 O O . GLY B 1 61 ? -15.95028 10.51778 24.35926 1.000 12.31804 59 GLY B O 1
ATOM 2853 N N . GLU B 1 62 ? -16.59959 12.15533 25.76262 1.000 10.80822 60 GLU B N 1
ATOM 2854 C CA . GLU B 1 62 ? -15.67887 13.12213 25.18416 1.000 10.95910 60 GLU B CA 1
ATOM 2855 C C . GLU B 1 62 ? -14.89741 13.83405 26.27548 1.000 9.63350 60 GLU B C 1
ATOM 2856 O O . GLU B 1 62 ? -15.45197 14.10978 27.35063 1.000 9.84275 60 GLU B O 1
ATOM 2862 N N . PRO B 1 63 ? -13.62016 14.17313 26.02652 1.000 8.76656 61 PRO B N 1
ATOM 2863 C CA . PRO B 1 63 ? -12.85606 13.80019 24.83120 1.000 9.16791 61 PRO B CA 1
ATOM 2864 C C . PRO B 1 63 ? -12.53698 12.31385 24.82033 1.000 7.96738 61 PRO B C 1
ATOM 2865 O O . PRO B 1 63 ? -12.20547 11.72282 25.85005 1.000 8.51168 61 PRO B O 1
ATOM 2869 N N . ALA B 1 64 ? -12.62109 11.71592 23.63675 1.000 8.74324 62 ALA B N 1
ATOM 2870 C CA . ALA B 1 64 ? -12.47654 10.27109 23.53791 1.000 9.83047 62 ALA B CA 1
ATOM 2871 C C . ALA B 1 64 ? -11.11396 9.79555 24.02262 1.000 8.85646 62 ALA B C 1
ATOM 2872 O O . ALA B 1 64 ? -11.00351 8.69933 24.59386 1.000 9.09036 62 ALA B O 1
ATOM 2874 N N . ASN B 1 65 ? -10.06348 10.57520 23.78716 1.000 8.53408 63 ASN B N 1
ATOM 2875 C CA . ASN B 1 65 ? -8.75108 10.13508 24.22669 1.000 8.95102 63 ASN B CA 1
ATOM 2876 C C . ASN B 1 65 ? -8.64587 10.04196 25.74190 1.000 8.22844 63 ASN B C 1
ATOM 2877 O O . ASN B 1 65 ? -8.00002 9.12332 26.26413 1.000 8.67023 63 ASN B O 1
ATOM 2882 N N . ILE B 1 66 ? -9.26014 10.98181 26.45819 1.000 7.69758 64 ILE B N 1
ATOM 2883 C CA . ILE B 1 66 ? -9.25535 10.92758 27.91662 1.000 7.32893 64 ILE B CA 1
ATOM 2884 C C . ILE B 1 66 ? -10.10618 9.75615 28.39776 1.000 7.14420 64 ILE B C 1
ATOM 2885 O O . ILE B 1 66 ? -9.73017 9.03971 29.32659 1.000 7.94580 64 ILE B O 1
ATOM 2890 N N . VAL B 1 67 ? -11.28700 9.58172 27.80194 1.000 7.54948 65 VAL B N 1
ATOM 2891 C CA . VAL B 1 67 ? -12.13982 8.45387 28.17377 1.000 7.90567 65 VAL B CA 1
ATOM 2892 C C . VAL B 1 67 ? -11.34888 7.15154 28.08732 1.000 7.70045 65 VAL B C 1
ATOM 2893 O O . VAL B 1 67 ? -11.38237 6.32191 29.00313 1.000 8.21401 65 VAL B O 1
ATOM 2897 N N . ALA B 1 68 ? -10.61367 6.95577 26.98142 1.000 8.10039 66 ALA B N 1
ATOM 2898 C CA . ALA B 1 68 ? -9.87175 5.71117 26.79388 1.000 8.48093 66 ALA B CA 1
ATOM 2899 C C . ALA B 1 68 ? -8.76959 5.55440 27.83790 1.000 8.11418 66 ALA B C 1
ATOM 2900 O O . ALA B 1 68 ? -8.60442 4.48268 28.41904 1.000 8.59269 66 ALA B O 1
ATOM 2902 N N . LEU B 1 69 ? -8.01685 6.62641 28.09668 1.000 8.18522 67 LEU B N 1
ATOM 2903 C CA . LEU B 1 69 ? -6.93289 6.57715 29.06110 1.000 8.50416 67 LEU B CA 1
ATOM 2904 C C . LEU B 1 69 ? -7.46655 6.25838 30.45125 1.000 7.47669 67 LEU B C 1
ATOM 2905 O O . LEU B 1 69 ? -6.86621 5.48068 31.19790 1.000 8.04547 67 LEU B O 1
ATOM 2910 N N . VAL B 1 70 ? -8.58304 6.87933 30.81908 1.000 7.29367 68 VAL B N 1
ATOM 2911 C CA . VAL B 1 70 ? -9.16866 6.65426 32.13489 1.000 7.10241 68 VAL B CA 1
ATOM 2912 C C . VAL B 1 70 ? -9.74122 5.23650 32.24963 1.000 7.59243 68 VAL B C 1
ATOM 2913 O O . VAL B 1 70 ? -9.53586 4.55468 33.25589 1.000 7.73101 68 VAL B O 1
ATOM 2917 N N . GLU B 1 71 ? -10.43532 4.76364 31.20942 1.000 7.88874 69 GLU B N 1
ATOM 2918 C CA . GLU B 1 71 ? -10.88449 3.37162 31.20973 1.000 8.41309 69 GLU B CA 1
ATOM 2919 C C . GLU B 1 71 ? -9.71106 2.42461 31.39939 1.000 8.49749 69 GLU B C 1
ATOM 2920 O O . GLU B 1 71 ? -9.80661 1.42325 32.12957 1.000 8.86018 69 GLU B O 1
ATOM 2926 N N . GLU B 1 72 ? -8.59398 2.72529 30.74049 1.000 7.83196 70 GLU B N 1
ATOM 2927 C CA . GLU B 1 72 ? -7.43166 1.84949 30.83510 1.000 8.76262 70 GLU B CA 1
ATOM 2928 C C . GLU B 1 72 ? -6.87008 1.79720 32.24900 1.000 7.72361 70 GLU B C 1
ATOM 2929 O O . GLU B 1 72 ? -6.52123 0.71051 32.73535 1.000 8.71854 70 GLU B O 1
ATOM 2935 N N . TYR B 1 73 ? -6.75913 2.94678 32.92821 1.000 7.30502 71 TYR B N 1
ATOM 2936 C CA . TYR B 1 73 ? -6.22042 2.86727 34.27643 1.000 7.25164 71 TYR B CA 1
ATOM 2937 C C . TYR B 1 73 ? -7.23356 2.28740 35.24995 1.000 7.13004 71 TYR B C 1
ATOM 2938 O O . TYR B 1 73 ? -6.83940 1.68082 36.24496 1.000 7.85776 71 TYR B O 1
ATOM 2947 N N . MET B 1 74 ? -8.53609 2.45066 34.99921 1.000 7.59640 72 MET B N 1
ATOM 2948 C CA . MET B 1 74 ? -9.52953 1.79440 35.84810 1.000 8.28116 72 MET B CA 1
ATOM 2949 C C . MET B 1 74 ? -9.52046 0.29701 35.69079 1.000 7.86000 72 MET B C 1
ATOM 2950 O O . MET B 1 74 ? -9.67756 -0.44226 36.68235 1.000 8.33184 72 MET B O 1
ATOM 2955 N N . ASP B 1 75 ? -9.34172 -0.17262 34.45837 1.000 8.04538 73 ASP B N 1
ATOM 2956 C CA . ASP B 1 75 ? -9.17682 -1.60931 34.25823 1.000 9.02898 73 ASP B CA 1
ATOM 2957 C C . ASP B 1 75 ? -7.91753 -2.09758 34.96695 1.000 8.32976 73 ASP B C 1
ATOM 2958 O O . ASP B 1 75 ? -7.92713 -3.15748 35.60815 1.000 8.84148 73 ASP B O 1
ATOM 2963 N N . TRP B 1 76 ? -6.82206 -1.33216 34.87382 1.000 8.19406 74 TRP B N 1
ATOM 2964 C CA . TRP B 1 76 ? -5.60526 -1.71370 35.58344 1.000 8.10418 74 TRP B CA 1
ATOM 2965 C C . TRP B 1 76 ? -5.85389 -1.79849 37.08191 1.000 7.47588 74 TRP B C 1
ATOM 2966 O O . TRP B 1 76 ? -5.45897 -2.76542 37.74929 1.000 8.02085 74 TRP B O 1
ATOM 2977 N N . LEU B 1 77 ? -6.53096 -0.79135 37.62815 1.000 7.58583 75 LEU B N 1
ATOM 2978 C CA . LEU B 1 77 ? -6.76820 -0.76765 39.06100 1.000 8.09606 75 LEU B CA 1
ATOM 2979 C C . LEU B 1 77 ? -7.57387 -1.98077 39.50023 1.000 8.09178 75 LEU B C 1
ATOM 2980 O O . LEU B 1 77 ? -7.30382 -2.57615 40.55304 1.000 8.89080 75 LEU B O 1
ATOM 2985 N N . HIS B 1 78 ? -8.59169 -2.35347 38.70496 1.000 8.28372 76 HIS B N 1
ATOM 2986 C CA . HIS B 1 78 ? -9.43657 -3.49489 39.04139 1.000 8.68379 76 HIS B CA 1
ATOM 2987 C C . HIS B 1 78 ? -8.69858 -4.82167 38.99621 1.000 9.23560 76 HIS B C 1
ATOM 2988 O O . HIS B 1 78 ? -9.14936 -5.76975 39.64249 1.000 9.84209 76 HIS B O 1
ATOM 2995 N N . GLN B 1 79 ? -7.59496 -4.92028 38.25869 1.000 8.43236 77 GLN B N 1
ATOM 2996 C CA . GLN B 1 79 ? -6.84888 -6.16707 38.17445 1.000 9.43278 77 GLN B CA 1
ATOM 2997 C C . GLN B 1 79 ? -5.59800 -6.17091 39.03645 1.000 8.89421 77 GLN B C 1
ATOM 2998 O O . GLN B 1 79 ? -4.84487 -7.14759 39.00106 1.000 10.12415 77 GLN B O 1
ATOM 3004 N N . SER B 1 80 ? -5.35095 -5.09335 39.78572 1.000 8.41839 78 SER B N 1
ATOM 3005 C CA . SER B 1 80 ? -4.10400 -4.97529 40.51703 1.000 8.57407 78 SER B CA 1
ATOM 3006 C C . SER B 1 80 ? -4.28621 -5.38805 41.95917 1.000 8.18183 78 SER B C 1
ATOM 3007 O O . SER B 1 80 ? -5.25467 -4.97761 42.59549 1.000 8.52655 78 SER B O 1
ATOM 3010 N N . PRO B 1 81 ? -3.33182 -6.12095 42.53109 1.000 8.72369 79 PRO B N 1
ATOM 3011 C CA . PRO B 1 81 ? -3.36008 -6.44032 43.95890 1.000 9.46094 79 PRO B CA 1
ATOM 3012 C C . PRO B 1 81 ? -2.81501 -5.31724 44.83824 1.000 9.22322 79 PRO B C 1
ATOM 3013 O O . PRO B 1 81 ? -2.72218 -5.50798 46.05968 1.000 10.66714 79 PRO B O 1
ATOM 3017 N N . VAL B 1 82 ? -2.46656 -4.16182 44.26840 1.000 9.13895 80 VAL B N 1
ATOM 3018 C CA . VAL B 1 82 ? -1.83245 -3.09655 45.06527 1.000 9.70100 80 VAL B CA 1
ATOM 3019 C C . VAL B 1 82 ? -2.74832 -2.69811 46.22310 1.000 9.31717 80 VAL B C 1
ATOM 3020 O O . VAL B 1 82 ? -3.97654 -2.58409 46.03209 1.000 8.91863 80 VAL B O 1
ATOM 3024 N N . PRO B 1 83 ? -2.22564 -2.43035 47.41931 1.000 9.02430 81 PRO B N 1
ATOM 3025 C CA . PRO B 1 83 ? -3.08630 -1.90662 48.49140 1.000 9.15021 81 PRO B CA 1
ATOM 3026 C C . PRO B 1 83 ? -3.73366 -0.58830 48.10039 1.000 8.44933 81 PRO B C 1
ATOM 3027 O O . PRO B 1 83 ? -3.08819 0.31000 47.55743 1.000 8.12472 81 PRO B O 1
ATOM 3031 N N . LYS B 1 84 ? -5.01595 -0.47264 48.44543 1.000 8.27835 82 LYS B N 1
ATOM 3032 C CA . LYS B 1 84 ? -5.85439 0.65730 48.06739 1.000 8.23510 82 LYS B CA 1
ATOM 3033 C C . LYS B 1 84 ? -6.61210 1.18873 49.27248 1.000 8.27034 82 LYS B C 1
ATOM 3034 O O . LYS B 1 84 ? -7.13893 0.40606 50.07614 1.000 8.96550 82 LYS B O 1
ATOM 3040 N N . LEU B 1 85 ? -6.71440 2.51523 49.36332 1.000 7.79585 83 LEU B N 1
ATOM 3041 C CA . LEU B 1 85 ? -7.46025 3.17644 50.41964 1.000 8.04741 83 LEU B CA 1
ATOM 3042 C C . LEU B 1 85 ? -8.30715 4.25483 49.76455 1.000 8.17100 83 LEU B C 1
ATOM 3043 O O . LEU B 1 85 ? -7.75445 5.19095 49.18387 1.000 8.38806 83 LEU B O 1
ATOM 3048 N N . LEU B 1 86 ? -9.62940 4.09227 49.80983 1.000 8.25697 84 LEU B N 1
ATOM 3049 C CA . LEU B 1 86 ? -10.58105 4.99684 49.17816 1.000 8.35318 84 LEU B CA 1
ATOM 3050 C C . LEU B 1 86 ? -11.29915 5.80259 50.24654 1.000 8.68866 84 LEU B C 1
ATOM 3051 O O . LEU B 1 86 ? -11.93148 5.21526 51.12706 1.000 10.55838 84 LEU B O 1
ATOM 3056 N N . PHE B 1 87 ? -11.22492 7.12856 50.15312 1.000 8.45652 85 PHE B N 1
ATOM 3057 C CA . PHE B 1 87 ? -12.06132 7.99381 50.98000 1.000 8.82127 85 PHE B CA 1
ATOM 3058 C C . PHE B 1 87 ? -13.22147 8.51206 50.15087 1.000 8.78122 85 PHE B C 1
ATOM 3059 O O . PHE B 1 87 ? -13.02317 8.88242 48.98682 1.000 9.08565 85 PHE B O 1
ATOM 3067 N N . TRP B 1 88 ? -14.40384 8.61337 50.77052 1.000 9.55028 86 TRP B N 1
ATOM 3068 C CA . TRP B 1 88 ? -15.57608 9.10891 50.06678 1.000 10.19030 86 TRP B CA 1
ATOM 3069 C C . TRP B 1 88 ? -16.44281 9.87885 51.04542 1.000 10.39071 86 TRP B C 1
ATOM 3070 O O . TRP B 1 88 ? -16.36521 9.67344 52.25605 1.000 11.23483 86 TRP B O 1
ATOM 3081 N N . GLY B 1 89 ? -17.27968 10.77481 50.51079 1.000 10.96850 87 GLY B N 1
ATOM 3082 C CA . GLY B 1 89 ? -18.21005 11.52069 51.33345 1.000 12.22698 87 GLY B CA 1
ATOM 3083 C C . GLY B 1 89 ? -19.57410 11.60741 50.67808 1.000 11.79456 87 GLY B C 1
ATOM 3084 O O . GLY B 1 89 ? -19.77671 11.14474 49.55424 1.000 12.43673 87 GLY B O 1
ATOM 3085 N N . THR B 1 90 ? -20.50553 12.22713 51.40099 1.000 12.30300 88 THR B N 1
ATOM 3086 C CA . THR B 1 90 ? -21.87980 12.38317 50.94264 1.000 12.56010 88 THR B CA 1
ATOM 3087 C C . THR B 1 90 ? -22.16978 13.86305 50.75584 1.000 11.75498 88 THR B C 1
ATOM 3088 O O . THR B 1 90 ? -21.99028 14.63885 51.70613 1.000 11.79640 88 THR B O 1
ATOM 3092 N N . PRO B 1 91 ? -22.65727 14.30582 49.57948 1.000 11.24684 89 PRO B N 1
ATOM 3093 C CA . PRO B 1 91 ? -23.03674 13.50293 48.41276 1.000 11.77656 89 PRO B CA 1
ATOM 3094 C C . PRO B 1 91 ? -21.90708 13.23047 47.43130 1.000 10.94047 89 PRO B C 1
ATOM 3095 O O . PRO B 1 91 ? -22.14982 12.51658 46.44741 1.000 11.84876 89 PRO B O 1
ATOM 3099 N N . GLY B 1 92 ? -20.72562 13.79345 47.66408 1.000 10.02311 90 GLY B N 1
ATOM 3100 C CA . GLY B 1 92 ? -19.65587 13.68875 46.69421 1.000 9.91687 90 GLY B CA 1
ATOM 3101 C C . GLY B 1 92 ? -19.93553 14.51929 45.45675 1.000 9.62362 90 GLY B C 1
ATOM 3102 O O . GLY B 1 92 ? -20.96214 15.19809 45.33129 1.000 10.93720 90 GLY B O 1
ATOM 3103 N N . VAL B 1 93 ? -18.97988 14.46074 44.52488 1.000 9.87447 91 VAL B N 1
ATOM 3104 C CA . VAL B 1 93 ? -19.10645 15.10808 43.22194 1.000 10.01946 91 VAL B CA 1
ATOM 3105 C C . VAL B 1 93 ? -18.74936 14.07422 42.16650 1.000 10.08007 91 VAL B C 1
ATOM 3106 O O . VAL B 1 93 ? -19.61190 13.58302 41.43836 1.000 11.11220 91 VAL B O 1
ATOM 3110 N N . LEU B 1 94 ? -17.47230 13.69990 42.10468 1.000 9.84633 92 LEU B N 1
ATOM 3111 C CA . LEU B 1 94 ? -17.02195 12.70291 41.13315 1.000 10.30178 92 LEU B CA 1
ATOM 3112 C C . LEU B 1 94 ? -17.39214 11.29099 41.57765 1.000 10.43851 92 LEU B C 1
ATOM 3113 O O . LEU B 1 94 ? -17.60217 10.41368 40.73232 1.000 12.30163 92 LEU B O 1
ATOM 3118 N N . ILE B 1 95 ? -17.45296 11.05282 42.88725 1.000 10.22269 93 ILE B N 1
ATOM 3119 C CA . ILE B 1 95 ? -17.65567 9.70804 43.42700 1.000 11.12601 93 ILE B CA 1
ATOM 3120 C C . ILE B 1 95 ? -18.81927 9.75931 44.40803 1.000 12.09642 93 ILE B C 1
ATOM 3121 O O . ILE B 1 95 ? -18.62100 9.93336 45.61983 1.000 13.98793 93 ILE B O 1
ATOM 3126 N N . PRO B 1 96 ? -20.04374 9.60042 43.94544 1.000 12.73991 94 PRO B N 1
ATOM 3127 C CA . PRO B 1 96 ? -21.15972 9.57375 44.87441 1.000 13.66365 94 PRO B CA 1
ATOM 3128 C C . PRO B 1 96 ? -21.13989 8.30829 45.71215 1.000 14.00374 94 PRO B C 1
ATOM 3129 O O . PRO B 1 96 ? -20.46933 7.31174 45.36471 1.000 13.50821 94 PRO B O 1
ATOM 3133 N N . PRO B 1 97 ? -21.87024 8.30176 46.83222 1.000 14.94448 95 PRO B N 1
ATOM 3134 C CA . PRO B 1 97 ? -21.85374 7.10913 47.70119 1.000 16.58088 95 PRO B CA 1
ATOM 3135 C C . PRO B 1 97 ? -22.17716 5.81756 46.97719 1.000 17.56872 95 PRO B C 1
ATOM 3136 O O . PRO B 1 97 ? -21.56205 4.79976 47.29639 1.000 18.39133 95 PRO B O 1
ATOM 3140 N N . ALA B 1 98 ? -23.09707 5.82062 46.00144 1.000 17.49209 96 ALA B N 1
ATOM 3141 C CA . ALA B 1 98 ? -23.42474 4.58496 45.28320 1.000 18.60628 96 ALA B CA 1
ATOM 3142 C C . ALA B 1 98 ? -22.23828 4.04670 44.50370 1.000 17.35730 96 ALA B C 1
ATOM 3143 O O . ALA B 1 98 ? -22.08761 2.82857 44.35285 1.000 18.39910 96 ALA B O 1
ATOM 3145 N N . GLU B 1 99 ? -21.40348 4.94318 43.97829 1.000 14.96279 97 GLU B N 1
ATOM 3146 C CA . GLU B 1 99 ? -20.21701 4.50919 43.26405 1.000 13.89536 97 GLU B CA 1
ATOM 3147 C C . GLU B 1 99 ? -19.16190 4.02195 44.24033 1.000 13.26211 97 GLU B C 1
ATOM 3148 O O . GLU B 1 99 ? -18.50954 3.00394 43.99769 1.000 13.76386 97 GLU B O 1
ATOM 3154 N N . ALA B 1 100 ? -18.98503 4.74072 45.35452 1.000 13.69413 98 ALA B N 1
ATOM 3155 C CA . ALA B 1 100 ? -18.08011 4.24593 46.38568 1.000 15.17812 98 ALA B CA 1
ATOM 3156 C C . ALA B 1 100 ? -18.46905 2.84648 46.84834 1.000 16.32190 98 ALA B C 1
ATOM 3157 O O . ALA B 1 100 ? -17.59329 1.99771 47.06504 1.000 17.45125 98 ALA B O 1
ATOM 3159 N N . ALA B 1 101 ? -19.77264 2.57250 46.98319 1.000 17.58361 99 ALA B N 1
ATOM 3160 C CA . ALA B 1 101 ? -20.22012 1.24238 47.39448 1.000 18.55338 99 ALA B CA 1
ATOM 3161 C C . ALA B 1 101 ? -19.82614 0.18475 46.37404 1.000 18.40018 99 ALA B C 1
ATOM 3162 O O . ALA B 1 101 ? -19.43630 -0.93729 46.73549 1.000 20.33089 99 ALA B O 1
ATOM 3164 N N . ARG B 1 102 ? -19.96413 0.50034 45.09164 1.000 16.66673 100 ARG B N 1
ATOM 3165 C CA . ARG B 1 102 ? -19.56235 -0.45608 44.07248 1.000 16.21821 100 ARG B CA 1
ATOM 3166 C C . ARG B 1 102 ? -18.05438 -0.69852 44.11705 1.000 13.70197 100 ARG B C 1
ATOM 3167 O O . ARG B 1 102 ? -17.60244 -1.85627 44.07139 1.000 13.08151 100 ARG B O 1
ATOM 3175 N N . LEU B 1 103 ? -17.27496 0.37669 44.21864 1.000 12.67628 101 LEU B N 1
ATOM 3176 C CA . LEU B 1 103 ? -15.81924 0.26249 44.17187 1.000 12.18578 101 LEU B CA 1
ATOM 3177 C C . LEU B 1 103 ? -15.28555 -0.46201 45.39182 1.000 12.44683 101 LEU B C 1
ATOM 3178 O O . LEU B 1 103 ? -14.28496 -1.18694 45.30651 1.000 12.22692 101 LEU B O 1
ATOM 3183 N N . ALA B 1 104 ? -15.95777 -0.28200 46.53026 1.000 14.54155 102 ALA B N 1
ATOM 3184 C CA . ALA B 1 104 ? -15.55333 -0.97106 47.74419 1.000 16.83249 102 ALA B CA 1
ATOM 3185 C C . ALA B 1 104 ? -15.56346 -2.48127 47.56072 1.000 18.14597 102 ALA B C 1
ATOM 3186 O O . ALA B 1 104 ? -14.78527 -3.17750 48.20961 1.000 19.40344 102 ALA B O 1
ATOM 3188 N N . LYS B 1 105 ? -16.41995 -3.00317 46.67834 1.000 17.16509 103 LYS B N 1
ATOM 3189 C CA . LYS B 1 105 ? -16.48998 -4.43036 46.39868 1.000 17.73623 103 LYS B CA 1
ATOM 3190 C C . LYS B 1 105 ? -15.67164 -4.84325 45.19187 1.000 16.13967 103 LYS B C 1
ATOM 3191 O O . LYS B 1 105 ? -15.13605 -5.94796 45.16644 1.000 18.09860 103 LYS B O 1
ATOM 3197 N N . SER B 1 106 ? -15.53595 -3.97653 44.20233 1.000 13.16473 104 SER B N 1
ATOM 3198 C CA . SER B 1 106 ? -14.92206 -4.38925 42.96071 1.000 12.45004 104 SER B CA 1
ATOM 3199 C C . SER B 1 106 ? -13.42008 -4.22251 42.98162 1.000 11.66525 104 SER B C 1
ATOM 3200 O O . SER B 1 106 ? -12.74256 -5.01492 42.33115 1.000 13.29652 104 SER B O 1
ATOM 3203 N N . LEU B 1 107 ? -12.88697 -3.24837 43.71948 1.000 11.23370 105 LEU B N 1
ATOM 3204 C CA . LEU B 1 107 ? -11.43862 -3.01581 43.69475 1.000 10.95087 105 LEU B CA 1
ATOM 3205 C C . LEU B 1 107 ? -10.73595 -3.98912 44.63578 1.000 10.56180 105 LEU B C 1
ATOM 3206 O O . LEU B 1 107 ? -11.06532 -4.03176 45.82980 1.000 11.31195 105 LEU B O 1
ATOM 3211 N N . PRO B 1 108 ? -9.73924 -4.74290 44.17163 1.000 10.22370 106 PRO B N 1
ATOM 3212 C CA . PRO B 1 108 ? -9.04817 -5.65393 45.08605 1.000 9.71510 106 PRO B CA 1
ATOM 3213 C C . PRO B 1 108 ? -8.29605 -4.91945 46.18263 1.000 9.46188 106 PRO B C 1
ATOM 3214 O O . PRO B 1 108 ? -7.75333 -3.83721 45.97373 1.000 9.58135 106 PRO B O 1
ATOM 3218 N N . ASN B 1 109 ? -8.21795 -5.53910 47.35767 1.000 10.19548 107 ASN B N 1
ATOM 3219 C CA A ASN B 1 109 ? -7.32689 -5.05923 48.40883 0.589 10.42889 107 ASN B CA 1
ATOM 3220 C CA B ASN B 1 109 ? -7.36102 -5.06009 48.44550 0.411 10.79046 107 ASN B CA 1
ATOM 3221 C C . ASN B 1 109 ? -7.61176 -3.60061 48.76810 1.000 10.34693 107 ASN B C 1
ATOM 3222 O O . ASN B 1 109 ? -6.68808 -2.79503 48.92913 1.000 11.04391 107 ASN B O 1
ATOM 3231 N N . CYS B 1 110 ? -8.88957 -3.28781 48.92100 1.000 10.95530 108 CYS B N 1
ATOM 3232 C CA . CYS B 1 110 ? -9.30137 -1.90982 49.07824 1.000 11.10032 108 CYS B CA 1
ATOM 3233 C C . CYS B 1 110 ? -10.07152 -1.75287 50.38070 1.000 11.73859 108 CYS B C 1
ATOM 3234 O O . CYS B 1 110 ? -11.02749 -2.50254 50.64352 1.000 14.01149 108 CYS B O 1
ATOM 3237 N N . LYS B 1 111 ? -9.64723 -0.79828 51.19074 1.000 11.23473 109 LYS B N 1
ATOM 3238 C CA . LYS B 1 111 ? -10.38259 -0.31963 52.34954 1.000 12.11030 109 LYS B CA 1
ATOM 3239 C C . LYS B 1 111 ? -11.04914 0.99494 51.97451 1.000 11.37136 109 LYS B C 1
ATOM 3240 O O . LYS B 1 111 ? -10.38401 1.90451 51.47005 1.000 10.80867 109 LYS B O 1
ATOM 3246 N N . ALA B 1 112 ? -12.34298 1.10613 52.22689 1.000 12.61421 110 ALA B N 1
ATOM 3247 C CA . ALA B 1 112 ? -13.08042 2.32596 51.95223 1.000 12.93836 110 ALA B CA 1
ATOM 3248 C C . ALA B 1 112 ? -13.48903 2.98623 53.25796 1.000 12.68885 110 ALA B C 1
ATOM 3249 O O . ALA B 1 112 ? -13.95606 2.30517 54.18793 1.000 14.49092 110 ALA B O 1
ATOM 3251 N N . VAL B 1 113 ? -13.31920 4.30560 53.31568 1.000 12.37200 111 VAL B N 1
ATOM 3252 C CA . VAL B 1 113 ? -13.52706 5.10074 54.52184 1.000 12.26764 111 VAL B CA 1
ATOM 3253 C C . VAL B 1 113 ? -14.50426 6.23349 54.22557 1.000 11.91849 111 VAL B C 1
ATOM 3254 O O . VAL B 1 113 ? -14.23601 7.08725 53.36783 1.000 11.70317 111 VAL B O 1
ATOM 3258 N N . ASP B 1 114 ? -15.61461 6.24971 54.96587 1.000 12.81056 112 ASP B N 1
ATOM 3259 C CA . ASP B 1 114 ? -16.62740 7.29187 54.87321 1.000 13.18249 112 ASP B CA 1
ATOM 3260 C C . ASP B 1 114 ? -16.17046 8.49179 55.70405 1.000 13.14500 112 ASP B C 1
ATOM 3261 O O . ASP B 1 114 ? -16.01505 8.37380 56.92824 1.000 14.33462 112 ASP B O 1
ATOM 3266 N N . ILE B 1 115 ? -15.97806 9.65664 55.06641 1.000 12.12435 113 ILE B N 1
ATOM 3267 C CA . ILE B 1 115 ? -15.51964 10.84193 55.80011 1.000 12.27589 113 ILE B CA 1
ATOM 3268 C C . ILE B 1 115 ? -16.65450 11.67809 56.34785 1.000 12.96693 113 ILE B C 1
ATOM 3269 O O . ILE B 1 115 ? -16.39296 12.70591 56.98711 1.000 13.58597 113 ILE B O 1
ATOM 3274 N N . GLY B 1 116 ? -17.89828 11.31441 56.06549 1.000 13.31742 114 GLY B N 1
ATOM 3275 C CA . GLY B 1 116 ? -19.03989 12.12244 56.43847 1.000 13.60943 114 GLY B CA 1
ATOM 3276 C C . GLY B 1 116 ? -19.46111 13.02117 55.29348 1.000 12.50327 114 GLY B C 1
ATOM 3277 O O . GLY B 1 116 ? -19.27872 12.68615 54.11652 1.000 12.70822 114 GLY B O 1
ATOM 3278 N N . PRO B 1 117 ? -19.97655 14.20203 55.60423 1.000 12.60412 115 PRO B N 1
ATOM 3279 C CA . PRO B 1 117 ? -20.32885 15.14785 54.53812 1.000 12.56249 115 PRO B CA 1
ATOM 3280 C C . PRO B 1 117 ? -19.11016 15.51786 53.70181 1.000 12.07636 115 PRO B C 1
ATOM 3281 O O . PRO B 1 117 ? -18.02724 15.78673 54.22179 1.000 13.88302 115 PRO B O 1
ATOM 3285 N N . GLY B 1 118 ? -19.29647 15.52565 52.39021 1.000 10.62361 116 GLY B N 1
ATOM 3286 C CA . GLY B 1 118 ? -18.20237 15.86352 51.50889 1.000 10.66152 116 GLY B CA 1
ATOM 3287 C C . GLY B 1 118 ? -18.70239 16.07193 50.10710 1.000 9.06725 116 GLY B C 1
ATOM 3288 O O . GLY B 1 118 ? -19.71295 15.48914 49.69725 1.000 10.24753 116 GLY B O 1
ATOM 3289 N N . LEU B 1 119 ? -17.98362 16.92451 49.37146 1.000 8.11988 117 LEU B N 1
ATOM 3290 C CA . LEU B 1 119 ? -18.27808 17.24525 47.98594 1.000 7.85111 117 LEU B CA 1
ATOM 3291 C C . LEU B 1 119 ? -17.08452 16.79430 47.16142 1.000 7.59543 117 LEU B C 1
ATOM 3292 O O . LEU B 1 119 ? -16.93486 15.59647 46.91027 1.000 8.44824 117 LEU B O 1
ATOM 3297 N N . ASN B 1 120 ? -16.18815 17.70667 46.76406 1.000 7.45097 118 ASN B N 1
ATOM 3298 C CA . ASN B 1 120 ? -14.98833 17.32803 46.04681 1.000 7.29686 118 ASN B CA 1
ATOM 3299 C C . ASN B 1 120 ? -13.73757 17.37693 46.92004 1.000 6.46701 118 ASN B C 1
ATOM 3300 O O . ASN B 1 120 ? -12.97065 16.40790 46.94963 1.000 6.84626 118 ASN B O 1
ATOM 3305 N N . LEU B 1 121 ? -13.46168 18.51052 47.57407 1.000 6.70631 119 LEU B N 1
ATOM 3306 C CA . LEU B 1 121 ? -12.24935 18.68050 48.38601 1.000 6.97862 119 LEU B CA 1
ATOM 3307 C C . LEU B 1 121 ? -12.46486 18.05743 49.76188 1.000 6.91572 119 LEU B C 1
ATOM 3308 O O . LEU B 1 121 ? -12.58380 18.74672 50.78103 1.000 7.30597 119 LEU B O 1
ATOM 3313 N N . LEU B 1 122 ? -12.45998 16.72323 49.78871 1.000 6.82249 120 LEU B N 1
ATOM 3314 C CA . LEU B 1 122 ? -12.72922 16.02761 51.04640 1.000 7.31389 120 LEU B CA 1
ATOM 3315 C C . LEU B 1 122 ? -11.71294 16.40020 52.11769 1.000 7.16862 120 LEU B C 1
ATOM 3316 O O . LEU B 1 122 ? -12.04047 16.39193 53.32136 1.000 7.74362 120 LEU B O 1
ATOM 3321 N N . GLN B 1 123 ? -10.48817 16.72486 51.69246 1.000 7.19614 121 GLN B N 1
ATOM 3322 C CA . GLN B 1 123 ? -9.43559 17.12719 52.61824 1.000 7.77335 121 GLN B CA 1
ATOM 3323 C C . GLN B 1 123 ? -9.81385 18.35150 53.42408 1.000 7.62127 121 GLN B C 1
ATOM 3324 O O . GLN B 1 123 ? -9.25668 18.55325 54.50498 1.000 8.20844 121 GLN B O 1
ATOM 3330 N N . GLU B 1 124 ? -10.67724 19.22117 52.87394 1.000 7.21391 122 GLU B N 1
ATOM 3331 C CA . GLU B 1 124 ? -11.07393 20.41408 53.59995 1.000 7.64820 122 GLU B CA 1
ATOM 3332 C C . GLU B 1 124 ? -12.15941 20.12018 54.61116 1.000 7.99624 122 GLU B C 1
ATOM 3333 O O . GLU B 1 124 ? -12.27480 20.85332 55.59162 1.000 9.88536 122 GLU B O 1
ATOM 3339 N N . ASP B 1 125 ? -12.93486 19.06190 54.42891 1.000 7.85701 123 ASP B N 1
ATOM 3340 C CA . ASP B 1 125 ? -14.02999 18.75445 55.33630 1.000 8.79864 123 ASP B CA 1
ATOM 3341 C C . ASP B 1 125 ? -13.65249 17.79916 56.46176 1.000 9.71836 123 ASP B C 1
ATOM 3342 O O . ASP B 1 125 ? -14.18306 17.93876 57.56907 1.000 11.73669 123 ASP B O 1
ATOM 3347 N N . ASN B 1 126 ? -12.75253 16.85276 56.22811 1.000 9.72740 124 ASN B N 1
ATOM 3348 C CA . ASN B 1 126 ? -12.34603 15.94800 57.30352 1.000 10.25404 124 ASN B CA 1
ATOM 3349 C C . ASN B 1 126 ? -10.87456 15.58240 57.19088 1.000 10.16874 124 ASN B C 1
ATOM 3350 O O . ASN B 1 126 ? -10.52458 14.41231 56.99125 1.000 10.50438 124 ASN B O 1
ATOM 3355 N N . PRO B 1 127 ? -9.98155 16.56429 57.32180 1.000 10.67273 125 PRO B N 1
ATOM 3356 C CA . PRO B 1 127 ? -8.55535 16.24808 57.19509 1.000 10.50563 125 PRO B CA 1
ATOM 3357 C C . PRO B 1 127 ? -8.07125 15.32768 58.26523 1.000 11.03741 125 PRO B C 1
ATOM 3358 O O . PRO B 1 127 ? -7.14732 14.55793 58.01333 1.000 11.71105 125 PRO B O 1
ATOM 3362 N N . ASP B 1 128 ? -8.61393 15.39289 59.47442 1.000 12.62436 126 ASP B N 1
ATOM 3363 C CA . ASP B 1 128 ? -8.00991 14.57415 60.51135 1.000 14.77533 126 ASP B CA 1
ATOM 3364 C C . ASP B 1 128 ? -8.30735 13.09513 60.30165 1.000 13.47685 126 ASP B C 1
ATOM 3365 O O . ASP B 1 128 ? -7.43762 12.25934 60.55019 1.000 13.79328 126 ASP B O 1
ATOM 3370 N N . LEU B 1 129 ? -9.50446 12.74306 59.81619 1.000 12.69736 127 LEU B N 1
ATOM 3371 C CA . LEU B 1 129 ? -9.76818 11.33391 59.52678 1.000 12.34315 127 LEU B CA 1
ATOM 3372 C C . LEU B 1 129 ? -8.95747 10.86585 58.32657 1.000 11.59466 127 LEU B C 1
ATOM 3373 O O . LEU B 1 129 ? -8.40197 9.76428 58.32976 1.000 12.10990 127 LEU B O 1
ATOM 3378 N N . ILE B 1 130 ? -8.90478 11.67107 57.27475 1.000 10.70055 128 ILE B N 1
ATOM 3379 C CA . ILE B 1 130 ? -8.11470 11.28571 56.10968 1.000 10.17316 128 ILE B CA 1
ATOM 3380 C C . ILE B 1 130 ? -6.64559 11.10285 56.48904 1.000 9.95133 128 ILE B C 1
ATOM 3381 O O . ILE B 1 130 ? -6.02151 10.08196 56.16193 1.000 10.10781 128 ILE B O 1
ATOM 3386 N N . GLY B 1 131 ? -6.05631 12.08532 57.17215 1.000 10.33956 129 GLY B N 1
ATOM 3387 C CA . GLY B 1 131 ? -4.65355 11.96829 57.53537 1.000 11.21102 129 GLY B CA 1
ATOM 3388 C C . GLY B 1 131 ? -4.37363 10.81381 58.48562 1.000 11.01208 129 GLY B C 1
ATOM 3389 O O . GLY B 1 131 ? -3.40621 10.06728 58.31767 1.000 11.09839 129 GLY B O 1
ATOM 3390 N N . SER B 1 132 ? -5.19470 10.67730 59.52291 1.000 12.31944 130 SER B N 1
ATOM 3391 C CA . SER B 1 132 ? -4.92824 9.62018 60.49429 1.000 13.39437 130 SER B CA 1
ATOM 3392 C C . SER B 1 132 ? -5.11375 8.23659 59.87434 1.000 12.52798 130 SER B C 1
ATOM 3393 O O . SER B 1 132 ? -4.33444 7.31718 60.16199 1.000 12.93700 130 SER B O 1
ATOM 3396 N N . GLU B 1 133 ? -6.08918 8.08546 58.97370 1.000 12.27310 131 GLU B N 1
ATOM 3397 C CA . GLU B 1 133 ? -6.26732 6.79068 58.32715 1.000 12.27406 131 GLU B CA 1
ATOM 3398 C C . GLU B 1 133 ? -5.14528 6.49219 57.33939 1.000 11.20353 131 GLU B C 1
ATOM 3399 O O . GLU B 1 133 ? -4.73323 5.33670 57.21196 1.000 11.25426 131 GLU B O 1
ATOM 3405 N N . ILE B 1 134 ? -4.66461 7.50274 56.60906 1.000 10.11174 132 ILE B N 1
ATOM 3406 C CA . ILE B 1 134 ? -3.51268 7.26290 55.75109 1.000 10.11230 132 ILE B CA 1
ATOM 3407 C C . ILE B 1 134 ? -2.32411 6.81806 56.58967 1.000 10.13697 132 ILE B C 1
ATOM 3408 O O . ILE B 1 134 ? -1.63806 5.84760 56.24819 1.000 10.29760 132 ILE B O 1
ATOM 3413 N N . ALA B 1 135 ? -2.07968 7.49348 57.71169 1.000 10.41274 133 ALA B N 1
ATOM 3414 C CA . ALA B 1 135 ? -0.92544 7.12762 58.53814 1.000 12.04276 133 ALA B CA 1
ATOM 3415 C C . ALA B 1 135 ? -1.02874 5.68954 59.04167 1.000 12.67519 133 ALA B C 1
ATOM 3416 O O . ALA B 1 135 ? -0.04737 4.93519 59.01880 1.000 13.40366 133 ALA B O 1
ATOM 3418 N N . ARG B 1 136 ? -2.21547 5.27795 59.48817 1.000 12.99267 134 ARG B N 1
ATOM 3419 C CA . ARG B 1 136 ? -2.39217 3.89906 59.94210 1.000 14.69181 134 ARG B CA 1
ATOM 3420 C C . ARG B 1 136 ? -2.17710 2.91215 58.79530 1.000 12.98886 134 ARG B C 1
ATOM 3421 O O . ARG B 1 136 ? -1.50507 1.87702 58.94916 1.000 13.74406 134 ARG B O 1
ATOM 3429 N N . TRP B 1 137 ? -2.73826 3.23123 57.62937 1.000 11.93810 135 TRP B N 1
ATOM 3430 C CA . TRP B 1 137 ? -2.62391 2.34783 56.47766 1.000 11.14705 135 TRP B CA 1
ATOM 3431 C C . TRP B 1 137 ? -1.17247 2.21216 56.02412 1.000 10.81087 135 TRP B C 1
ATOM 3432 O O . TRP B 1 137 ? -0.72708 1.10896 55.67317 1.000 11.04953 135 TRP B O 1
ATOM 3443 N N . LEU B 1 138 ? -0.40278 3.30379 56.05686 1.000 10.70350 136 LEU B N 1
ATOM 3444 C CA . LEU B 1 138 ? 1.00671 3.23060 55.64464 1.000 11.08490 136 LEU B CA 1
ATOM 3445 C C . LEU B 1 138 ? 1.77154 2.20821 56.46611 1.000 12.75000 136 LEU B C 1
ATOM 3446 O O . LEU B 1 138 ? 2.70078 1.55297 55.96497 1.000 12.82127 136 LEU B O 1
ATOM 3451 N N . SER B 1 139 ? 1.42609 2.09713 57.74527 1.000 14.57747 137 SER B N 1
ATOM 3452 C CA . SER B 1 139 ? 2.11386 1.17059 58.62905 1.000 16.91041 137 SER B CA 1
ATOM 3453 C C . SER B 1 139 ? 1.86521 -0.29589 58.26521 1.000 17.05618 137 SER B C 1
ATOM 3454 O O . SER B 1 139 ? 2.55524 -1.16726 58.80343 1.000 18.36152 137 SER B O 1
ATOM 3457 N N . THR B 1 140 ? 0.92908 -0.58587 57.35392 1.000 17.06773 138 THR B N 1
ATOM 3458 C CA . THR B 1 140 ? 0.60836 -1.93838 56.89858 1.000 17.59847 138 THR B CA 1
ATOM 3459 C C . THR B 1 140 ? 1.22336 -2.30948 55.54787 1.000 17.03722 138 THR B C 1
ATOM 3460 O O . THR B 1 140 ? 1.02698 -3.44698 55.09949 1.000 18.51884 138 THR B O 1
ATOM 3464 N N . LEU B 1 141 ? 1.95555 -1.40782 54.89437 1.000 15.57333 139 LEU B N 1
ATOM 3465 C CA . LEU B 1 141 ? 2.38964 -1.61249 53.51241 1.000 15.39334 139 LEU B CA 1
ATOM 3466 C C . LEU B 1 141 ? 3.75742 -2.28581 53.37631 1.000 16.84312 139 LEU B C 1
ATOM 3467 O O . LEU B 1 141 ? 4.25823 -2.43563 52.24569 1.000 17.10812 139 LEU B O 1
ATOM 3472 N N . GLU B 1 142 ? 4.39919 -2.66315 54.48541 1.000 17.34001 140 GLU B N 1
ATOM 3473 C CA . GLU B 1 142 ? 5.70528 -3.33106 54.47043 1.000 18.60405 140 GLU B CA 1
ATOM 3474 C C . GLU B 1 142 ? 6.78702 -2.43698 53.87260 1.000 17.25674 140 GLU B C 1
ATOM 3475 O O . GLU B 1 142 ? 7.70101 -2.87600 53.16710 1.000 17.25530 140 GLU B O 1
ATOM 3481 N N . ILE B 1 143 ? 6.68524 -1.15347 54.18269 1.000 16.23112 141 ILE B N 1
ATOM 3482 C CA . ILE B 1 143 ? 7.66118 -0.16473 53.75991 1.000 15.27386 141 ILE B CA 1
ATOM 3483 C C . ILE B 1 143 ? 8.43588 0.40667 54.93134 1.000 16.14976 141 ILE B C 1
ATOM 3484 O O . ILE B 1 143 ? 9.15315 1.39340 54.76388 1.000 17.62892 141 ILE B O 1
ATOM 3489 N N . GLY B 1 144 ? 8.30297 -0.16614 56.11388 1.000 17.74558 142 GLY B N 1
ATOM 3490 C CA . GLY B 1 144 ? 8.92748 0.46931 57.24643 1.000 19.69333 142 GLY B CA 1
ATOM 3491 C C . GLY B 1 144 ? 8.20049 1.74852 57.63648 1.000 20.33423 142 GLY B C 1
ATOM 3492 O O . GLY B 1 144 ? 7.07048 2.03776 57.21121 1.000 18.67993 142 GLY B O 1
ATOM 3493 N N . GLY B 1 145 ? 8.89414 2.53307 58.45778 1.000 23.58125 143 GLY B N 1
ATOM 3494 C CA . GLY B 1 145 ? 8.34013 3.75213 59.01000 1.000 27.07167 143 GLY B CA 1
ATOM 3495 C C . GLY B 1 145 ? 7.59102 3.48748 60.30056 1.000 29.82318 143 GLY B C 1
ATOM 3496 O O . GLY B 1 145 ? 6.38658 3.71989 60.38670 1.000 31.02125 143 GLY B O 1
ATOM 3497 N N . ILE B 1 159 ? -9.32845 23.35436 61.93207 1.000 17.14581 157 ILE B N 1
ATOM 3498 C CA . ILE B 1 159 ? -8.70268 23.12213 60.65036 1.000 13.79734 157 ILE B CA 1
ATOM 3499 C C . ILE B 1 159 ? -7.77574 24.28198 60.31664 1.000 12.91046 157 ILE B C 1
ATOM 3500 O O . ILE B 1 159 ? -8.19244 25.43040 60.19861 1.000 13.89196 157 ILE B O 1
ATOM 3505 N N . GLY B 1 160 ? -6.50084 23.96063 60.18655 1.000 12.36023 158 GLY B N 1
ATOM 3506 C CA . GLY B 1 160 ? -5.49753 24.99931 60.02702 1.000 11.62510 158 GLY B CA 1
ATOM 3507 C C . GLY B 1 160 ? -5.58692 25.69274 58.67748 1.000 10.89592 158 GLY B C 1
ATOM 3508 O O . GLY B 1 160 ? -5.83909 25.07225 57.63773 1.000 10.87590 158 GLY B O 1
ATOM 3509 N N . THR B 1 161 ? -5.35657 27.01283 58.69551 1.000 10.53786 159 THR B N 1
ATOM 3510 C CA . THR B 1 161 ? -5.34201 27.78904 57.46937 1.000 10.82980 159 THR B CA 1
ATOM 3511 C C . THR B 1 161 ? -3.93930 28.07956 56.95751 1.000 10.83830 159 THR B C 1
ATOM 3512 O O . THR B 1 161 ? -3.78779 28.53644 55.81239 1.000 10.27657 159 THR B O 1
ATOM 3516 N N . GLY B 1 162 ? -2.91857 27.86466 57.78182 1.000 11.26308 160 GLY B N 1
ATOM 3517 C CA . GLY B 1 162 ? -1.56441 28.18211 57.38088 1.000 11.65594 160 GLY B CA 1
ATOM 3518 C C . GLY B 1 162 ? -0.93904 27.09976 56.51103 1.000 10.82235 160 GLY B C 1
ATOM 3519 O O . GLY B 1 162 ? -1.44368 25.97994 56.37724 1.000 11.68271 160 GLY B O 1
ATOM 3520 N N . PHE B 1 163 ? 0.17472 27.45984 55.88698 1.000 10.87215 161 PHE B N 1
ATOM 3521 C CA . PHE B 1 163 ? 0.94064 26.57411 55.01487 1.000 10.12582 161 PHE B CA 1
ATOM 3522 C C . PHE B 1 163 ? 2.38817 26.61441 55.49968 1.000 10.33736 161 PHE B C 1
ATOM 3523 O O . PHE B 1 163 ? 3.26532 27.25153 54.87897 1.000 11.25640 161 PHE B O 1
ATOM 3531 N N . PRO B 1 164 ? 2.69368 25.91163 56.61543 1.000 11.12681 162 PRO B N 1
ATOM 3532 C CA . PRO B 1 164 ? 3.97946 26.08755 57.29685 1.000 11.82767 162 PRO B CA 1
ATOM 3533 C C . PRO B 1 164 ? 5.06707 25.19762 56.71079 1.000 11.47667 162 PRO B C 1
ATOM 3534 O O . PRO B 1 164 ? 5.70332 24.38963 57.42397 1.000 12.73772 162 PRO B O 1
ATOM 3538 N N . PHE B 1 165 ? 5.26715 25.28848 55.39235 1.000 10.52768 163 PHE B N 1
ATOM 3539 C CA . PHE B 1 165 ? 6.20840 24.41814 54.72620 1.000 10.60842 163 PHE B CA 1
ATOM 3540 C C . PHE B 1 165 ? 7.24576 25.22684 53.98684 1.000 11.06258 163 PHE B C 1
ATOM 3541 O O . PHE B 1 165 ? 6.92632 26.16949 53.26473 1.000 12.86447 163 PHE B O 1
ATOM 3549 N N . ASP B 1 166 ? 8.48640 24.78829 54.11851 1.000 10.37649 164 ASP B N 1
ATOM 3550 C CA . ASP B 1 166 ? 9.58489 25.39193 53.37973 1.000 10.25484 164 ASP B CA 1
ATOM 3551 C C . ASP B 1 166 ? 9.38955 25.16157 51.88432 1.000 9.26551 164 ASP B C 1
ATOM 3552 O O . ASP B 1 166 ? 9.13912 24.02351 51.47260 1.000 9.68091 164 ASP B O 1
ATOM 3557 N N . PRO B 1 167 ? 9.48560 26.19694 51.04747 1.000 9.26238 165 PRO B N 1
ATOM 3558 C CA . PRO B 1 167 ? 9.29596 26.00478 49.60315 1.000 9.06063 165 PRO B CA 1
ATOM 3559 C C . PRO B 1 167 ? 10.49980 25.34574 48.97294 1.000 8.62705 165 PRO B C 1
ATOM 3560 O O . PRO B 1 167 ? 11.65226 25.67581 49.27574 1.000 9.96924 165 PRO B O 1
ATOM 3564 N N . HIS B 1 168 ? 10.22729 24.47458 48.01356 1.000 7.71660 166 HIS B N 1
ATOM 3565 C CA . HIS B 1 168 ? 11.26759 23.91936 47.15349 1.000 7.85081 166 HIS B CA 1
ATOM 3566 C C . HIS B 1 168 ? 10.84881 24.05890 45.70826 1.000 7.96951 166 HIS B C 1
ATOM 3567 O O . HIS B 1 168 ? 9.65060 24.03731 45.38731 1.000 8.26116 166 HIS B O 1
ATOM 3574 N N . TYR B 1 169 ? 11.83967 24.22038 44.84417 1.000 8.41568 167 TYR B N 1
ATOM 3575 C CA . TYR B 1 169 ? 11.61928 24.26502 43.41392 1.000 8.91958 167 TYR B CA 1
ATOM 3576 C C . TYR B 1 169 ? 12.63155 23.36668 42.75490 1.000 9.27656 167 TYR B C 1
ATOM 3577 O O . TYR B 1 169 ? 13.82588 23.44486 43.07016 1.000 9.93043 167 TYR B O 1
ATOM 3586 N N . VAL B 1 170 ? 12.16963 22.56147 41.80700 1.000 9.13471 168 VAL B N 1
ATOM 3587 C CA . VAL B 1 170 ? 13.04000 21.72319 41.01003 1.000 10.08444 168 VAL B CA 1
ATOM 3588 C C . VAL B 1 170 ? 12.77708 22.04570 39.54830 1.000 9.40727 168 VAL B C 1
ATOM 3589 O O . VAL B 1 170 ? 11.63317 22.26063 39.13245 1.000 8.62219 168 VAL B O 1
ATOM 3593 N N . GLU B 1 171 ? 13.83897 22.14213 38.78285 1.000 11.70680 169 GLU B N 1
ATOM 3594 C CA . GLU B 1 171 ? 13.70909 22.37862 37.35990 1.000 13.44970 169 GLU B CA 1
ATOM 3595 C C . GLU B 1 171 ? 13.28168 21.08771 36.68355 1.000 11.25933 169 GLU B C 1
ATOM 3596 O O . GLU B 1 171 ? 13.87327 20.01678 36.89728 1.000 13.22201 169 GLU B O 1
ATOM 3602 N N . VAL B 1 172 ? 12.22745 21.19360 35.88131 1.000 9.27267 170 VAL B N 1
ATOM 3603 C CA . VAL B 1 172 ? 11.58357 20.07152 35.22733 1.000 8.65428 170 VAL B CA 1
ATOM 3604 C C . VAL B 1 172 ? 11.34981 20.50765 33.78685 1.000 8.73501 170 VAL B C 1
ATOM 3605 O O . VAL B 1 172 ? 10.54003 21.41184 33.53806 1.000 9.03825 170 VAL B O 1
ATOM 3609 N N . LEU B 1 173 ? 12.05508 19.88758 32.83141 1.000 9.11207 171 LEU B N 1
ATOM 3610 C CA . LEU B 1 173 ? 11.86289 20.22884 31.42096 1.000 9.76732 171 LEU B CA 1
ATOM 3611 C C . LEU B 1 173 ? 12.00477 21.73749 31.19628 1.000 10.91720 171 LEU B C 1
ATOM 3612 O O . LEU B 1 173 ? 11.28672 22.33413 30.40244 1.000 12.54816 171 LEU B O 1
ATOM 3617 N N . GLY B 1 174 ? 12.93738 22.36458 31.91451 1.000 11.64852 172 GLY B N 1
ATOM 3618 C CA . GLY B 1 174 ? 13.17553 23.78488 31.74050 1.000 13.53540 172 GLY B CA 1
ATOM 3619 C C . GLY B 1 174 ? 12.22342 24.70988 32.47836 1.000 14.14282 172 GLY B C 1
ATOM 3620 O O . GLY B 1 174 ? 12.34151 25.93234 32.34136 1.000 16.40426 172 GLY B O 1
ATOM 3621 N N . GLU B 1 175 ? 11.28624 24.17365 33.25089 1.000 11.46499 173 GLU B N 1
ATOM 3622 C CA . GLU B 1 175 ? 10.34329 24.95901 34.03600 1.000 10.68396 173 GLU B CA 1
ATOM 3623 C C . GLU B 1 175 ? 10.46046 24.60102 35.51613 1.000 11.50936 173 GLU B C 1
ATOM 3624 O O . GLU B 1 175 ? 10.53455 23.42530 35.88512 1.000 13.86625 173 GLU B O 1
ATOM 3630 N N . ARG B 1 176 ? 10.28999 25.56393 36.38746 1.000 10.05153 174 ARG B N 1
ATOM 3631 C CA . ARG B 1 176 ? 10.36378 25.23205 37.80342 1.000 10.94759 174 ARG B CA 1
ATOM 3632 C C . ARG B 1 176 ? 9.02650 24.74906 38.32411 1.000 8.91648 174 ARG B C 1
ATOM 3633 O O . ARG B 1 176 ? 8.00627 25.38701 38.08169 1.000 10.26131 174 ARG B O 1
ATOM 3641 N N . MET B 1 177 ? 9.04919 23.63705 39.05574 1.000 8.24944 175 MET B N 1
ATOM 3642 C CA . MET B 1 177 ? 7.92006 23.14490 39.81675 1.000 7.72744 175 MET B CA 1
ATOM 3643 C C . MET B 1 177 ? 8.13172 23.31803 41.29557 1.000 7.25134 175 MET B C 1
ATOM 3644 O O . MET B 1 177 ? 9.16812 22.91375 41.81835 1.000 7.93909 175 MET B O 1
ATOM 3649 N N . HIS B 1 178 ? 7.14691 23.90470 41.96847 1.000 6.59726 176 HIS B N 1
ATOM 3650 C CA . HIS B 1 178 ? 7.19255 24.05337 43.41354 1.000 6.79650 176 HIS B CA 1
ATOM 3651 C C . HIS B 1 178 ? 6.67332 22.78838 44.07589 1.000 6.69742 176 HIS B C 1
ATOM 3652 O O . HIS B 1 178 ? 5.75934 22.12608 43.56613 1.000 6.79744 176 HIS B O 1
ATOM 3659 N N . TYR B 1 179 ? 7.22825 22.45944 45.23435 1.000 7.12822 177 TYR B N 1
ATOM 3660 C CA . TYR B 1 179 ? 6.77207 21.29814 45.98413 1.000 7.03808 177 TYR B CA 1
ATOM 3661 C C . TYR B 1 179 ? 7.13321 21.43595 47.44996 1.000 7.23606 177 TYR B C 1
ATOM 3662 O O . TYR B 1 179 ? 8.10929 22.09859 47.81646 1.000 8.73735 177 TYR B O 1
ATOM 3671 N N . VAL B 1 180 ? 6.33386 20.76729 48.28005 1.000 7.57244 178 VAL B N 1
ATOM 3672 C CA . VAL B 1 180 ? 6.60433 20.47907 49.68399 1.000 8.26938 178 VAL B CA 1
ATOM 3673 C C . VAL B 1 180 ? 7.43345 19.21364 49.74935 1.000 7.11248 178 VAL B C 1
ATOM 3674 O O . VAL B 1 180 ? 7.14672 18.25453 49.01986 1.000 7.28493 178 VAL B O 1
ATOM 3678 N N . ASP B 1 181 ? 8.40111 19.17245 50.67253 1.000 7.42711 179 ASP B N 1
ATOM 3679 C CA . ASP B 1 181 ? 9.18396 17.94952 50.90561 1.000 7.97531 179 ASP B CA 1
ATOM 3680 C C . ASP B 1 181 ? 9.56775 17.95145 52.38126 1.000 8.42559 179 ASP B C 1
ATOM 3681 O O . ASP B 1 181 ? 10.48371 18.67314 52.78944 1.000 9.39917 179 ASP B O 1
ATOM 3686 N N . VAL B 1 182 ? 8.84487 17.16036 53.18091 1.000 8.21811 180 VAL B N 1
ATOM 3687 C CA . VAL B 1 182 ? 9.08078 17.02843 54.61304 1.000 8.56289 180 VAL B CA 1
ATOM 3688 C C . VAL B 1 182 ? 9.09612 15.55178 54.98911 1.000 8.61898 180 VAL B C 1
ATOM 3689 O O . VAL B 1 182 ? 8.68027 14.69019 54.21818 1.000 8.93529 180 VAL B O 1
ATOM 3693 N N . GLY B 1 183 ? 9.58481 15.26459 56.19034 1.000 9.20975 181 GLY B N 1
ATOM 3694 C CA . GLY B 1 183 ? 9.61422 13.90070 56.67098 1.000 10.22403 181 GLY B CA 1
ATOM 3695 C C . GLY B 1 183 ? 10.90475 13.18180 56.31019 1.000 10.30361 181 GLY B C 1
ATOM 3696 O O . GLY B 1 183 ? 11.76654 13.71354 55.60391 1.000 10.43657 181 GLY B O 1
ATOM 3697 N N . PRO B 1 184 ? 11.06361 11.95204 56.79953 1.000 10.48953 182 PRO B N 1
ATOM 3698 C CA . PRO B 1 184 ? 12.35407 11.24787 56.66366 1.000 11.00148 182 PRO B CA 1
ATOM 3699 C C . PRO B 1 184 ? 12.60018 10.83504 55.22435 1.000 10.01258 182 PRO B C 1
ATOM 3700 O O . PRO B 1 184 ? 11.67329 10.57898 54.46500 1.000 11.91722 182 PRO B O 1
ATOM 3704 N N . ARG B 1 185 ? 13.87428 10.71868 54.86192 1.000 10.05807 183 ARG B N 1
ATOM 3705 C CA . ARG B 1 185 ? 14.28205 10.51206 53.47265 1.000 10.89690 183 ARG B CA 1
ATOM 3706 C C . ARG B 1 185 ? 14.96706 9.16656 53.27018 1.000 11.77061 183 ARG B C 1
ATOM 3707 O O . ARG B 1 185 ? 15.64258 8.96003 52.25018 1.000 13.84988 183 ARG B O 1
ATOM 3715 N N . ASP B 1 186 ? 14.79268 8.22999 54.20855 1.000 12.05429 184 ASP B N 1
ATOM 3716 C CA . ASP B 1 186 ? 15.44213 6.93241 54.12179 1.000 12.91737 184 ASP B CA 1
ATOM 3717 C C . ASP B 1 186 ? 14.45609 5.80680 53.83657 1.000 13.08536 184 ASP B C 1
ATOM 3718 O O . ASP B 1 186 ? 14.83300 4.63885 53.95013 1.000 14.84474 184 ASP B O 1
ATOM 3723 N N . GLY B 1 187 ? 13.23384 6.11314 53.43017 1.000 11.53030 185 GLY B N 1
ATOM 3724 C CA . GLY B 1 187 ? 12.22241 5.10343 53.22274 1.000 10.85803 185 GLY B CA 1
ATOM 3725 C C . GLY B 1 187 ? 11.55094 5.26097 51.87484 1.000 10.11464 185 GLY B C 1
ATOM 3726 O O . GLY B 1 187 ? 12.12681 5.77285 50.90623 1.000 10.92353 185 GLY B O 1
ATOM 3727 N N . THR B 1 188 ? 10.31047 4.77892 51.82329 1.000 9.46512 186 THR B N 1
ATOM 3728 C CA . THR B 1 188 ? 9.48961 4.91428 50.63245 1.000 9.24623 186 THR B CA 1
ATOM 3729 C C . THR B 1 188 ? 8.67793 6.19354 50.73050 1.000 9.08637 186 THR B C 1
ATOM 3730 O O . THR B 1 188 ? 7.92150 6.36105 51.69177 1.000 9.62744 186 THR B O 1
ATOM 3734 N N . PRO B 1 189 ? 8.83934 7.12684 49.80593 1.000 8.01701 187 PRO B N 1
ATOM 3735 C CA . PRO B 1 189 ? 8.14000 8.41295 49.92387 1.000 8.73045 187 PRO B CA 1
ATOM 3736 C C . PRO B 1 189 ? 6.67000 8.30973 49.55556 1.000 7.73156 187 PRO B C 1
ATOM 3737 O O . PRO B 1 189 ? 6.25359 7.44972 48.76641 1.000 8.00307 187 PRO B O 1
ATOM 3741 N N . VAL B 1 190 ? 5.90439 9.23431 50.12673 1.000 7.43478 188 VAL B N 1
ATOM 3742 C CA . VAL B 1 190 ? 4.48644 9.39161 49.83181 1.000 7.57111 188 VAL B CA 1
ATOM 3743 C C . VAL B 1 190 ? 4.33583 10.64262 48.97218 1.000 6.75162 188 VAL B C 1
ATOM 3744 O O . VAL B 1 190 ? 4.68110 11.75914 49.40489 1.000 7.74106 188 VAL B O 1
ATOM 3748 N N . LEU B 1 191 ? 3.81862 10.44713 47.75355 1.000 6.71942 189 LEU B N 1
ATOM 3749 C CA . LEU B 1 191 ? 3.65194 11.50595 46.76768 1.000 6.36696 189 LEU B CA 1
ATOM 3750 C C . LEU B 1 191 ? 2.17745 11.90376 46.71477 1.000 5.90671 189 LEU B C 1
ATOM 3751 O O . LEU B 1 191 ? 1.31467 11.07118 46.41024 1.000 6.69778 189 LEU B O 1
ATOM 3756 N N . PHE B 1 192 ? 1.89491 13.16111 47.04987 1.000 6.12346 190 PHE B N 1
ATOM 3757 C CA . PHE B 1 192 ? 0.54685 13.71514 47.14849 1.000 5.98128 190 PHE B CA 1
ATOM 3758 C C . PHE B 1 192 ? 0.26917 14.55578 45.90407 1.000 5.84679 190 PHE B C 1
ATOM 3759 O O . PHE B 1 192 ? 0.99983 15.52962 45.64226 1.000 6.35618 190 PHE B O 1
ATOM 3767 N N . LEU B 1 193 ? -0.79051 14.22176 45.14907 1.000 5.48931 191 LEU B N 1
ATOM 3768 C CA . LEU B 1 193 ? -1.09898 14.89159 43.87915 1.000 5.69094 191 LEU B CA 1
ATOM 3769 C C . LEU B 1 193 ? -2.47712 15.54404 43.95040 1.000 5.55879 191 LEU B C 1
ATOM 3770 O O . LEU B 1 193 ? -3.49928 14.85346 44.05536 1.000 6.01452 191 LEU B O 1
ATOM 3775 N N . HIS B 1 194 ? -2.50315 16.88300 43.89377 1.000 5.70454 192 HIS B N 1
ATOM 3776 C CA . HIS B 1 194 ? -3.71396 17.69083 43.86266 1.000 5.75919 192 HIS B CA 1
ATOM 3777 C C . HIS B 1 194 ? -4.28915 17.73863 42.45043 1.000 5.50313 192 HIS B C 1
ATOM 3778 O O . HIS B 1 194 ? -3.65177 17.35380 41.45988 1.000 6.23277 192 HIS B O 1
ATOM 3785 N N . GLY B 1 195 ? -5.49894 18.30785 42.36581 1.000 5.92181 193 GLY B N 1
ATOM 3786 C CA . GLY B 1 195 ? -6.20179 18.50387 41.11391 1.000 6.32683 193 GLY B CA 1
ATOM 3787 C C . GLY B 1 195 ? -6.67464 19.94555 40.91868 1.000 5.87403 193 GLY B C 1
ATOM 3788 O O . GLY B 1 195 ? -6.01223 20.89636 41.31168 1.000 6.34590 193 GLY B O 1
ATOM 3789 N N . ASN B 1 196 ? -7.84006 20.09736 40.28486 1.000 5.81452 194 ASN B N 1
ATOM 3790 C CA . ASN B 1 196 ? -8.33038 21.40661 39.85576 1.000 6.08126 194 ASN B CA 1
ATOM 3791 C C . ASN B 1 196 ? -9.36337 21.90911 40.84234 1.000 6.72802 194 ASN B C 1
ATOM 3792 O O . ASN B 1 196 ? -10.31419 21.15791 41.14343 1.000 7.73396 194 ASN B O 1
ATOM 3797 N N . PRO B 1 197 ? -9.29023 23.14807 41.37185 1.000 6.61953 195 PRO B N 1
ATOM 3798 C CA . PRO B 1 197 ? -8.35162 24.24208 41.06176 1.000 6.72383 195 PRO B CA 1
ATOM 3799 C C . PRO B 1 197 ? -7.41085 24.47670 42.23717 1.000 6.03386 195 PRO B C 1
ATOM 3800 O O . PRO B 1 197 ? -7.18353 25.62311 42.63939 1.000 7.45649 195 PRO B O 1
ATOM 3804 N N . THR B 1 198 ? -6.86825 23.39548 42.79601 1.000 6.00237 196 THR B N 1
ATOM 3805 C CA . THR B 1 198 ? -6.13452 23.48412 44.04389 1.000 6.25561 196 THR B CA 1
ATOM 3806 C C . THR B 1 198 ? -4.63328 23.51851 43.79858 1.000 6.09453 196 THR B C 1
ATOM 3807 O O . THR B 1 198 ? -4.17328 23.84422 42.69363 1.000 6.30556 196 THR B O 1
ATOM 3811 N N . SER B 1 199 ? -3.86920 23.26807 44.85883 1.000 6.59693 197 SER B N 1
ATOM 3812 C CA . SER B 1 199 ? -2.41981 23.18169 44.82568 1.000 6.39211 197 SER B CA 1
ATOM 3813 C C . SER B 1 199 ? -2.04278 22.27491 45.98382 1.000 6.37087 197 SER B C 1
ATOM 3814 O O . SER B 1 199 ? -2.91310 21.70768 46.65432 1.000 6.38776 197 SER B O 1
ATOM 3817 N N . SER B 1 200 ? -0.74156 22.18626 46.27928 1.000 6.40070 198 SER B N 1
ATOM 3818 C CA . SER B 1 200 ? -0.30447 21.46165 47.47426 1.000 6.91180 198 SER B CA 1
ATOM 3819 C C . SER B 1 200 ? -0.96099 21.98814 48.75461 1.000 6.19312 198 SER B C 1
ATOM 3820 O O . SER B 1 200 ? -0.98325 21.26535 49.75957 1.000 6.86821 198 SER B O 1
ATOM 3823 N N . TYR B 1 201 ? -1.49722 23.21795 48.74265 1.000 6.24248 199 TYR B N 1
ATOM 3824 C CA . TYR B 1 201 ? -2.23726 23.75351 49.87607 1.000 6.32788 199 TYR B CA 1
ATOM 3825 C C . TYR B 1 201 ? -3.34549 22.79535 50.33412 1.000 6.21536 199 TYR B C 1
ATOM 3826 O O . TYR B 1 201 ? -3.65045 22.73303 51.53684 1.000 6.65110 199 TYR B O 1
ATOM 3835 N N . VAL B 1 202 ? -3.96756 22.05383 49.39406 1.000 6.28022 200 VAL B N 1
ATOM 3836 C CA . VAL B 1 202 ? -5.06287 21.15842 49.76493 1.000 6.45835 200 VAL B CA 1
ATOM 3837 C C . VAL B 1 202 ? -4.61951 20.02562 50.68295 1.000 6.46098 200 VAL B C 1
ATOM 3838 O O . VAL B 1 202 ? -5.45710 19.40931 51.35576 1.000 6.81961 200 VAL B O 1
ATOM 3842 N N . TRP B 1 203 ? -3.31530 19.73932 50.72822 1.000 6.60802 201 TRP B N 1
ATOM 3843 C CA . TRP B 1 203 ? -2.77086 18.67038 51.54684 1.000 7.11826 201 TRP B CA 1
ATOM 3844 C C . TRP B 1 203 ? -2.23923 19.15886 52.89127 1.000 6.78973 201 TRP B C 1
ATOM 3845 O O . TRP B 1 203 ? -1.71275 18.34769 53.67077 1.000 7.74700 201 TRP B O 1
ATOM 3856 N N . ARG B 1 204 ? -2.34775 20.46339 53.17941 1.000 6.80870 202 ARG B N 1
ATOM 3857 C CA . ARG B 1 204 ? -1.61832 21.05001 54.31154 1.000 7.50924 202 ARG B CA 1
ATOM 3858 C C . ARG B 1 204 ? -1.96176 20.41525 55.64958 1.000 7.74642 202 ARG B C 1
ATOM 3859 O O . ARG B 1 204 ? -1.12614 20.42426 56.55411 1.000 8.92401 202 ARG B O 1
ATOM 3867 N N . ASN B 1 205 ? -3.20630 19.95876 55.82838 1.000 8.10604 203 ASN B N 1
ATOM 3868 C CA . ASN B 1 205 ? -3.64352 19.38986 57.09412 1.000 8.66653 203 ASN B CA 1
ATOM 3869 C C . ASN B 1 205 ? -3.63915 17.87174 57.07494 1.000 8.44301 203 ASN B C 1
ATOM 3870 O O . ASN B 1 205 ? -3.94972 17.24837 58.09404 1.000 10.26082 203 ASN B O 1
ATOM 3875 N N . ILE B 1 206 ? -3.25302 17.27797 55.94676 1.000 8.73973 204 ILE B N 1
ATOM 3876 C CA . ILE B 1 206 ? -3.07357 15.83467 55.82136 1.000 8.53649 204 ILE B CA 1
ATOM 3877 C C . ILE B 1 206 ? -1.62250 15.45647 56.10296 1.000 8.11470 204 ILE B C 1
ATOM 3878 O O . ILE B 1 206 ? -1.33541 14.53694 56.87573 1.000 9.01451 204 ILE B O 1
ATOM 3883 N N . ILE B 1 207 ? -0.70564 16.18211 55.48075 1.000 8.31846 205 ILE B N 1
ATOM 3884 C CA . ILE B 1 207 ? 0.73669 15.97150 55.60651 1.000 8.08608 205 ILE B CA 1
ATOM 3885 C C . ILE B 1 207 ? 1.20291 15.81074 57.05668 1.000 8.67412 205 ILE B C 1
ATOM 3886 O O . ILE B 1 207 ? 1.98293 14.89109 57.34027 1.000 9.14167 205 ILE B O 1
ATOM 3891 N N . PRO B 1 208 ? 0.74611 16.62373 58.01392 1.000 9.29683 206 PRO B N 1
ATOM 3892 C CA . PRO B 1 208 ? 1.28949 16.49189 59.38011 1.000 10.19612 206 PRO B CA 1
ATOM 3893 C C . PRO B 1 208 ? 0.99046 15.16523 60.04994 1.000 10.94569 206 PRO B C 1
ATOM 3894 O O . PRO B 1 208 ? 1.69101 14.80838 61.00923 1.000 11.69974 206 PRO B O 1
ATOM 3898 N N . HIS B 1 209 ? -0.02435 14.42456 59.59202 1.000 10.39995 207 HIS B N 1
ATOM 3899 C CA . HIS B 1 209 ? -0.29305 13.08995 60.12040 1.000 10.74819 207 HIS B CA 1
ATOM 3900 C C . HIS B 1 209 ? 0.69761 12.07145 59.60732 1.000 10.80334 207 HIS B C 1
ATOM 3901 O O . HIS B 1 209 ? 0.90007 11.03798 60.26243 1.000 11.90632 207 HIS B O 1
ATOM 3908 N N . VAL B 1 210 ? 1.31288 12.33803 58.45546 1.000 10.02116 208 VAL B N 1
ATOM 3909 C CA . VAL B 1 210 ? 2.15320 11.36787 57.75616 1.000 9.54684 208 VAL B CA 1
ATOM 3910 C C . VAL B 1 210 ? 3.64409 11.63933 57.96133 1.000 9.36392 208 VAL B C 1
ATOM 3911 O O . VAL B 1 210 ? 4.43285 10.70939 58.16463 1.000 10.11976 208 VAL B O 1
ATOM 3915 N N . ALA B 1 211 ? 4.02812 12.91694 57.92705 1.000 9.44663 209 ALA B N 1
ATOM 3916 C CA . ALA B 1 211 ? 5.42177 13.33334 58.01367 1.000 10.04529 209 ALA B CA 1
ATOM 3917 C C . ALA B 1 211 ? 6.18883 12.75145 59.19506 1.000 10.26086 209 ALA B C 1
ATOM 3918 O O . ALA B 1 211 ? 7.40134 12.59367 59.06490 1.000 10.65961 209 ALA B O 1
ATOM 3920 N N . PRO B 1 212 ? 5.58811 12.47962 60.36303 1.000 11.29497 210 PRO B N 1
ATOM 3921 C CA . PRO B 1 212 ? 6.38934 11.88386 61.44794 1.000 13.06007 210 PRO B CA 1
ATOM 3922 C C . PRO B 1 212 ? 7.03374 10.56877 61.07065 1.000 12.94247 210 PRO B C 1
ATOM 3923 O O . PRO B 1 212 ? 8.07831 10.22631 61.63590 1.000 14.60850 210 PRO B O 1
ATOM 3927 N N . THR B 1 213 ? 6.42596 9.80539 60.16611 1.000 11.96574 211 THR B N 1
ATOM 3928 C CA . THR B 1 213 ? 6.89222 8.46664 59.84230 1.000 11.79378 211 THR B CA 1
ATOM 3929 C C . THR B 1 213 ? 7.33707 8.28645 58.39221 1.000 10.60064 211 THR B C 1
ATOM 3930 O O . THR B 1 213 ? 8.11100 7.35413 58.11975 1.000 10.74142 211 THR B O 1
ATOM 3934 N N . HIS B 1 214 ? 6.84317 9.09884 57.46090 1.000 9.73987 212 HIS B N 1
ATOM 3935 C CA . HIS B 1 214 ? 7.08189 8.90602 56.04254 1.000 9.87668 212 HIS B CA 1
ATOM 3936 C C . HIS B 1 214 ? 7.29469 10.24938 55.36182 1.000 9.24436 212 HIS B C 1
ATOM 3937 O O . HIS B 1 214 ? 6.67675 11.25751 55.72554 1.000 9.88697 212 HIS B O 1
ATOM 3944 N N . ARG B 1 215 ? 8.15289 10.24189 54.34638 1.000 8.70153 213 ARG B N 1
ATOM 3945 C CA . ARG B 1 215 ? 8.36696 11.43856 53.54540 1.000 8.10578 213 ARG B CA 1
ATOM 3946 C C . ARG B 1 215 ? 7.07347 11.82771 52.86121 1.000 7.44223 213 ARG B C 1
ATOM 3947 O O . ARG B 1 215 ? 6.36069 10.96738 52.32846 1.000 8.49836 213 ARG B O 1
ATOM 3955 N N . CYS B 1 216 ? 6.81797 13.13447 52.82246 1.000 7.38886 214 CYS B N 1
ATOM 3956 C CA . CYS B 1 216 ? 5.69894 13.71279 52.09893 1.000 7.63008 214 CYS B CA 1
ATOM 3957 C C . CYS B 1 216 ? 6.23634 14.65550 51.04169 1.000 7.30551 214 CYS B C 1
ATOM 3958 O O . CYS B 1 216 ? 6.87811 15.66260 51.37398 1.000 7.90306 214 CYS B O 1
ATOM 3961 N N . ILE B 1 217 ? 5.94856 14.33907 49.78237 1.000 6.74220 215 ILE B N 1
ATOM 3962 C CA . ILE B 1 217 ? 6.34219 15.17221 48.65094 1.000 6.49530 215 ILE B CA 1
ATOM 3963 C C . ILE B 1 217 ? 5.04234 15.59897 47.98200 1.000 6.16041 215 ILE B C 1
ATOM 3964 O O . ILE B 1 217 ? 4.24648 14.73765 47.56915 1.000 6.67680 215 ILE B O 1
ATOM 3969 N N . ALA B 1 218 ? 4.80046 16.90471 47.89142 1.000 6.24173 216 ALA B N 1
ATOM 3970 C CA . ALA B 1 218 ? 3.52180 17.40071 47.37323 1.000 6.23206 216 ALA B CA 1
ATOM 3971 C C . ALA B 1 218 ? 3.79319 18.50610 46.36255 1.000 5.91000 216 ALA B C 1
ATOM 3972 O O . ALA B 1 218 ? 3.99684 19.67209 46.73749 1.000 6.54324 216 ALA B O 1
ATOM 3974 N N . PRO B 1 219 ? 3.84688 18.17172 45.07087 1.000 5.81518 217 PRO B N 1
ATOM 3975 C CA . PRO B 1 219 ? 4.10800 19.17441 44.04545 1.000 6.22212 217 PRO B CA 1
ATOM 3976 C C . PRO B 1 219 ? 2.87293 19.97637 43.69844 1.000 6.02752 217 PRO B C 1
ATOM 3977 O O . PRO B 1 219 ? 1.74349 19.50372 43.80495 1.000 6.77047 217 PRO B O 1
ATOM 3981 N N . ASP B 1 220 ? 3.11514 21.16799 43.17242 1.000 5.71175 218 ASP B N 1
ATOM 3982 C CA . ASP B 1 220 ? 2.09864 21.96916 42.47293 1.000 5.65162 218 ASP B CA 1
ATOM 3983 C C . ASP B 1 220 ? 2.19784 21.61640 40.98765 1.000 5.67072 218 ASP B C 1
ATOM 3984 O O . ASP B 1 220 ? 3.28419 21.69291 40.38577 1.000 6.16803 218 ASP B O 1
ATOM 3989 N N . LEU B 1 221 ? 1.07106 21.21409 40.39802 1.000 5.58065 219 LEU B N 1
ATOM 3990 C CA . LEU B 1 221 ? 1.05171 20.89646 38.98045 1.000 6.02762 219 LEU B CA 1
ATOM 3991 C C . LEU B 1 221 ? 1.58651 22.07088 38.16481 1.000 5.76107 219 LEU B C 1
ATOM 3992 O O . LEU B 1 221 ? 1.45140 23.24553 38.55011 1.000 6.30498 219 LEU B O 1
ATOM 3997 N N . ILE B 1 222 ? 2.15050 21.75417 36.99744 1.000 6.35017 220 ILE B N 1
ATOM 3998 C CA . ILE B 1 222 ? 2.60676 22.81087 36.10216 1.000 6.57006 220 ILE B CA 1
ATOM 3999 C C . ILE B 1 222 ? 1.44069 23.77077 35.82751 1.000 6.36772 220 ILE B C 1
ATOM 4000 O O . ILE B 1 222 ? 0.29157 23.35666 35.66589 1.000 6.60967 220 ILE B O 1
ATOM 4005 N N . GLY B 1 223 ? 1.72154 25.06859 35.80649 1.000 6.68873 221 GLY B N 1
ATOM 4006 C CA . GLY B 1 223 ? 0.67528 26.05139 35.61386 1.000 7.49469 221 GLY B CA 1
ATOM 4007 C C . GLY B 1 223 ? -0.15613 26.37572 36.82789 1.000 6.61591 221 GLY B C 1
ATOM 4008 O O . GLY B 1 223 ? -1.04984 27.23955 36.72520 1.000 7.38363 221 GLY B O 1
ATOM 4009 N N . MET B 1 224 ? 0.11603 25.76617 37.97452 1.000 6.04485 222 MET B N 1
ATOM 4010 C CA . MET B 1 224 ? -0.71720 25.90520 39.14471 1.000 6.44964 222 MET B CA 1
ATOM 4011 C C . MET B 1 224 ? 0.12447 26.18910 40.37676 1.000 6.11498 222 MET B C 1
ATOM 4012 O O . MET B 1 224 ? 1.35002 26.05014 40.35990 1.000 6.85676 222 MET B O 1
ATOM 4017 N N . GLY B 1 225 ? -0.52696 26.58953 41.46300 1.000 6.35435 223 GLY B N 1
ATOM 4018 C CA . GLY B 1 225 ? 0.20653 26.83451 42.68868 1.000 6.52041 223 GLY B CA 1
ATOM 4019 C C . GLY B 1 225 ? 1.31594 27.83320 42.47753 1.000 6.42211 223 GLY B C 1
ATOM 4020 O O . GLY B 1 225 ? 1.14790 28.87508 41.82897 1.000 6.87798 223 GLY B O 1
ATOM 4021 N N . LYS B 1 226 ? 2.49321 27.49824 43.01857 1.000 6.65627 224 LYS B N 1
ATOM 4022 C CA . LYS B 1 226 ? 3.69315 28.31899 42.86578 1.000 6.97889 224 LYS B CA 1
ATOM 4023 C C . LYS B 1 226 ? 4.57250 27.82934 41.71684 1.000 6.82035 224 LYS B C 1
ATOM 4024 O O . LYS B 1 226 ? 5.66650 28.36971 41.51031 1.000 8.08462 224 LYS B O 1
ATOM 4030 N N . SER B 1 227 ? 4.13641 26.81174 40.97508 1.000 6.32825 225 SER B N 1
ATOM 4031 C CA . SER B 1 227 ? 4.91943 26.34181 39.84132 1.000 6.83981 225 SER B CA 1
ATOM 4032 C C . SER B 1 227 ? 4.91263 27.37468 38.72436 1.000 6.93903 225 SER B C 1
ATOM 4033 O O . SER B 1 227 ? 4.02998 28.23371 38.63952 1.000 7.39049 225 SER B O 1
ATOM 4036 N N . ASP B 1 228 ? 5.89853 27.26313 37.83875 1.000 7.31627 226 ASP B N 1
ATOM 4037 C CA . ASP B 1 228 ? 5.94323 28.12870 36.67607 1.000 7.52736 226 ASP B CA 1
ATOM 4038 C C . ASP B 1 228 ? 4.72567 27.90060 35.79272 1.000 7.41040 226 ASP B C 1
ATOM 4039 O O . ASP B 1 228 ? 4.05192 26.86547 35.85701 1.000 7.95277 226 ASP B O 1
ATOM 4044 N N . LYS B 1 229 ? 4.45042 28.89258 34.94721 1.000 7.87690 227 LYS B N 1
ATOM 4045 C CA . LYS B 1 229 ? 3.21149 28.95067 34.17207 1.000 9.05821 227 LYS B CA 1
ATOM 4046 C C . LYS B 1 229 ? 3.53737 29.22505 32.70649 1.000 8.87073 227 LYS B C 1
ATOM 4047 O O . LYS B 1 229 ? 3.19594 30.27304 32.14881 1.000 11.20119 227 LYS B O 1
ATOM 4053 N N . PRO B 1 230 ? 4.17794 28.26174 32.04474 1.000 8.80464 228 PRO B N 1
ATOM 4054 C CA . PRO B 1 230 ? 4.47944 28.39900 30.61477 1.000 9.94012 228 PRO B CA 1
ATOM 4055 C C . PRO B 1 230 ? 3.22503 28.50101 29.76566 1.000 9.49268 228 PRO B C 1
ATOM 4056 O O . PRO B 1 230 ? 2.11230 28.17629 30.17510 1.000 9.80325 228 PRO B O 1
ATOM 4060 N N . ASP B 1 231 ? 3.43625 28.92054 28.51402 1.000 10.78154 229 ASP B N 1
ATOM 4061 C CA . ASP B 1 231 ? 2.34166 29.06048 27.54797 1.000 11.99118 229 ASP B CA 1
ATOM 4062 C C . ASP B 1 231 ? 2.04531 27.69914 26.92160 1.000 11.87317 229 ASP B C 1
ATOM 4063 O O . ASP B 1 231 ? 2.47737 27.36708 25.81419 1.000 15.28889 229 ASP B O 1
ATOM 4068 N N . LEU B 1 232 ? 1.29089 26.89777 27.64583 1.000 9.12392 230 LEU B N 1
ATOM 4069 C CA . LEU B 1 232 ? 0.83747 25.59343 27.20002 1.000 8.48601 230 LEU B CA 1
ATOM 4070 C C . LEU B 1 232 ? -0.68422 25.62205 27.06497 1.000 8.17218 230 LEU B C 1
ATOM 4071 O O . LEU B 1 232 ? -1.36404 26.49774 27.59698 1.000 8.97510 230 LEU B O 1
ATOM 4076 N N . GLY B 1 233 ? -1.23229 24.60131 26.39816 1.000 8.15800 231 GLY B N 1
ATOM 4077 C CA . GLY B 1 233 ? -2.66942 24.43867 26.42041 1.000 8.49809 231 GLY B CA 1
ATOM 4078 C C . GLY B 1 233 ? -3.18097 23.85200 27.72675 1.000 7.33703 231 GLY B C 1
ATOM 4079 O O . GLY B 1 233 ? -4.38151 23.94493 28.00801 1.000 7.98341 231 GLY B O 1
ATOM 4080 N N . TYR B 1 234 ? -2.29941 23.24371 28.52335 1.000 6.95938 232 TYR B N 1
ATOM 4081 C CA . TYR B 1 234 ? -2.67727 22.62410 29.79371 1.000 6.69498 232 TYR B CA 1
ATOM 4082 C C . TYR B 1 234 ? -3.66844 21.48555 29.59745 1.000 6.31380 232 TYR B C 1
ATOM 4083 O O . TYR B 1 234 ? -4.51844 21.21522 30.44331 1.000 6.47854 232 TYR B O 1
ATOM 4092 N N . PHE B 1 235 ? -3.49791 20.76711 28.49155 1.000 6.56236 233 PHE B N 1
ATOM 4093 C CA . PHE B 1 235 ? -4.15753 19.48737 28.32260 1.000 6.32530 233 PHE B CA 1
ATOM 4094 C C . PHE B 1 235 ? -3.59252 18.49247 29.33264 1.000 6.33846 233 PHE B C 1
ATOM 4095 O O . PHE B 1 235 ? -2.49424 18.66218 29.86872 1.000 6.39779 233 PHE B O 1
ATOM 4103 N N . PHE B 1 236 ? -4.34040 17.41455 29.56521 1.000 6.41887 234 PHE B N 1
ATOM 4104 C CA . PHE B 1 236 ? -3.83186 16.34177 30.40462 1.000 6.30263 234 PHE B CA 1
ATOM 4105 C C . PHE B 1 236 ? -2.45013 15.87974 29.94270 1.000 5.86764 234 PHE B C 1
ATOM 4106 O O . PHE B 1 236 ? -1.58154 15.62977 30.77899 1.000 6.06459 234 PHE B O 1
ATOM 4114 N N . ASP B 1 237 ? -2.21236 15.79651 28.62017 1.000 6.09095 235 ASP B N 1
ATOM 4115 C CA . ASP B 1 237 ? -0.88564 15.41800 28.12305 1.000 6.61100 235 ASP B CA 1
ATOM 4116 C C . ASP B 1 237 ? 0.23292 16.29058 28.71179 1.000 6.02703 235 ASP B C 1
ATOM 4117 O O . ASP B 1 237 ? 1.34167 15.80155 28.98141 1.000 6.35767 235 ASP B O 1
ATOM 4122 N N . ASP B 1 238 ? -0.00702 17.60693 28.84230 1.000 5.62468 236 ASP B N 1
ATOM 4123 C CA . ASP B 1 238 ? 1.01056 18.47053 29.44147 1.000 6.05580 236 ASP B CA 1
ATOM 4124 C C . ASP B 1 238 ? 1.28454 18.08091 30.88673 1.000 6.19356 236 ASP B C 1
ATOM 4125 O O . ASP B 1 238 ? 2.44070 18.01135 31.32921 1.000 6.17901 236 ASP B O 1
ATOM 4130 N N . HIS B 1 239 ? 0.22081 17.84393 31.65813 1.000 5.72449 237 HIS B N 1
ATOM 4131 C CA . HIS B 1 239 ? 0.39631 17.46388 33.05022 1.000 5.79651 237 HIS B CA 1
ATOM 4132 C C . HIS B 1 239 ? 1.10809 16.13717 33.18411 1.000 5.65448 237 HIS B C 1
ATOM 4133 O O . HIS B 1 239 ? 1.92705 15.96820 34.09419 1.000 6.09792 237 HIS B O 1
ATOM 4140 N N . VAL B 1 240 ? 0.78425 15.17434 32.32100 1.000 5.72153 238 VAL B N 1
ATOM 4141 C CA . VAL B 1 240 ? 1.46147 13.87865 32.36097 1.000 5.89223 238 VAL B CA 1
ATOM 4142 C C . VAL B 1 240 ? 2.95918 14.06685 32.15357 1.000 5.82648 238 VAL B C 1
ATOM 4143 O O . VAL B 1 240 ? 3.80052 13.50202 32.88365 1.000 6.20758 238 VAL B O 1
ATOM 4147 N N . ARG B 1 241 ? 3.31424 14.82613 31.11923 1.000 6.02057 239 ARG B N 1
ATOM 4148 C CA . ARG B 1 241 ? 4.71340 15.02389 30.78342 1.000 6.67752 239 ARG B CA 1
ATOM 4149 C C . ARG B 1 241 ? 5.46707 15.65853 31.95411 1.000 5.96811 239 ARG B C 1
ATOM 4150 O O . ARG B 1 241 ? 6.56611 15.21653 32.31494 1.000 6.38010 239 ARG B O 1
ATOM 4158 N N . PHE B 1 242 ? 4.91048 16.73187 32.52736 1.000 6.04105 240 PHE B N 1
ATOM 4159 C CA . PHE B 1 242 ? 5.61129 17.42468 33.60155 1.000 6.08512 240 PHE B CA 1
ATOM 4160 C C . PHE B 1 242 ? 5.64867 16.60009 34.87932 1.000 6.14926 240 PHE B C 1
ATOM 4161 O O . PHE B 1 242 ? 6.65782 16.61339 35.59058 1.000 6.49042 240 PHE B O 1
ATOM 4169 N N . MET B 1 243 ? 4.56971 15.88159 35.21248 1.000 5.99217 241 MET B N 1
ATOM 4170 C CA . MET B 1 243 ? 4.60197 15.10051 36.45050 1.000 6.42579 241 MET B CA 1
ATOM 4171 C C . MET B 1 243 ? 5.54498 13.90830 36.29521 1.000 6.07603 241 MET B C 1
ATOM 4172 O O . MET B 1 243 ? 6.27288 13.56439 37.23892 1.000 6.48852 241 MET B O 1
ATOM 4177 N N . ASP B 1 244 ? 5.55423 13.25489 35.11881 1.000 6.32207 242 ASP B N 1
ATOM 4178 C CA . ASP B 1 244 ? 6.53016 12.18004 34.92799 1.000 6.25492 242 ASP B CA 1
ATOM 4179 C C . ASP B 1 244 ? 7.93570 12.71546 35.16585 1.000 6.56071 242 ASP B C 1
ATOM 4180 O O . ASP B 1 244 ? 8.76002 12.06512 35.82227 1.000 6.75104 242 ASP B O 1
ATOM 4185 N N . ALA B 1 245 ? 8.22490 13.89674 34.6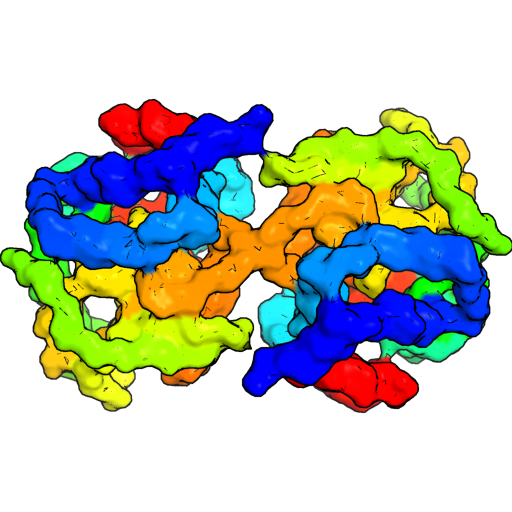1904 1.000 6.37601 243 ALA B N 1
ATOM 4186 C CA . ALA B 1 245 ? 9.56121 14.46334 34.71179 1.000 6.78263 243 ALA B CA 1
ATOM 4187 C C . ALA B 1 245 ? 9.87345 14.97712 36.11459 1.000 6.35551 243 ALA B C 1
ATOM 4188 O O . ALA B 1 245 ? 11.03369 14.94251 36.53541 1.000 7.42185 243 ALA B O 1
ATOM 4190 N N . PHE B 1 246 ? 8.86314 15.43746 36.85740 1.000 6.31235 244 PHE B N 1
ATOM 4191 C CA . PHE B 1 246 ? 9.05400 15.82278 38.25278 1.000 6.84747 244 PHE B CA 1
ATOM 4192 C C . PHE B 1 246 ? 9.52831 14.63385 39.07896 1.000 6.43586 244 PHE B C 1
ATOM 4193 O O . PHE B 1 246 ? 10.49421 14.71891 39.85226 1.000 6.92121 244 PHE B O 1
ATOM 4201 N N . ILE B 1 247 ? 8.83427 13.50013 38.92232 1.000 6.50272 245 ILE B N 1
ATOM 4202 C CA . ILE B 1 247 ? 9.16702 12.28958 39.65948 1.000 6.89909 245 ILE B CA 1
ATOM 4203 C C . ILE B 1 247 ? 10.60197 11.87098 39.35751 1.000 7.02845 245 ILE B C 1
ATOM 4204 O O . ILE B 1 247 ? 11.38484 11.54282 40.26334 1.000 7.53329 245 ILE B O 1
ATOM 4209 N N . GLU B 1 248 ? 10.97539 11.90137 38.07294 1.000 6.90156 246 GLU B N 1
ATOM 4210 C CA . GLU B 1 248 ? 12.35839 11.54952 37.71399 1.000 7.64601 246 GLU B CA 1
ATOM 4211 C C . GLU B 1 248 ? 13.35849 12.58333 38.22120 1.000 7.91779 246 GLU B C 1
ATOM 4212 O O . GLU B 1 248 ? 14.47645 12.22833 38.59743 1.000 8.81642 246 GLU B O 1
ATOM 4218 N N . ALA B 1 249 ? 12.99639 13.85872 38.22093 1.000 8.17772 247 ALA B N 1
ATOM 4219 C CA . ALA B 1 249 ? 13.92553 14.90285 38.65055 1.000 9.05257 247 ALA B CA 1
ATOM 4220 C C . ALA B 1 249 ? 14.27960 14.77526 40.12616 1.000 9.23776 247 ALA B C 1
ATOM 4221 O O . ALA B 1 249 ? 15.36360 15.18631 40.54114 1.000 10.63843 247 ALA B O 1
ATOM 4223 N N . LEU B 1 250 ? 13.39003 14.21526 40.93076 1.000 8.50500 248 LEU B N 1
ATOM 4224 C CA . LEU B 1 250 ? 13.68659 13.95574 42.33067 1.000 9.21024 248 LEU B CA 1
ATOM 4225 C C . LEU B 1 250 ? 14.30564 12.58465 42.54054 1.000 9.57680 248 LEU B C 1
ATOM 4226 O O . LEU B 1 250 ? 14.60973 12.22016 43.67727 1.000 11.74550 248 LEU B O 1
ATOM 4231 N N . GLY B 1 251 ? 14.45049 11.80652 41.47609 1.000 8.91653 249 GLY B N 1
ATOM 4232 C CA . GLY B 1 251 ? 15.06343 10.50001 41.61964 1.000 9.71955 249 GLY B CA 1
ATOM 4233 C C . GLY B 1 251 ? 14.20921 9.49039 42.35321 1.000 9.80213 249 GLY B C 1
ATOM 4234 O O . GLY B 1 251 ? 14.74322 8.55261 42.93301 1.000 10.75304 249 GLY B O 1
ATOM 4235 N N . LEU B 1 252 ? 12.88955 9.63136 42.33041 1.000 8.84034 250 LEU B N 1
ATOM 4236 C CA . LEU B 1 252 ? 12.05748 8.70385 43.06685 1.000 9.09436 250 LEU B CA 1
ATOM 4237 C C . LEU B 1 252 ? 12.05424 7.36159 42.36496 1.000 9.33025 250 LEU B C 1
ATOM 4238 O O . LEU B 1 252 ? 12.07403 7.27847 41.12945 1.000 10.30278 250 LEU B O 1
ATOM 4243 N N . GLU B 1 253 ? 12.04504 6.30459 43.16771 1.000 9.09811 251 GLU B N 1
ATOM 4244 C CA . GLU B 1 253 ? 12.01756 4.93983 42.64919 1.000 9.99479 251 GLU B CA 1
ATOM 4245 C C . GLU B 1 253 ? 10.64046 4.37991 42.94081 1.000 9.35898 251 GLU B C 1
ATOM 4246 O O . GLU B 1 253 ? 9.69526 4.63776 42.16543 1.000 10.53424 251 GLU B O 1
ATOM 4252 N N . GLU B 1 254 ? 10.44761 3.68146 44.04804 1.000 9.54222 252 GLU B N 1
ATOM 4253 C CA . GLU B 1 254 ? 9.11078 3.27244 44.43634 1.000 10.00878 252 GLU B CA 1
ATOM 4254 C C . GLU B 1 254 ? 8.47505 4.34463 45.32177 1.000 8.97579 252 GLU B C 1
ATOM 4255 O O . GLU B 1 254 ? 9.16207 5.10008 46.03172 1.000 9.62738 252 GLU B O 1
ATOM 4261 N N . VAL B 1 255 ? 7.14346 4.41583 45.24914 1.000 8.27965 253 VAL B N 1
ATOM 4262 C CA . VAL B 1 255 ? 6.39022 5.42296 45.96800 1.000 8.43065 253 VAL B CA 1
ATOM 4263 C C . VAL B 1 255 ? 5.08802 4.82806 46.48445 1.000 7.62122 253 VAL B C 1
ATOM 4264 O O . VAL B 1 255 ? 4.59943 3.79612 46.01028 1.000 8.13500 253 VAL B O 1
ATOM 4268 N N . VAL B 1 256 ? 4.48922 5.55301 47.42945 1.000 7.21739 254 VAL B N 1
ATOM 4269 C CA . VAL B 1 256 ? 3.07015 5.44010 47.74313 1.000 7.11665 254 VAL B CA 1
ATOM 4270 C C . VAL B 1 256 ? 2.40095 6.69108 47.18558 1.000 6.90378 254 VAL B C 1
ATOM 4271 O O . VAL B 1 256 ? 2.93571 7.80065 47.32582 1.000 8.03834 254 VAL B O 1
ATOM 4275 N N . LEU B 1 257 ? 1.24182 6.52931 46.54614 1.000 6.34808 255 LEU B N 1
ATOM 4276 C CA . LEU B 1 257 ? 0.50944 7.66010 45.97457 1.000 6.72286 255 LEU B CA 1
ATOM 4277 C C . LEU B 1 257 ? -0.66604 8.03633 46.87078 1.000 6.43458 255 LEU B C 1
ATOM 4278 O O . LEU B 1 257 ? -1.39504 7.15279 47.33749 1.000 7.48687 255 LEU B O 1
ATOM 4283 N N . VAL B 1 258 ? -0.87607 9.34782 47.06198 1.000 6.23755 256 VAL B N 1
ATOM 4284 C CA . VAL B 1 258 ? -2.07388 9.87758 47.70466 1.000 6.25535 256 VAL B CA 1
ATOM 4285 C C . VAL B 1 258 ? -2.62538 10.92126 46.74956 1.000 5.76577 256 VAL B C 1
ATOM 4286 O O . VAL B 1 258 ? -1.95443 11.93224 46.48978 1.000 5.98369 256 VAL B O 1
ATOM 4290 N N . ILE B 1 259 ? -3.79562 10.64672 46.15106 1.000 5.71817 257 ILE B N 1
ATOM 4291 C CA . ILE B 1 259 ? -4.18170 11.36274 44.94255 1.000 5.67978 257 ILE B CA 1
ATOM 4292 C C . ILE B 1 259 ? -5.65229 11.77168 44.98142 1.000 5.65106 257 ILE B C 1
ATOM 4293 O O . ILE B 1 259 ? -6.49402 11.10841 45.60166 1.000 6.28992 257 ILE B O 1
ATOM 4298 N N . HIS B 1 260 ? -5.95939 12.85067 44.25157 1.000 5.53505 258 HIS B N 1
ATOM 4299 C CA . HIS B 1 260 ? -7.26039 13.49743 44.31193 1.000 5.83683 258 HIS B CA 1
ATOM 4300 C C . HIS B 1 260 ? -7.55779 14.17759 42.98277 1.000 5.29377 258 HIS B C 1
ATOM 4301 O O . HIS B 1 260 ? -6.70185 14.87761 42.43468 1.000 5.47669 258 HIS B O 1
ATOM 4308 N N . ASP B 1 261 ? -8.78488 14.02108 42.48456 1.000 5.60487 259 ASP B N 1
ATOM 4309 C CA . ASP B 1 261 ? -9.28179 14.86362 41.37910 1.000 6.07830 259 ASP B CA 1
ATOM 4310 C C . ASP B 1 261 ? -8.34197 14.66551 40.18804 1.000 5.67822 259 ASP B C 1
ATOM 4311 O O . ASP B 1 261 ? -7.94804 13.52743 39.91354 1.000 5.89775 259 ASP B O 1
ATOM 4316 N N . TRP B 1 262 ? -7.93455 15.70187 39.46095 1.000 5.33365 260 TRP B N 1
ATOM 4317 C CA . TRP B 1 262 ? -7.03595 15.47374 38.33198 1.000 5.54074 260 TRP B CA 1
ATOM 4318 C C . TRP B 1 262 ? -5.70636 14.87984 38.75978 1.000 5.42823 260 TRP B C 1
ATOM 4319 O O . TRP B 1 262 ? -5.05771 14.19569 37.95022 1.000 5.79212 260 TRP B O 1
ATOM 4330 N N . GLY B 1 263 ? -5.28231 15.09338 40.00907 1.000 5.45850 261 GLY B N 1
ATOM 4331 C CA . GLY B 1 263 ? -4.09526 14.40254 40.48858 1.000 5.70102 261 GLY B CA 1
ATOM 4332 C C . GLY B 1 263 ? -4.24861 12.89945 40.51956 1.000 5.56726 261 GLY B C 1
ATOM 4333 O O . GLY B 1 263 ? -3.25944 12.16402 40.41417 1.000 5.90439 261 GLY B O 1
ATOM 4334 N N . SER B 1 264 ? -5.48281 12.42411 40.68339 1.000 5.53485 262 SER B N 1
ATOM 4335 C CA . SER B 1 264 ? -5.73384 10.98216 40.61861 1.000 5.98277 262 SER B CA 1
ATOM 4336 C C . SER B 1 264 ? -5.60000 10.44484 39.20648 1.000 5.80872 262 SER B C 1
ATOM 4337 O O . SER B 1 264 ? -5.14642 9.31334 39.02161 1.000 6.12325 262 SER B O 1
ATOM 4340 N N . ALA B 1 265 ? -6.02045 11.21193 38.19932 1.000 5.69266 263 ALA B N 1
ATOM 4341 C CA . ALA B 1 265 ? -5.77583 10.75275 36.83874 1.000 5.91187 263 ALA B CA 1
ATOM 4342 C C . ALA B 1 265 ? -4.27385 10.64483 36.59887 1.000 5.55920 263 ALA B C 1
ATOM 4343 O O . ALA B 1 265 ? -3.78607 9.66417 36.01703 1.000 6.25982 263 ALA B O 1
ATOM 4345 N N . LEU B 1 266 ? -3.50658 11.64349 37.05640 1.000 5.44860 264 LEU B N 1
ATOM 4346 C CA . LEU B 1 266 ? -2.05091 11.53659 36.93893 1.000 5.87697 264 LEU B CA 1
ATOM 4347 C C . LEU B 1 266 ? -1.52440 10.30608 37.67196 1.000 5.80598 264 LEU B C 1
ATOM 4348 O O . LEU B 1 266 ? -0.70154 9.54857 37.14385 1.000 6.16196 264 LEU B O 1
ATOM 4353 N N . GLY B 1 267 ? -1.94799 10.11474 38.91374 1.000 5.56928 265 GLY B N 1
ATOM 4354 C CA . GLY B 1 267 ? -1.38561 9.03227 39.69954 1.000 6.36255 265 GLY B CA 1
ATOM 4355 C C . GLY B 1 267 ? -1.75521 7.65611 39.18116 1.000 6.03050 265 GLY B C 1
ATOM 4356 O O . GLY B 1 267 ? -0.88783 6.77226 39.09085 1.000 6.28833 265 GLY B O 1
ATOM 4357 N N . PHE B 1 268 ? -3.02640 7.44907 38.82195 1.000 5.69713 266 PHE B N 1
ATOM 4358 C CA . PHE B 1 268 ? -3.43473 6.15075 38.29148 1.000 6.02681 266 PHE B CA 1
ATOM 4359 C C . PHE B 1 268 ? -2.77583 5.87470 36.94676 1.000 5.84780 266 PHE B C 1
ATOM 4360 O O . PHE B 1 268 ? -2.40215 4.73001 36.67075 1.000 6.41772 266 PHE B O 1
ATOM 4368 N N . HIS B 1 269 ? -2.66430 6.88580 36.07822 1.000 6.14828 267 HIS B N 1
ATOM 4369 C CA . HIS B 1 269 ? -2.02338 6.68127 34.78761 1.000 6.11314 267 HIS B CA 1
ATOM 4370 C C . HIS B 1 269 ? -0.53835 6.37215 34.96142 1.000 6.11495 267 HIS B C 1
ATOM 4371 O O . HIS B 1 269 ? 0.01712 5.55205 34.22113 1.000 6.88498 267 HIS B O 1
ATOM 4378 N N . TRP B 1 270 ? 0.11996 7.02432 35.93279 1.000 5.86950 268 TRP B N 1
ATOM 4379 C CA . TRP B 1 270 ? 1.51452 6.72011 36.22944 1.000 6.19955 268 TRP B CA 1
ATOM 4380 C C . TRP B 1 270 ? 1.65257 5.30582 36.78050 1.000 6.53058 268 TRP B C 1
ATOM 4381 O O . TRP B 1 270 ? 2.56170 4.55956 36.39483 1.000 6.75498 268 TRP B O 1
ATOM 4392 N N . ALA B 1 271 ? 0.74561 4.91576 37.68162 1.000 6.56397 269 ALA B N 1
ATOM 4393 C CA . ALA B 1 271 ? 0.79460 3.57586 38.27319 1.000 6.86634 269 ALA B CA 1
ATOM 4394 C C . ALA B 1 271 ? 0.60810 2.50452 37.20556 1.000 6.65553 269 ALA B C 1
ATOM 4395 O O . ALA B 1 271 ? 1.31849 1.50061 37.20360 1.000 7.63805 269 ALA B O 1
ATOM 4397 N N . LYS B 1 272 ? -0.35208 2.69757 36.28701 1.000 7.00189 270 LYS B N 1
ATOM 4398 C CA . LYS B 1 272 ? -0.56980 1.70953 35.23627 1.000 8.29518 270 LYS B CA 1
ATOM 4399 C C . LYS B 1 272 ? 0.70228 1.51332 34.40884 1.000 7.94638 270 LYS B C 1
ATOM 4400 O O . LYS B 1 272 ? 1.03192 0.38793 33.98842 1.000 8.71672 270 LYS B O 1
ATOM 4406 N N . ARG B 1 273 ? 1.42911 2.61567 34.16515 1.000 7.40590 271 ARG B N 1
ATOM 4407 C CA . ARG B 1 273 ? 2.63140 2.55582 33.34898 1.000 8.51928 271 ARG B CA 1
ATOM 4408 C C . ARG B 1 273 ? 3.85510 2.09285 34.12766 1.000 8.79017 271 ARG B C 1
ATOM 4409 O O . ARG B 1 273 ? 4.82870 1.66463 33.50127 1.000 11.31594 271 ARG B O 1
ATOM 4417 N N . ASN B 1 274 ? 3.83469 2.18277 35.44590 1.000 8.00794 272 ASN B N 1
ATOM 4418 C CA . ASN B 1 274 ? 4.97310 1.93060 36.31694 1.000 8.15300 272 ASN B CA 1
ATOM 4419 C C . ASN B 1 274 ? 4.53237 1.08682 37.50640 1.000 7.65071 272 ASN B C 1
ATOM 4420 O O . ASN B 1 274 ? 4.78032 1.45738 38.66052 1.000 8.22663 272 ASN B O 1
ATOM 4425 N N . PRO B 1 275 ? 3.87007 -0.04967 37.27284 1.000 8.33805 273 PRO B N 1
ATOM 4426 C CA . PRO B 1 275 ? 3.19466 -0.70615 38.40088 1.000 8.89133 273 PRO B CA 1
ATOM 4427 C C . PRO B 1 275 ? 4.15353 -1.23947 39.44271 1.000 8.87821 273 PRO B C 1
ATOM 4428 O O . PRO B 1 275 ? 3.78241 -1.29946 40.62562 1.000 10.05163 273 PRO B O 1
ATOM 4432 N N . GLU B 1 276 ? 5.36393 -1.63355 39.04210 1.000 9.22454 274 GLU B N 1
ATOM 4433 C CA . GLU B 1 276 ? 6.33339 -2.14613 39.99858 1.000 10.35182 274 GLU B CA 1
ATOM 4434 C C . GLU B 1 276 ? 6.83927 -1.08464 40.96511 1.000 10.22382 274 GLU B C 1
ATOM 4435 O O . GLU B 1 276 ? 7.45493 -1.41087 41.98831 1.000 13.24065 274 GLU B O 1
ATOM 4441 N N . ARG B 1 277 ? 6.57803 0.18579 40.67883 1.000 8.62986 275 ARG B N 1
ATOM 4442 C CA . ARG B 1 277 ? 7.04221 1.27833 41.51406 1.000 9.44875 275 ARG B CA 1
ATOM 4443 C C . ARG B 1 277 ? 5.96647 1.80789 42.45256 1.000 10.27334 275 ARG B C 1
ATOM 4444 O O . ARG B 1 277 ? 6.19818 2.81510 43.12511 1.000 12.74788 275 ARG B O 1
ATOM 4452 N N . VAL B 1 278 ? 4.78321 1.19182 42.49724 1.000 8.94039 276 VAL B N 1
ATOM 4453 C CA . VAL B 1 278 ? 3.69235 1.69902 43.32920 1.000 8.83887 276 VAL B CA 1
ATOM 4454 C C . VAL B 1 278 ? 3.40140 0.69661 44.43682 1.000 8.87781 276 VAL B C 1
ATOM 4455 O O . VAL B 1 278 ? 2.99754 -0.44374 44.16739 1.000 10.85271 276 VAL B O 1
ATOM 4459 N N . LYS B 1 279 ? 3.59921 1.13733 45.68169 1.000 8.62176 277 LYS B N 1
ATOM 4460 C CA A LYS B 1 279 ? 3.43905 0.29421 46.85910 0.468 9.10846 277 LYS B CA 1
ATOM 4461 C CA B LYS B 1 279 ? 3.43329 0.27146 46.83840 0.532 9.18924 277 LYS B CA 1
ATOM 4462 C C . LYS B 1 279 ? 2.08230 0.43898 47.52424 1.000 8.50367 277 LYS B C 1
ATOM 4463 O O . LYS B 1 279 ? 1.73991 -0.36354 48.39569 1.000 8.95705 277 LYS B O 1
ATOM 4474 N N . GLY B 1 280 ? 1.30907 1.42879 47.13059 1.000 7.76666 278 GLY B N 1
ATOM 4475 C CA . GLY B 1 280 ? -0.03180 1.62197 47.66362 1.000 7.64004 278 GLY B CA 1
ATOM 4476 C C . GLY B 1 280 ? -0.59202 2.86817 47.01222 1.000 6.68938 278 GLY B C 1
ATOM 4477 O O . GLY B 1 280 ? 0.16065 3.75409 46.58062 1.000 7.35997 278 GLY B O 1
ATOM 4478 N N . ILE B 1 281 ? -1.92799 2.93649 46.96356 1.000 6.90458 279 ILE B N 1
ATOM 4479 C CA . ILE B 1 281 ? -2.62246 4.11344 46.44792 1.000 6.93569 279 ILE B CA 1
ATOM 4480 C C . ILE B 1 281 ? -3.75380 4.45981 47.39923 1.000 7.08801 279 ILE B C 1
ATOM 4481 O O . ILE B 1 281 ? -4.66686 3.64593 47.60219 1.000 7.43331 279 ILE B O 1
ATOM 4486 N N . ALA B 1 282 ? -3.72740 5.68011 47.92887 1.000 6.73120 280 ALA B N 1
ATOM 4487 C CA . ALA B 1 282 ? -4.84835 6.26507 48.63918 1.000 6.98008 280 ALA B CA 1
ATOM 4488 C C . ALA B 1 282 ? -5.44901 7.32244 47.72531 1.000 6.79718 280 ALA B C 1
ATOM 4489 O O . ALA B 1 282 ? -4.71801 8.09666 47.09755 1.000 7.21370 280 ALA B O 1
ATOM 4491 N N . PHE B 1 283 ? -6.77106 7.32741 47.60931 1.000 7.09402 281 PHE B N 1
ATOM 4492 C CA . PHE B 1 283 ? -7.41050 8.14410 46.59513 1.000 7.22574 281 PHE B CA 1
ATOM 4493 C C . PHE B 1 283 ? -8.79505 8.56517 47.06869 1.000 7.01926 281 PHE B C 1
ATOM 4494 O O . PHE B 1 283 ? -9.41345 7.94325 47.94214 1.000 7.86362 281 PHE B O 1
ATOM 4502 N N . MET B 1 284 ? -9.28778 9.62503 46.44821 1.000 6.74287 282 MET B N 1
ATOM 4503 C CA . MET B 1 284 ? -10.55197 10.23370 46.85353 1.000 7.15154 282 MET B CA 1
ATOM 4504 C C . MET B 1 284 ? -11.01340 11.11729 45.70803 1.000 6.83982 282 MET B C 1
ATOM 4505 O O . MET B 1 284 ? -10.17916 11.74470 45.05595 1.000 6.55210 282 MET B O 1
ATOM 4510 N N . GLU B 1 285 ? -12.33078 11.16028 45.46651 1.000 6.63649 283 GLU B N 1
ATOM 4511 C CA . GLU B 1 285 ? -12.89247 12.11702 44.52379 1.000 6.85278 283 GLU B CA 1
ATOM 4512 C C . GLU B 1 285 ? -12.07271 12.14168 43.24185 1.000 6.64402 283 GLU B C 1
ATOM 4513 O O . GLU B 1 285 ? -11.50210 13.15890 42.83536 1.000 6.76826 283 GLU B O 1
ATOM 4519 N N . PHE B 1 286 ? -11.98420 10.95228 42.62720 1.000 6.93232 284 PHE B N 1
ATOM 4520 C CA . PHE B 1 286 ? -11.04731 10.68767 41.55640 1.000 7.23783 284 PHE B CA 1
ATOM 4521 C C . PHE B 1 286 ? -11.72644 10.67510 40.18853 1.000 7.27614 284 PHE B C 1
ATOM 4522 O O . PHE B 1 286 ? -12.95700 10.60529 40.08089 1.000 8.60216 284 PHE B O 1
ATOM 4530 N N . ILE B 1 287 ? -10.90659 10.81492 39.13476 1.000 7.89379 285 ILE B N 1
ATOM 4531 C CA . ILE B 1 287 ? -11.42112 10.90401 37.77100 1.000 8.34327 285 ILE B CA 1
ATOM 4532 C C . ILE B 1 287 ? -11.77125 9.49173 37.29636 1.000 8.09320 285 ILE B C 1
ATOM 4533 O O . ILE B 1 287 ? -10.91575 8.58862 37.24527 1.000 8.10621 285 ILE B O 1
ATOM 4538 N N . ARG B 1 288 ? -13.03866 9.29341 36.94066 1.000 9.11983 286 ARG B N 1
ATOM 4539 C CA . ARG B 1 288 ? -13.54577 8.08560 36.31727 1.000 10.05605 286 ARG B CA 1
ATOM 4540 C C . ARG B 1 288 ? -14.40660 8.52837 35.14237 1.000 9.12799 286 ARG B C 1
ATOM 4541 O O . ARG B 1 288 ? -14.82577 9.69120 35.07397 1.000 9.60798 286 ARG B O 1
ATOM 4549 N N . PRO B 1 289 ? -14.73808 7.63221 34.21816 1.000 9.89487 287 PRO B N 1
ATOM 4550 C CA . PRO B 1 289 ? -15.63477 8.05367 33.13473 1.000 10.72522 287 PRO B CA 1
ATOM 4551 C C . PRO B 1 289 ? -17.03113 8.32929 33.67300 1.000 10.93443 287 PRO B C 1
ATOM 4552 O O . PRO B 1 289 ? -17.53917 7.60279 34.52839 1.000 12.33193 287 PRO B O 1
ATOM 4556 N N . ILE B 1 290 ? -17.61959 9.42399 33.20261 1.000 11.44577 288 ILE B N 1
ATOM 4557 C CA . ILE B 1 290 ? -18.97269 9.82427 33.56718 1.000 11.89700 288 ILE B CA 1
ATOM 4558 C C . ILE B 1 290 ? -19.80821 9.58715 32.31065 1.000 13.13602 288 ILE B C 1
ATOM 4559 O O . ILE B 1 290 ? -19.77828 10.39972 31.38557 1.000 13.37724 288 ILE B O 1
ATOM 4564 N N . PRO B 1 291 ? -20.49772 8.46391 32.17514 1.000 15.31652 289 PRO B N 1
ATOM 4565 C CA . PRO B 1 291 ? -21.02548 8.12223 30.84157 1.000 16.95933 289 PRO B CA 1
ATOM 4566 C C . PRO B 1 291 ? -22.14415 9.01242 30.34941 1.000 15.62417 289 PRO B C 1
ATOM 4567 O O . PRO B 1 291 ? -22.29835 9.15509 29.13217 1.000 16.58432 289 PRO B O 1
ATOM 4571 N N . THR B 1 292 ? -22.90777 9.63457 31.23533 1.000 14.66232 290 THR B N 1
ATOM 4572 C CA . THR B 1 292 ? -23.94282 10.55904 30.81488 1.000 15.38990 290 THR B CA 1
ATOM 4573 C C . THR B 1 292 ? -23.95349 11.73262 31.78525 1.000 14.49003 290 THR B C 1
ATOM 4574 O O . THR B 1 292 ? -23.49013 11.61856 32.91759 1.000 13.81523 290 THR B O 1
ATOM 4578 N N . TRP B 1 293 ? -24.50910 12.86448 31.34195 1.000 14.74036 291 TRP B N 1
ATOM 4579 C CA . TRP B 1 293 ? -24.63846 14.01585 32.22599 1.000 15.04590 291 TRP B CA 1
ATOM 4580 C C . TRP B 1 293 ? -25.52426 13.73895 33.43842 1.000 15.37714 291 TRP B C 1
ATOM 4581 O O . TRP B 1 293 ? -25.37060 14.41478 34.46182 1.000 15.37963 291 TRP B O 1
ATOM 4592 N N . ASP B 1 294 ? -26.43394 12.76161 33.35539 1.000 16.54858 292 ASP B N 1
ATOM 4593 C CA . ASP B 1 294 ? -27.25970 12.40926 34.50399 1.000 18.61214 292 ASP B CA 1
ATOM 4594 C C . ASP B 1 294 ? -26.43135 11.86614 35.65987 1.000 17.53618 292 ASP B C 1
ATOM 4595 O O . ASP B 1 294 ? -26.89663 11.88690 36.80787 1.000 18.83751 292 ASP B O 1
ATOM 4600 N N . GLU B 1 295 ? -25.23618 11.36220 35.38696 1.000 16.61002 293 GLU B N 1
ATOM 4601 C CA . GLU B 1 295 ? -24.35315 10.87135 36.43001 1.000 17.61694 293 GLU B CA 1
ATOM 4602 C C . GLU B 1 295 ? -23.45268 11.94964 36.99631 1.000 16.12097 293 GLU B C 1
ATOM 4603 O O . GLU B 1 295 ? -22.63291 11.65613 37.86399 1.000 18.24554 293 GLU B O 1
ATOM 4609 N N . TRP B 1 296 ? -23.54622 13.17188 36.50854 1.000 14.33023 294 TRP B N 1
ATOM 4610 C CA . TRP B 1 296 ? -22.90431 14.33767 37.09258 1.000 13.66539 294 TRP B CA 1
ATOM 4611 C C . TRP B 1 296 ? -23.90168 14.99175 38.04507 1.000 14.04920 294 TRP B C 1
ATOM 4612 O O . TRP B 1 296 ? -25.09172 15.05466 37.73389 1.000 15.24631 294 TRP B O 1
ATOM 4623 N N . PRO B 1 297 ? -23.50402 15.42925 39.23789 1.000 13.56186 295 PRO B N 1
ATOM 4624 C CA . PRO B 1 297 ? -24.49824 15.92840 40.19586 1.000 14.34436 295 PRO B CA 1
ATOM 4625 C C . PRO B 1 297 ? -25.26459 17.12930 39.65720 1.000 13.27600 295 PRO B C 1
ATOM 4626 O O . PRO B 1 297 ? -24.69676 18.04439 39.07279 1.000 12.55145 295 PRO B O 1
ATOM 4630 N N . GLU B 1 298 ? -26.57956 17.13259 39.88702 1.000 13.90522 296 GLU B N 1
ATOM 4631 C CA . GLU B 1 298 ? -27.41435 18.17948 39.29334 1.000 14.47275 296 GLU B CA 1
ATOM 4632 C C . GLU B 1 298 ? -27.01038 19.59114 39.73443 1.000 13.18641 296 GLU B C 1
ATOM 4633 O O . GLU B 1 298 ? -27.03846 20.51982 38.91614 1.000 14.24956 296 GLU B O 1
ATOM 4639 N N . PHE B 1 299 ? -26.58232 19.77234 40.99444 1.000 11.96831 297 PHE B N 1
ATOM 4640 C CA . PHE B 1 299 ? -26.17238 21.09660 41.43372 1.000 11.89440 297 PHE B CA 1
ATOM 4641 C C . PHE B 1 299 ? -24.98668 21.64017 40.65229 1.000 11.55614 297 PHE B C 1
ATOM 4642 O O . PHE B 1 299 ? -24.72371 22.84198 40.71831 1.000 12.74763 297 PHE B O 1
ATOM 4650 N N . ALA B 1 300 ? -24.24747 20.77262 39.95995 1.000 11.68945 298 ALA B N 1
ATOM 4651 C CA . ALA B 1 300 ? -23.05906 21.15698 39.22866 1.000 11.39931 298 ALA B CA 1
ATOM 4652 C C . ALA B 1 300 ? -23.21464 21.01570 37.71950 1.000 10.91535 298 ALA B C 1
ATOM 4653 O O . ALA B 1 300 ? -22.25396 21.24431 36.97943 1.000 11.15868 298 ALA B O 1
ATOM 4655 N N . ARG B 1 301 ? -24.39294 20.59833 37.24244 1.000 11.71118 299 ARG B N 1
ATOM 4656 C CA . ARG B 1 301 ? -24.54416 20.23352 35.83780 1.000 12.67492 299 ARG B CA 1
ATOM 4657 C C . ARG B 1 301 ? -24.56011 21.46075 34.93806 1.000 13.66770 299 ARG B C 1
ATOM 4658 O O . ARG B 1 301 ? -23.83006 21.51055 33.94193 1.000 13.88734 299 ARG B O 1
ATOM 4666 N N . GLU B 1 302 ? -25.36608 22.46554 35.27099 1.000 16.84372 300 GLU B N 1
ATOM 4667 C CA . GLU B 1 302 ? -25.43065 23.65908 34.42967 1.000 19.53574 300 GLU B CA 1
ATOM 4668 C C . GLU B 1 302 ? -24.06592 24.32241 34.31703 1.000 16.48502 300 GLU B C 1
ATOM 4669 O O . GLU B 1 302 ? -23.64549 24.76180 33.23298 1.000 15.98966 300 GLU B O 1
ATOM 4675 N N . THR B 1 303 ? -23.35471 24.38416 35.43085 1.000 16.41360 301 THR B N 1
ATOM 4676 C CA . THR B 1 303 ? -22.04790 25.01426 35.45695 1.000 15.84573 301 THR B CA 1
ATOM 4677 C C . THR B 1 303 ? -21.06307 24.27910 34.55945 1.000 11.42480 301 THR B C 1
ATOM 4678 O O . THR B 1 303 ? -20.41972 24.88416 33.69998 1.000 10.74884 301 THR B O 1
ATOM 4682 N N . PHE B 1 304 ? -20.93188 22.96407 34.74873 1.000 10.75257 302 PHE B N 1
ATOM 4683 C CA . PHE B 1 304 ? -19.93691 22.23566 33.97605 1.000 9.88301 302 PHE B CA 1
ATOM 4684 C C . PHE B 1 304 ? -20.32669 22.12147 32.51451 1.000 9.95271 302 PHE B C 1
ATOM 4685 O O . PHE B 1 304 ? -19.44079 22.09524 31.64711 1.000 9.78336 302 PHE B O 1
ATOM 4693 N N . GLN B 1 305 ? -21.62611 22.06405 32.20834 1.000 10.53757 303 GLN B N 1
ATOM 4694 C CA . GLN B 1 305 ? -22.02214 22.10679 30.80407 1.000 11.01820 303 GLN B CA 1
ATOM 4695 C C . GLN B 1 305 ? -21.60899 23.43173 30.17662 1.000 10.01398 303 GLN B C 1
ATOM 4696 O O . GLN B 1 305 ? -21.09099 23.45634 29.04982 1.000 10.36406 303 GLN B O 1
ATOM 4702 N N . ALA B 1 306 ? -21.79575 24.55114 30.89816 1.000 10.43986 304 ALA B N 1
ATOM 4703 C CA . ALA B 1 306 ? -21.38685 25.85185 30.37431 1.000 10.41667 304 ALA B CA 1
ATOM 4704 C C . ALA B 1 306 ? -19.86883 25.95287 30.24026 1.000 9.52796 304 ALA B C 1
ATOM 4705 O O . ALA B 1 306 ? -19.35527 26.54512 29.27709 1.000 9.86646 304 ALA B O 1
ATOM 4707 N N . PHE B 1 307 ? -19.12868 25.37195 31.19280 1.000 8.82233 305 PHE B N 1
ATOM 4708 C CA . PHE B 1 307 ? -17.67247 25.39108 31.11079 1.000 8.81680 305 PHE B CA 1
ATOM 4709 C C . PHE B 1 307 ? -17.17975 24.75456 29.82162 1.000 8.37874 305 PHE B C 1
ATOM 4710 O O . PHE B 1 307 ? -16.10969 25.11824 29.31239 1.000 8.89181 305 PHE B O 1
ATOM 4718 N N . ARG B 1 308 ? -17.92748 23.77379 29.30391 1.000 8.51686 306 ARG B N 1
ATOM 4719 C CA . ARG B 1 308 ? -17.57716 23.01605 28.11375 1.000 8.92843 306 ARG B CA 1
ATOM 4720 C C . ARG B 1 308 ? -18.24603 23.55337 26.84613 1.000 9.63301 306 ARG B C 1
ATOM 4721 O O . ARG B 1 308 ? -18.21318 22.88838 25.80923 1.000 11.31172 306 ARG B O 1
ATOM 4729 N N . THR B 1 309 ? -18.82839 24.75238 26.90618 1.000 10.29734 307 THR B N 1
ATOM 4730 C CA . THR B 1 309 ? -19.48936 25.37770 25.76718 1.000 12.12332 307 THR B CA 1
ATOM 4731 C C . THR B 1 309 ? -18.63453 26.50333 25.22190 1.000 12.69363 307 THR B C 1
ATOM 4732 O O . THR B 1 309 ? -17.89980 27.19539 25.95481 1.000 12.30934 307 THR B O 1
#

B-factor: mean 11.99, std 6.44, range [5.14, 50.21]

Solvent-accessible surface area: 21871 Å² total; per-residue (Å²): 90,60,15,88,75,0,82,121,45,0,18,96,92,14,37,12,0,82,34,10,1,55,46,2,6,71,51,118,25,59,115,79,1,16,74,61,4,50,98,19,1,132,77,60,116,36,19,35,2,0,20,40,0,1,26,9,11,1,1,51,39,106,32,64,84,9,20,42,28,0,86,84,0,17,100,29,0,67,119,4,108,14,39,2,0,0,1,48,2,72,66,2,10,9,3,50,39,84,26,0,48,117,2,25,184,52,5,48,92,27,102,38,15,76,8,25,93,0,25,12,3,0,2,1,30,41,6,90,54,0,0,43,28,0,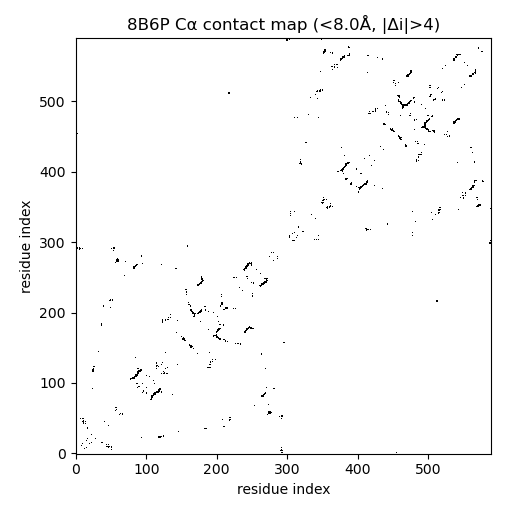25,141,20,2,93,93,20,180,77,108,38,45,41,46,114,32,76,88,58,92,26,112,2,84,54,42,101,0,4,23,0,30,30,40,53,185,130,57,12,12,0,0,0,2,0,0,9,4,4,13,1,8,2,0,5,27,0,1,73,58,0,22,102,88,28,19,0,0,0,0,2,1,1,2,0,10,97,5,49,76,21,102,10,6,8,10,1,43,1,2,19,17,5,5,38,22,0,2,100,50,27,52,8,122,54,0,0,1,0,0,1,11,4,0,0,0,6,0,0,19,9,0,54,96,27,64,114,40,7,79,0,0,0,0,0,3,0,2,26,36,5,84,60,57,114,70,2,29,139,106,0,58,149,46,11,65,25,0,59,76,88,70,14,88,74,0,81,122,46,0,19,96,96,15,36,10,0,82,33,10,1,55,48,1,6,70,52,118,21,63,117,81,0,10,78,61,3,53,96,23,1,131,75,57,121,39,19,38,2,0,20,37,0,2,26,9,8,2,1,52,35,103,31,64,85,8,21,42,28,0,84,84,0,20,100,30,0,68,122,5,110,14,39,2,0,0,0,47,0,72,64,2,10,4,0,40,43,57,24,2,63,134,6,42,188,54,6,49,93,29,100,39,16,78,7,24,90,0,24,12,2,0,4,1,30,40,5,91,56,0,0,44,30,0,26,160,21,1,81,94,15,169,22,55,73,109,40,45,41,41,111,27,77,85,58,89,25,107,2,89,51,44,109,1,2,21,1,6,32,28,54,150,138,50,12,11,0,0,0,2,0,0,8,4,2,12,2,7,2,0,4,28,0,0,71,56,0,20,102,61,7,44,0,0,0,0,2,1,1,0,0,6,92,2,39,62,24,103,10,6,7,9,2,45,0,2,20,19,5,6,38,21,0,1,98,49,43,52,12,128,49,0,0,0,0,0,1,12,5,0,0,0,6,0,0,18,9,0,55,95,30,63,132,46,12,87,0,0,0,0,0,2,0,0,20,36,2,79,68,53,119,72,5,27,136,102,0,54,148,42,10,70,24,0,60,77

Organism: Rhodococcus sp. (NCBI:txid1831)